Protein AF-A0A519LC25-F1 (afdb_monomer)

Foldseek 3Di:
DVVVVVVVVVVVVVVLVVLLVCLQPDAFDPVPFDEDQFDWDDPDPAWIDGDPWIWGQDPLRAIETEAEEALLHSLNSLQVRCLVFQQLLVVLVVVVVCVVPVDPVSLVVVLVVLSSQASCAVVQFDSSNLSSLNNNQVSYDPPCCVSPRSSVVLSSVLCVVQLCLQPVPNWDWKKKKKWFAAQQAPVRFIKMKIFGQTFSDPSNLSHWYWYFYHYPAFFTKIAIDGRSHPFHQWIATPLLKTKHKAFAHWHQFSHAHHRVSSLRSCCRRHDQDPVVSLVSNVVGQGAGWMWIWIDHLVVRAIWIWTDHNVWTFIGDDPPHRMDIDIHADDGPGCPPPPRRVCCCVPHLRVQLVVLVVVLSVVSSHDDVQSSLVQQCFQAGPPRHCPDALDSNTSCNQRGSKMKMDRRNQQKMWIARPPRSQHKTWIFRSVCVVDPVCVVPVDRTPRVPIHHGHPVCVDPSVVLVVLVVVLVVVVVVCVVVVNDDDPVSVVSD

Solvent-accessible surface area (backbone atoms only — not comparable to full-atom values): 25501 Å² total; per-residue (Å²): 115,70,65,62,52,50,52,53,50,51,51,51,52,49,57,56,47,52,46,32,51,52,47,74,70,62,74,73,88,53,85,88,52,76,77,78,84,73,68,74,44,72,78,53,99,52,31,36,33,40,92,92,24,37,32,36,53,49,96,68,58,41,32,41,35,39,34,55,36,49,46,37,30,31,13,31,46,47,18,65,68,38,28,74,56,24,38,48,45,51,48,58,55,49,52,51,51,39,72,78,41,70,48,70,68,57,44,53,50,50,35,53,47,51,46,58,32,43,29,46,24,80,79,46,49,55,67,56,59,42,25,15,45,42,29,25,24,73,47,48,61,74,87,54,42,85,66,37,53,44,48,60,37,50,56,49,55,58,39,40,63,58,48,30,68,45,38,86,82,71,43,66,72,69,26,39,34,40,36,32,12,44,82,35,17,76,86,36,50,40,40,34,38,36,36,43,28,54,47,79,53,74,79,58,53,60,53,37,28,39,38,37,40,39,45,70,74,61,45,35,29,38,30,51,51,43,52,86,56,86,47,30,54,32,36,38,16,72,61,12,21,32,42,35,64,18,62,30,76,47,66,74,59,91,42,48,35,26,37,67,32,50,50,44,32,49,28,32,29,70,27,54,40,63,68,47,33,52,55,52,53,71,73,56,60,41,38,46,26,36,34,35,43,37,37,18,37,72,71,58,48,62,37,33,41,38,40,35,68,87,52,74,31,64,34,68,66,79,97,52,52,57,50,78,43,34,38,54,74,81,18,79,72,41,72,82,36,65,56,41,52,48,39,45,76,75,42,46,34,43,53,33,49,54,38,52,52,56,47,45,70,70,50,59,52,38,49,75,63,56,43,49,51,56,54,48,33,50,47,32,71,91,73,34,89,66,55,89,58,31,72,49,19,68,29,30,80,46,28,49,34,22,41,35,40,29,32,75,77,33,35,35,31,40,29,19,69,63,29,51,42,16,38,24,47,17,33,42,45,69,45,60,79,37,79,60,31,78,74,71,79,55,74,63,41,68,93,66,41,42,75,52,44,72,58,76,80,32,68,68,44,53,51,48,54,52,44,56,53,48,52,52,51,51,54,50,25,65,75,68,74,48,89,76,63,69,66,59,65,73,74,95

Structure (mmCIF, N/CA/C/O backbone):
data_AF-A0A519LC25-F1
#
_entry.id   AF-A0A519LC25-F1
#
loop_
_atom_site.group_PDB
_atom_site.id
_atom_site.type_symbol
_atom_site.label_atom_id
_atom_site.label_alt_id
_atom_site.label_comp_id
_atom_site.label_asym_id
_atom_site.label_entity_id
_atom_site.label_seq_id
_atom_site.pdbx_PDB_ins_code
_atom_site.Cartn_x
_atom_site.Cartn_y
_atom_site.Cartn_z
_atom_site.occupancy
_atom_site.B_iso_or_equiv
_atom_site.auth_seq_id
_atom_site.auth_comp_id
_atom_site.auth_asym_id
_atom_site.auth_atom_id
_atom_site.pdbx_PDB_model_num
ATOM 1 N N . MET A 1 1 ? 39.413 -39.404 -1.371 1.00 50.91 1 MET A N 1
ATOM 2 C CA . MET A 1 1 ? 38.304 -38.639 -0.746 1.00 50.91 1 MET A CA 1
ATOM 3 C C . MET A 1 1 ? 38.362 -37.129 -1.034 1.00 50.91 1 MET A C 1
ATOM 5 O O . MET A 1 1 ? 37.352 -36.580 -1.451 1.00 50.91 1 MET A O 1
ATOM 9 N N . LYS A 1 2 ? 39.528 -36.463 -0.920 1.00 48.81 2 LYS A N 1
ATOM 10 C CA . LYS A 1 2 ? 39.685 -35.001 -1.124 1.00 48.81 2 LYS A CA 1
ATOM 11 C C . LYS A 1 2 ? 39.406 -34.485 -2.555 1.00 48.81 2 LYS A C 1
ATOM 13 O O . LYS A 1 2 ? 38.782 -33.444 -2.703 1.00 48.81 2 LYS A O 1
ATOM 18 N N . ILE A 1 3 ? 39.778 -35.231 -3.603 1.00 51.12 3 ILE A N 1
ATOM 19 C CA . ILE A 1 3 ? 39.557 -34.825 -5.013 1.00 51.12 3 ILE A CA 1
ATOM 20 C C . ILE A 1 3 ? 38.072 -34.864 -5.399 1.00 51.12 3 ILE A C 1
ATOM 22 O O . ILE A 1 3 ? 37.575 -33.936 -6.025 1.00 51.12 3 ILE A O 1
ATOM 26 N N . ARG A 1 4 ? 37.331 -35.894 -4.965 1.00 43.66 4 ARG A N 1
ATOM 27 C CA . ARG A 1 4 ? 35.876 -35.963 -5.183 1.00 43.66 4 ARG A CA 1
ATOM 28 C C . ARG A 1 4 ? 35.160 -34.803 -4.486 1.00 43.66 4 ARG A C 1
ATOM 30 O O . ARG A 1 4 ? 34.310 -34.177 -5.099 1.00 43.66 4 ARG A O 1
ATOM 37 N N . PHE A 1 5 ? 35.559 -34.457 -3.260 1.00 50.75 5 PHE A N 1
ATOM 38 C CA . PHE A 1 5 ? 35.014 -33.303 -2.535 1.00 50.75 5 PHE A CA 1
ATOM 39 C C . PHE A 1 5 ? 35.298 -31.970 -3.249 1.00 50.75 5 PHE A C 1
ATOM 41 O O . PHE A 1 5 ? 34.406 -31.139 -3.369 1.00 50.75 5 PHE A O 1
ATOM 48 N N . PHE A 1 6 ? 36.504 -31.793 -3.795 1.00 45.41 6 PHE A N 1
ATOM 49 C CA . PHE A 1 6 ? 36.873 -30.608 -4.576 1.00 45.41 6 PHE A CA 1
ATOM 50 C C . PHE A 1 6 ? 36.100 -30.500 -5.901 1.00 45.41 6 PHE A C 1
ATOM 52 O O . PHE A 1 6 ? 35.650 -29.418 -6.264 1.00 45.41 6 PHE A O 1
ATOM 59 N N . ILE A 1 7 ? 35.869 -31.623 -6.588 1.00 57.22 7 ILE A N 1
ATOM 60 C CA . ILE A 1 7 ? 35.052 -31.680 -7.809 1.00 57.22 7 ILE A CA 1
ATOM 61 C C . ILE A 1 7 ? 33.584 -31.362 -7.497 1.00 57.22 7 ILE A C 1
ATOM 63 O O . ILE A 1 7 ? 32.982 -30.552 -8.196 1.00 57.22 7 ILE A O 1
ATOM 67 N N . TYR A 1 8 ? 33.018 -31.917 -6.419 1.00 54.06 8 TYR A N 1
ATOM 68 C CA . TYR A 1 8 ? 31.662 -31.573 -5.976 1.00 54.06 8 TYR A CA 1
ATOM 69 C C . TYR A 1 8 ? 31.546 -30.103 -5.552 1.00 54.06 8 TYR A C 1
ATOM 71 O O . TYR A 1 8 ? 30.550 -29.454 -5.863 1.00 54.06 8 TYR A O 1
ATOM 79 N N . PHE A 1 9 ? 32.578 -29.547 -4.914 1.00 56.94 9 PHE A N 1
ATOM 80 C CA . PHE A 1 9 ? 32.643 -28.132 -4.552 1.00 56.94 9 PHE A CA 1
ATOM 81 C C . PHE A 1 9 ? 32.712 -27.218 -5.789 1.00 56.94 9 PHE A C 1
ATOM 83 O O . PHE A 1 9 ? 31.955 -26.254 -5.883 1.00 56.94 9 PHE A O 1
ATOM 90 N N . LEU A 1 10 ? 33.539 -27.555 -6.783 1.00 49.69 10 LEU A N 1
ATOM 91 C CA . LEU A 1 10 ? 33.613 -26.842 -8.064 1.00 49.69 10 LEU A CA 1
ATOM 92 C C . LEU A 1 10 ? 32.313 -26.953 -8.868 1.00 49.69 10 LEU A C 1
ATOM 94 O O . LEU A 1 10 ? 31.868 -25.960 -9.439 1.00 49.69 10 LEU A O 1
ATOM 98 N N . LEU A 1 11 ? 31.672 -28.122 -8.896 1.00 50.44 11 LEU A N 1
ATOM 99 C CA . LEU A 1 11 ? 30.359 -28.311 -9.519 1.00 50.44 11 LEU A CA 1
ATOM 100 C C . LEU A 1 11 ? 29.287 -27.460 -8.826 1.00 50.44 11 LEU A C 1
ATOM 102 O O . LEU A 1 11 ? 28.520 -26.782 -9.505 1.00 50.44 11 LEU A O 1
ATOM 106 N N . MET A 1 12 ? 29.279 -27.409 -7.491 1.00 55.22 12 MET A N 1
ATOM 107 C CA . MET A 1 12 ? 28.370 -26.549 -6.724 1.00 55.22 12 MET A CA 1
ATOM 108 C C . MET A 1 12 ? 28.609 -25.058 -6.997 1.00 55.22 12 MET A C 1
ATOM 110 O O . MET A 1 12 ? 27.648 -24.316 -7.200 1.00 55.22 12 MET A O 1
ATOM 114 N N . LEU A 1 13 ? 29.867 -24.613 -7.079 1.00 55.50 13 LEU A N 1
ATOM 115 C CA . LEU A 1 13 ? 30.208 -23.233 -7.447 1.00 55.50 13 LEU A CA 1
ATOM 116 C C . LEU A 1 13 ? 29.779 -22.890 -8.883 1.00 55.50 13 LEU A C 1
ATOM 118 O O . LEU A 1 13 ? 29.248 -21.803 -9.119 1.00 55.50 13 LEU A O 1
ATOM 122 N N . ASN A 1 14 ? 29.937 -23.818 -9.831 1.00 53.16 14 ASN A N 1
ATOM 123 C CA . ASN A 1 14 ? 29.487 -23.638 -11.213 1.00 53.16 14 ASN A CA 1
ATOM 124 C C . ASN A 1 14 ? 27.954 -23.560 -11.314 1.00 53.16 14 ASN A C 1
ATOM 126 O O . ASN A 1 14 ? 27.430 -22.653 -11.959 1.00 53.16 14 ASN A O 1
ATOM 130 N N . LEU A 1 15 ? 27.216 -24.428 -10.614 1.00 55.22 15 LEU A N 1
ATOM 131 C CA . LEU A 1 15 ? 25.747 -24.403 -10.592 1.00 55.22 15 LEU A CA 1
ATOM 132 C C . LEU A 1 15 ? 25.192 -23.120 -9.949 1.00 55.22 15 LEU A C 1
ATOM 134 O O . LEU A 1 15 ? 24.225 -22.537 -10.450 1.00 55.22 15 LEU A O 1
ATOM 138 N N . LEU A 1 16 ? 25.829 -22.636 -8.876 1.00 58.12 16 LEU A N 1
ATOM 139 C CA . LEU A 1 16 ? 25.499 -21.352 -8.249 1.00 58.12 16 LEU A CA 1
ATOM 140 C C . LEU A 1 16 ? 25.798 -20.166 -9.184 1.00 58.12 16 LEU A C 1
ATOM 142 O O . LEU A 1 16 ? 24.991 -19.238 -9.269 1.00 58.12 16 LEU A O 1
ATOM 146 N N . SER A 1 17 ? 26.904 -20.221 -9.931 1.00 62.56 17 SER A N 1
ATOM 147 C CA . SER A 1 17 ? 27.289 -19.207 -10.923 1.00 62.56 17 SER A CA 1
ATOM 148 C C . SER A 1 17 ? 26.319 -19.148 -12.112 1.00 62.56 17 SER A C 1
ATOM 150 O O . SER A 1 17 ? 25.896 -18.062 -12.520 1.00 62.56 17 SER A O 1
ATOM 152 N N . CYS A 1 18 ? 25.869 -20.300 -12.626 1.00 62.78 18 CYS A N 1
ATOM 153 C CA . CYS A 1 18 ? 24.937 -20.371 -13.755 1.00 62.78 18 CYS A CA 1
ATOM 154 C C . CYS A 1 18 ? 23.580 -19.712 -13.457 1.00 62.78 18 CYS A C 1
ATOM 156 O O . CYS A 1 18 ? 23.059 -18.977 -14.297 1.00 62.78 18 CYS A O 1
ATOM 158 N N . GLY A 1 19 ? 23.013 -19.932 -12.264 1.00 70.69 19 GLY A N 1
ATOM 159 C CA . GLY A 1 19 ? 21.735 -19.325 -11.871 1.00 70.69 19 GLY A CA 1
ATOM 160 C C . GLY A 1 19 ? 21.809 -17.800 -11.750 1.00 70.69 19 GLY A C 1
ATOM 161 O O . GLY A 1 19 ? 20.920 -17.091 -12.221 1.00 70.69 19 GLY A O 1
ATOM 162 N N . VAL A 1 20 ? 22.902 -17.287 -11.178 1.00 80.31 20 VAL A N 1
ATOM 163 C CA . VAL A 1 20 ? 23.143 -15.841 -11.061 1.00 80.31 20 VAL A CA 1
ATOM 164 C C . VAL A 1 20 ? 23.397 -15.215 -12.434 1.00 80.31 20 VAL A C 1
ATOM 166 O O . VAL A 1 20 ? 22.838 -14.165 -12.732 1.00 80.31 20 VAL A O 1
ATOM 169 N N . SER A 1 21 ? 24.179 -15.866 -13.300 1.00 82.88 21 SER A N 1
ATOM 170 C CA . SER A 1 21 ? 24.473 -15.380 -14.655 1.00 82.88 21 SER A CA 1
ATOM 171 C C . SER A 1 21 ? 23.208 -15.211 -15.505 1.00 82.88 21 SER A C 1
ATOM 173 O O . SER A 1 21 ? 23.026 -14.157 -16.115 1.00 82.88 21 SER A O 1
ATOM 175 N N . LYS A 1 22 ? 22.289 -16.193 -15.480 1.00 85.31 22 LYS A N 1
ATOM 176 C CA . LYS A 1 22 ? 20.991 -16.098 -16.174 1.00 85.31 22 LYS A CA 1
ATOM 177 C C . LYS A 1 22 ? 20.169 -14.910 -15.677 1.00 85.31 22 LYS A C 1
ATOM 179 O O . LYS A 1 22 ? 19.768 -14.074 -16.473 1.00 85.31 22 LYS A O 1
ATOM 184 N N . SER A 1 23 ? 20.002 -14.785 -14.359 1.00 85.81 23 SER A N 1
ATOM 185 C CA . SER A 1 23 ? 19.277 -13.658 -13.756 1.00 85.81 23 SER A CA 1
ATOM 186 C C . SER A 1 23 ? 19.888 -12.303 -14.104 1.00 85.81 23 SER A C 1
ATOM 188 O O . SER A 1 23 ? 19.170 -11.337 -14.340 1.00 85.81 23 SER A O 1
ATOM 190 N N . VAL A 1 24 ? 21.218 -12.220 -14.157 1.00 85.06 24 VAL A N 1
ATOM 191 C CA . VAL A 1 24 ? 21.925 -10.972 -14.452 1.00 85.06 24 VAL A CA 1
ATOM 192 C C . VAL A 1 24 ? 21.737 -10.519 -15.901 1.00 85.06 24 VAL A C 1
ATOM 194 O O . VAL A 1 24 ? 21.795 -9.318 -16.158 1.00 85.06 24 VAL A O 1
ATOM 197 N N . LYS A 1 25 ? 21.521 -11.457 -16.825 1.00 86.69 25 LYS A N 1
ATOM 198 C CA . LYS A 1 25 ? 21.319 -11.192 -18.255 1.00 86.69 25 LYS A CA 1
ATOM 199 C C . LYS A 1 25 ? 19.844 -11.153 -18.665 1.00 86.69 25 LYS A C 1
ATOM 201 O O . LYS A 1 25 ? 19.562 -10.861 -19.819 1.00 86.69 25 LYS A O 1
ATOM 206 N N . HIS A 1 26 ? 18.929 -11.459 -17.746 1.00 92.00 26 HIS A N 1
ATOM 207 C CA . HIS A 1 26 ? 17.497 -11.499 -18.025 1.00 92.00 26 HIS A CA 1
ATOM 208 C C . HIS A 1 26 ? 16.945 -10.114 -18.376 1.00 92.00 26 HIS A C 1
ATOM 210 O O . HIS A 1 26 ? 17.235 -9.128 -17.694 1.00 92.00 26 HIS A O 1
ATOM 216 N N . SER A 1 27 ? 16.106 -10.085 -19.405 1.00 91.81 27 SER A N 1
ATOM 217 C CA . SER A 1 27 ? 15.249 -8.971 -19.799 1.00 91.81 27 SER A CA 1
ATOM 218 C C . SER A 1 27 ? 13.915 -9.572 -20.246 1.00 91.81 27 SER A C 1
ATOM 220 O O . SER A 1 27 ? 13.943 -10.627 -20.884 1.00 91.81 27 SER A O 1
ATOM 222 N N . PRO A 1 28 ? 12.767 -8.959 -19.919 1.00 95.25 28 PRO A N 1
ATOM 223 C CA . PRO A 1 28 ? 11.484 -9.446 -20.397 1.00 95.25 28 PRO A CA 1
ATOM 224 C C . PRO A 1 28 ? 11.393 -9.265 -21.910 1.00 95.25 28 PRO A C 1
ATOM 226 O O . PRO A 1 28 ? 11.936 -8.299 -22.456 1.00 95.25 28 PRO A O 1
ATOM 229 N N . ASP A 1 29 ? 10.706 -10.195 -22.569 1.00 94.38 29 ASP A N 1
ATOM 230 C CA . ASP A 1 29 ? 10.275 -10.001 -23.947 1.00 94.38 29 ASP A CA 1
ATOM 231 C C . ASP A 1 29 ? 9.059 -9.073 -23.948 1.00 94.38 29 ASP A C 1
ATOM 233 O O . ASP A 1 29 ? 8.017 -9.373 -23.366 1.00 94.38 29 ASP A O 1
ATOM 237 N N . VAL A 1 30 ? 9.233 -7.909 -24.563 1.00 97.12 30 VAL A N 1
ATOM 238 C CA . VAL A 1 30 ? 8.214 -6.860 -24.637 1.00 97.12 30 VAL A CA 1
ATOM 239 C C . VAL A 1 30 ? 7.751 -6.610 -26.071 1.00 97.12 30 VAL A C 1
ATOM 241 O O . VAL A 1 30 ? 6.998 -5.674 -26.309 1.00 97.12 30 VAL A O 1
ATOM 244 N N . THR A 1 31 ? 8.189 -7.436 -27.029 1.00 95.62 31 THR A N 1
ATOM 245 C CA . THR A 1 31 ? 7.915 -7.249 -28.465 1.00 95.62 31 THR A CA 1
ATOM 246 C C . THR A 1 31 ? 6.434 -7.367 -28.823 1.00 95.62 31 THR A C 1
ATOM 248 O O . THR A 1 31 ? 6.003 -6.798 -29.822 1.00 95.62 31 THR A O 1
ATOM 251 N N . GLN A 1 32 ? 5.655 -8.060 -27.991 1.00 95.69 32 GLN A N 1
ATOM 252 C CA . GLN A 1 32 ? 4.207 -8.203 -28.143 1.00 95.69 32 GLN A CA 1
ATOM 253 C C . GLN A 1 32 ? 3.410 -6.938 -27.786 1.00 95.69 32 GLN A C 1
ATOM 255 O O . GLN A 1 32 ? 2.254 -6.821 -28.182 1.00 95.69 32 GLN A O 1
ATOM 260 N N . TYR A 1 33 ? 3.996 -5.994 -27.044 1.00 97.56 33 TYR A N 1
ATOM 261 C CA . TYR A 1 33 ? 3.289 -4.803 -26.582 1.00 97.56 33 TYR A CA 1
ATOM 262 C C . TYR A 1 33 ? 3.542 -3.620 -27.515 1.00 97.56 33 TYR A C 1
ATOM 264 O O . TYR A 1 33 ? 4.687 -3.245 -27.775 1.00 97.56 33 TYR A O 1
ATOM 272 N N . SER A 1 34 ? 2.466 -2.988 -27.985 1.00 97.06 34 SER A N 1
ATOM 273 C CA . SER A 1 34 ? 2.563 -1.701 -28.670 1.00 97.06 34 SER A CA 1
ATOM 274 C C . SER A 1 34 ? 3.053 -0.623 -27.699 1.00 97.06 34 SER A C 1
ATOM 276 O O . SER A 1 34 ? 2.741 -0.647 -26.508 1.00 97.06 34 SER A O 1
ATOM 278 N N . LEU A 1 35 ? 3.845 0.326 -28.195 1.00 97.88 35 LEU A N 1
ATOM 279 C CA . LEU A 1 35 ? 4.391 1.396 -27.368 1.00 97.88 35 LEU A CA 1
ATOM 280 C C . LEU A 1 35 ? 4.379 2.722 -28.118 1.00 97.88 35 LEU A C 1
ATOM 282 O O . LEU A 1 35 ? 5.027 2.876 -29.153 1.00 97.88 35 LEU A O 1
ATOM 286 N N . GLU A 1 36 ? 3.720 3.705 -27.522 1.00 97.75 36 GLU A N 1
ATOM 287 C CA . GLU A 1 36 ? 3.888 5.114 -27.829 1.00 97.75 36 GLU A CA 1
ATOM 288 C C . GLU A 1 36 ? 4.759 5.745 -26.738 1.00 97.75 36 GLU A C 1
ATOM 290 O O . GLU A 1 36 ? 4.382 5.780 -25.565 1.00 97.75 36 GLU A O 1
ATOM 295 N N . ILE A 1 37 ? 5.948 6.234 -27.108 1.00 97.88 37 ILE A N 1
ATOM 296 C CA . ILE A 1 37 ? 6.860 6.868 -26.146 1.00 97.88 37 ILE A CA 1
ATOM 297 C C . ILE A 1 37 ? 6.207 8.159 -25.623 1.00 97.88 37 ILE A C 1
ATOM 299 O O . ILE A 1 37 ? 5.988 9.077 -26.422 1.00 97.88 37 ILE A O 1
ATOM 303 N N . PRO A 1 38 ? 5.951 8.279 -24.305 1.00 97.62 38 PRO A N 1
ATOM 304 C CA . PRO A 1 38 ? 5.293 9.448 -23.743 1.00 97.62 38 PRO A CA 1
ATOM 305 C C . PRO A 1 38 ? 6.065 10.738 -24.005 1.00 97.62 38 PRO A C 1
ATOM 307 O O . PRO A 1 38 ? 7.241 10.869 -23.653 1.00 97.62 38 PRO A O 1
ATOM 310 N N . LYS A 1 39 ? 5.371 11.722 -24.577 1.00 97.25 39 LYS A N 1
ATOM 311 C CA . LYS A 1 39 ? 5.823 13.115 -24.663 1.00 97.25 39 LYS A CA 1
ATOM 312 C C . LYS A 1 39 ? 5.066 13.918 -23.615 1.00 97.25 39 LYS A C 1
ATOM 314 O O . LYS A 1 39 ? 3.937 14.338 -23.853 1.00 97.25 39 LYS A O 1
ATOM 319 N N . VAL A 1 40 ? 5.671 14.070 -22.440 1.00 97.19 40 VAL A N 1
ATOM 320 C CA . VAL A 1 40 ? 5.020 14.718 -21.296 1.00 97.19 40 VAL A CA 1
ATOM 321 C C . VAL A 1 40 ? 4.836 16.210 -21.565 1.00 97.19 40 VAL A C 1
ATOM 323 O O . VAL A 1 40 ? 5.802 16.946 -21.754 1.00 97.19 40 VAL A O 1
ATOM 326 N N . ASN A 1 41 ? 3.585 16.655 -21.542 1.00 96.94 41 ASN A N 1
ATOM 327 C CA . ASN A 1 41 ? 3.208 18.056 -21.540 1.00 96.94 41 ASN A CA 1
ATOM 328 C C . ASN A 1 41 ? 3.147 18.569 -20.094 1.00 96.94 41 ASN A C 1
ATOM 330 O O . ASN A 1 41 ? 2.321 18.108 -19.299 1.00 96.94 41 ASN A O 1
ATOM 334 N N . LYS A 1 42 ? 4.017 19.523 -19.751 1.00 96.50 42 LYS A N 1
ATOM 335 C CA . LYS A 1 42 ? 4.002 20.210 -18.454 1.00 96.50 42 LYS A CA 1
ATOM 336 C C . LYS A 1 42 ? 2.982 21.347 -18.510 1.00 96.50 42 LYS A C 1
ATOM 338 O O . LYS A 1 42 ? 3.208 22.335 -19.200 1.00 96.50 42 LYS A O 1
ATOM 343 N N . ILE A 1 43 ? 1.886 21.211 -17.767 1.00 94.12 43 ILE A N 1
ATOM 344 C CA . ILE A 1 43 ? 0.836 22.235 -17.680 1.00 94.12 43 ILE A CA 1
ATOM 345 C C . ILE A 1 43 ? 1.238 23.304 -16.654 1.00 94.12 43 ILE A C 1
ATOM 347 O O . ILE A 1 43 ? 1.114 24.496 -16.918 1.00 94.12 43 ILE A O 1
ATOM 351 N N . ASN A 1 44 ? 1.755 22.885 -15.494 1.00 92.81 44 ASN A N 1
ATOM 352 C CA . ASN A 1 44 ? 2.316 23.754 -14.454 1.00 92.81 44 ASN A CA 1
ATOM 353 C C . ASN A 1 44 ? 3.329 22.965 -13.593 1.00 92.81 44 ASN A C 1
ATOM 355 O O . ASN A 1 44 ? 3.738 21.867 -13.967 1.00 92.81 44 ASN A O 1
ATOM 359 N N . ASP A 1 45 ? 3.776 23.516 -12.461 1.00 91.69 45 ASP A N 1
ATOM 360 C CA . ASP A 1 45 ? 4.789 22.880 -11.600 1.00 91.69 45 ASP A CA 1
ATOM 361 C C . ASP A 1 45 ? 4.320 21.608 -10.887 1.00 91.69 45 ASP A C 1
ATOM 363 O O . ASP A 1 45 ? 5.149 20.811 -10.447 1.00 91.69 45 ASP A O 1
ATOM 367 N N . SER A 1 46 ? 3.010 21.391 -10.804 1.00 93.31 46 SER A N 1
ATOM 368 C CA . SER A 1 46 ? 2.412 20.235 -10.149 1.00 93.31 46 SER A CA 1
ATOM 369 C C . SER A 1 46 ? 1.551 19.381 -11.071 1.00 93.31 46 SER A C 1
ATOM 371 O O . SER A 1 46 ? 1.013 18.395 -10.594 1.00 93.31 46 SER A O 1
ATOM 373 N N . THR A 1 47 ? 1.404 19.723 -12.356 1.00 95.44 47 THR A N 1
ATOM 374 C CA . THR A 1 47 ? 0.490 19.041 -13.284 1.00 95.44 47 THR A CA 1
ATOM 375 C C . THR A 1 47 ? 1.163 18.723 -14.614 1.00 95.44 47 THR A C 1
ATOM 377 O O . THR A 1 47 ? 1.643 19.608 -15.330 1.00 95.44 47 THR A O 1
ATOM 380 N N . PHE A 1 48 ? 1.139 17.442 -14.963 1.00 96.44 48 PHE A N 1
ATOM 381 C CA . PHE A 1 48 ? 1.789 16.852 -16.126 1.00 96.44 48 PHE A CA 1
ATOM 382 C C . PHE A 1 48 ? 0.809 15.921 -16.834 1.00 96.44 48 PHE A C 1
ATOM 384 O O . PHE A 1 48 ? 0.008 15.251 -16.187 1.00 96.44 48 PHE A O 1
ATOM 391 N N . SER A 1 49 ? 0.867 15.861 -18.160 1.00 96.06 49 SER A N 1
ATOM 392 C CA . SER A 1 49 ? -0.058 15.041 -18.948 1.00 96.06 49 SER A CA 1
ATOM 393 C C . SER A 1 49 ? 0.615 14.394 -20.149 1.00 96.06 49 SER A C 1
ATOM 395 O O . SER A 1 49 ? 1.602 14.897 -20.681 1.00 96.06 49 SER A O 1
ATOM 397 N N . PHE A 1 50 ? 0.063 13.269 -20.584 1.00 95.75 50 PHE A N 1
ATOM 398 C CA . PHE A 1 50 ? 0.364 12.632 -21.858 1.00 95.75 50 PHE A CA 1
ATOM 399 C C . PHE A 1 50 ? -0.895 11.909 -22.348 1.00 95.75 50 PHE A C 1
ATOM 401 O O . PHE A 1 50 ? -1.322 10.915 -21.753 1.00 95.75 50 PHE A O 1
ATOM 408 N N . ASN A 1 51 ? -1.501 12.403 -23.431 1.00 93.75 51 ASN A N 1
ATOM 409 C CA . ASN A 1 51 ? -2.816 11.960 -23.900 1.00 93.75 51 ASN A CA 1
ATOM 410 C C . ASN A 1 51 ? -3.851 12.018 -22.756 1.00 93.75 51 ASN A C 1
ATOM 412 O O . ASN A 1 51 ? -4.084 13.084 -22.195 1.00 93.75 51 ASN A O 1
ATOM 416 N N . GLN A 1 52 ? -4.459 10.886 -22.390 1.00 92.19 52 GLN A N 1
ATOM 417 C CA . GLN A 1 52 ? -5.421 10.793 -21.280 1.00 92.19 52 GLN A CA 1
ATOM 418 C C . GLN A 1 52 ? -4.780 10.444 -19.925 1.00 92.19 52 GLN A C 1
ATOM 420 O O . GLN A 1 52 ? -5.491 10.294 -18.933 1.00 92.19 52 GLN A O 1
ATOM 425 N N . ASN A 1 53 ? -3.458 10.280 -19.886 1.00 95.62 53 ASN A N 1
ATOM 426 C CA . ASN A 1 53 ? -2.704 10.011 -18.668 1.00 95.62 53 ASN A CA 1
ATOM 427 C C . ASN A 1 53 ? -2.281 11.333 -18.041 1.00 95.62 53 ASN A C 1
ATOM 429 O O . ASN A 1 53 ? -1.908 12.269 -18.758 1.00 95.62 53 ASN A O 1
ATOM 433 N N . TYR A 1 54 ? -2.292 11.406 -16.717 1.00 94.44 54 TYR A N 1
ATOM 434 C CA . TYR A 1 54 ? -1.938 12.635 -16.026 1.00 94.44 54 TYR A CA 1
ATOM 435 C C . TYR A 1 54 ? -1.422 12.389 -14.616 1.00 94.44 54 TYR A C 1
ATOM 437 O O . TYR A 1 54 ? -1.798 11.423 -13.962 1.00 94.44 54 TYR A O 1
ATOM 445 N N . LEU A 1 55 ? -0.561 13.294 -14.168 1.00 97.00 55 LEU A N 1
ATOM 446 C CA . LEU A 1 55 ? -0.085 13.403 -12.800 1.00 97.00 55 LEU A CA 1
ATOM 447 C C . LEU A 1 55 ? -0.403 14.815 -12.330 1.00 97.00 55 LEU A C 1
ATOM 449 O O . LEU A 1 55 ? 0.017 15.774 -12.977 1.00 97.00 55 LEU A O 1
ATOM 453 N N . THR A 1 56 ? -1.108 14.950 -11.215 1.00 96.19 56 THR A N 1
ATOM 454 C CA . THR A 1 56 ? -1.334 16.247 -10.574 1.00 96.19 56 THR A CA 1
ATOM 455 C C . THR A 1 56 ? -1.050 16.183 -9.076 1.00 96.19 56 THR A C 1
ATOM 457 O O . THR A 1 56 ? -1.005 15.097 -8.500 1.00 96.19 56 THR A O 1
ATOM 460 N N . LYS A 1 57 ? -0.822 17.332 -8.438 1.00 95.75 57 LYS A N 1
ATOM 461 C CA . LYS A 1 57 ? -0.747 17.447 -6.980 1.00 95.75 57 LYS A CA 1
ATOM 462 C C . LYS A 1 57 ? -1.953 18.227 -6.486 1.00 95.75 57 LYS A C 1
ATOM 464 O O . LYS A 1 57 ? -2.106 19.395 -6.849 1.00 95.75 57 LYS A O 1
ATOM 469 N N . ASN A 1 58 ? -2.774 17.604 -5.651 1.00 94.69 58 ASN A N 1
ATOM 470 C CA . ASN A 1 58 ? -3.975 18.243 -5.130 1.00 94.69 58 ASN A CA 1
ATOM 471 C C . ASN A 1 58 ? -3.660 19.271 -4.029 1.00 94.69 58 ASN A C 1
ATOM 473 O O . ASN A 1 58 ? -2.517 19.419 -3.575 1.00 94.69 58 ASN A O 1
ATOM 477 N N . ARG A 1 59 ? -4.694 19.987 -3.568 1.00 94.62 59 ARG A N 1
ATOM 478 C CA . ARG A 1 59 ? -4.556 21.035 -2.542 1.00 94.62 59 ARG A CA 1
ATOM 479 C C . ARG A 1 59 ? -3.983 20.498 -1.219 1.00 94.62 59 ARG A C 1
ATOM 481 O O . ARG A 1 59 ? -3.195 21.192 -0.581 1.00 94.62 59 ARG A O 1
ATOM 488 N N . GLN A 1 60 ? -4.284 19.246 -0.861 1.00 96.00 60 GLN A N 1
ATOM 489 C CA . GLN A 1 60 ? -3.752 18.550 0.320 1.00 96.00 60 GLN A CA 1
ATOM 490 C C . GLN A 1 60 ? -2.348 17.956 0.122 1.00 96.00 60 GLN A C 1
ATOM 492 O O . GLN A 1 60 ? -1.854 17.227 0.983 1.00 96.00 60 GLN A O 1
ATOM 497 N N . GLN A 1 61 ? -1.677 18.284 -0.985 1.00 95.56 61 GLN A N 1
ATOM 498 C CA . GLN A 1 61 ? -0.316 17.851 -1.302 1.00 95.56 61 GLN A CA 1
ATOM 499 C C . GLN A 1 61 ? -0.165 16.350 -1.602 1.00 95.56 61 GLN A C 1
ATOM 501 O O . GLN A 1 61 ? 0.965 15.855 -1.597 1.00 95.56 61 GLN A O 1
ATOM 506 N N . LEU A 1 62 ? -1.252 15.635 -1.904 1.00 96.88 62 LEU A N 1
ATOM 507 C CA . LEU A 1 62 ? -1.174 14.278 -2.447 1.00 96.88 62 LEU A CA 1
ATOM 508 C C . LEU A 1 62 ? -0.891 14.344 -3.947 1.00 96.88 62 LEU A C 1
ATOM 510 O O . LEU A 1 62 ? -1.481 15.159 -4.657 1.00 96.88 62 LEU A O 1
ATOM 514 N N . TRP A 1 63 ? 0.006 13.486 -4.425 1.00 97.75 63 TRP A N 1
ATOM 515 C CA . TRP A 1 63 ? 0.149 13.254 -5.856 1.00 97.75 63 TRP A CA 1
ATOM 516 C C . TRP A 1 63 ? -0.923 12.268 -6.318 1.00 97.75 63 TRP A C 1
ATOM 518 O O . TRP A 1 63 ? -1.126 11.237 -5.682 1.00 97.75 63 TRP A O 1
ATOM 528 N N . GLU A 1 64 ? -1.574 12.569 -7.432 1.00 97.94 64 GLU A N 1
ATOM 529 C CA . GLU A 1 64 ? -2.648 11.777 -8.023 1.00 97.94 64 GLU A CA 1
ATOM 530 C C . GLU A 1 64 ? -2.256 11.439 -9.466 1.00 97.94 64 GLU A C 1
ATOM 532 O O . GLU A 1 64 ? -2.066 12.333 -10.297 1.00 97.94 64 GLU A O 1
ATOM 537 N N . LEU A 1 65 ? -2.080 10.150 -9.755 1.00 97.94 65 LEU A N 1
ATOM 538 C CA . LEU A 1 65 ? -1.636 9.637 -11.049 1.00 97.94 65 LEU A CA 1
ATOM 539 C C . LEU A 1 65 ? -2.752 8.818 -11.687 1.00 97.94 65 LEU A C 1
ATOM 541 O O . LEU A 1 65 ? -3.213 7.855 -11.089 1.00 97.94 65 LEU A O 1
ATOM 545 N N . TYR A 1 66 ? -3.133 9.139 -12.921 1.00 97.62 66 TYR A N 1
ATOM 546 C CA . TYR A 1 66 ? -3.955 8.266 -13.758 1.00 97.62 66 TYR A CA 1
ATOM 547 C C . TYR A 1 66 ? -3.140 7.770 -14.937 1.00 97.62 66 TYR A C 1
ATOM 549 O O . TYR A 1 66 ? -2.601 8.571 -15.710 1.00 97.62 66 TYR A O 1
ATOM 557 N N . ILE A 1 67 ? -3.107 6.455 -15.111 1.00 97.75 67 ILE A N 1
ATOM 558 C CA . ILE A 1 67 ? -2.402 5.804 -16.210 1.00 97.75 67 ILE A CA 1
ATOM 559 C C . ILE A 1 67 ? -3.245 4.686 -16.800 1.00 97.75 67 ILE A C 1
ATOM 561 O O . ILE A 1 67 ? -3.904 3.938 -16.081 1.00 97.75 67 ILE A O 1
ATOM 565 N N . LYS A 1 68 ? -3.191 4.558 -18.125 1.00 97.50 68 LYS A N 1
ATOM 566 C CA . LYS A 1 68 ? -3.885 3.502 -18.853 1.00 97.50 68 LYS A CA 1
ATOM 567 C C . LYS A 1 68 ? -3.052 2.888 -19.970 1.00 97.50 68 LYS A C 1
ATOM 569 O O . LYS A 1 68 ? -2.175 3.556 -20.528 1.00 97.50 68 LYS A O 1
ATOM 574 N N . GLY A 1 69 ? -3.376 1.651 -20.335 1.00 98.00 69 GLY A N 1
ATOM 575 C CA . GLY A 1 69 ? -2.825 0.963 -21.506 1.00 98.00 69 GLY A CA 1
ATOM 576 C C . GLY A 1 69 ? -2.380 -0.473 -21.238 1.00 98.00 69 GLY A C 1
ATOM 577 O O . GLY A 1 69 ? -2.646 -1.042 -20.179 1.00 98.00 69 GLY A O 1
ATOM 578 N N . ASN A 1 70 ? -1.678 -1.055 -22.211 1.00 98.44 70 ASN A N 1
ATOM 579 C CA . ASN A 1 70 ? -1.030 -2.356 -22.052 1.00 98.44 70 ASN A CA 1
ATOM 580 C C . ASN A 1 70 ? 0.102 -2.295 -21.000 1.00 98.44 70 ASN A C 1
ATOM 582 O O . ASN A 1 70 ? 0.565 -1.198 -20.669 1.00 98.44 70 ASN A O 1
ATOM 586 N N . PRO A 1 71 ? 0.596 -3.441 -20.494 1.00 98.50 71 PRO A N 1
ATOM 587 C CA . PRO A 1 71 ? 1.601 -3.471 -19.429 1.00 98.50 71 PRO A CA 1
ATOM 588 C C . PRO A 1 71 ? 2.847 -2.615 -19.698 1.00 98.50 71 PRO A C 1
ATOM 590 O O . PRO A 1 71 ? 3.286 -1.860 -18.830 1.00 98.50 71 PRO A O 1
ATOM 593 N N . LEU A 1 72 ? 3.401 -2.666 -20.913 1.00 98.69 72 LEU A N 1
ATOM 594 C CA . LEU A 1 72 ? 4.563 -1.852 -21.272 1.00 98.69 72 LEU A CA 1
ATOM 595 C C . LEU A 1 72 ? 4.216 -0.355 -21.281 1.00 98.69 72 LEU A C 1
ATOM 597 O O . LEU A 1 72 ? 4.965 0.452 -20.726 1.00 98.69 72 LEU A O 1
ATOM 601 N N . GLN A 1 73 ? 3.080 0.012 -21.879 1.00 98.69 73 GLN A N 1
ATOM 602 C CA . GLN A 1 73 ? 2.618 1.395 -21.983 1.00 98.69 73 GLN A CA 1
ATOM 603 C C . GLN A 1 73 ? 2.315 2.007 -20.611 1.00 98.69 73 GLN A C 1
ATOM 605 O O . GLN A 1 73 ? 2.723 3.139 -20.361 1.00 98.69 73 GLN A O 1
ATOM 610 N N . VAL A 1 74 ? 1.659 1.271 -19.706 1.00 98.38 74 VAL A N 1
ATOM 611 C CA . VAL A 1 74 ? 1.410 1.704 -18.317 1.00 98.38 74 VAL A CA 1
ATOM 612 C C . VAL A 1 74 ? 2.732 2.003 -17.615 1.00 98.38 74 VAL A C 1
ATOM 614 O O . VAL A 1 74 ? 2.871 3.061 -17.000 1.00 98.38 74 VAL A O 1
ATOM 617 N N . GLY A 1 75 ? 3.737 1.139 -17.787 1.00 98.44 75 GLY A N 1
ATOM 618 C CA . GLY A 1 75 ? 5.074 1.345 -17.231 1.00 98.44 75 GLY A CA 1
ATOM 619 C C . GLY A 1 75 ? 5.745 2.611 -17.764 1.00 98.44 75 GLY A C 1
ATOM 620 O O . GLY A 1 75 ? 6.278 3.406 -16.991 1.00 98.44 75 GLY A O 1
ATOM 621 N N . TYR A 1 76 ? 5.685 2.834 -19.079 1.00 98.62 76 TYR A N 1
ATOM 622 C CA . TYR A 1 76 ? 6.210 4.052 -19.702 1.00 98.62 76 TYR A CA 1
ATOM 623 C C . TYR A 1 76 ? 5.461 5.310 -19.247 1.00 98.62 76 TYR A C 1
ATOM 625 O O . TYR A 1 76 ? 6.102 6.310 -18.933 1.00 98.62 76 TYR A O 1
ATOM 633 N N . ASN A 1 77 ? 4.128 5.264 -19.178 1.00 98.62 77 ASN A N 1
ATOM 634 C CA . ASN A 1 77 ? 3.299 6.385 -18.737 1.00 98.62 77 ASN A CA 1
ATOM 635 C C . ASN A 1 77 ? 3.616 6.761 -17.288 1.00 98.62 77 ASN A C 1
ATOM 637 O O . ASN A 1 77 ? 3.849 7.937 -17.010 1.00 98.62 77 ASN A O 1
ATOM 641 N N . ASN A 1 78 ? 3.687 5.770 -16.392 1.00 98.38 78 ASN A N 1
ATOM 642 C CA . ASN A 1 78 ? 4.066 5.968 -14.994 1.00 98.38 78 ASN A CA 1
ATOM 643 C C . ASN A 1 78 ? 5.465 6.594 -14.915 1.00 98.38 78 ASN A C 1
ATOM 645 O O . ASN A 1 78 ? 5.618 7.720 -14.448 1.00 98.38 78 ASN A O 1
ATOM 649 N N . GLY A 1 79 ? 6.467 5.929 -15.501 1.00 98.12 79 GLY A N 1
ATOM 650 C CA . GLY A 1 79 ? 7.857 6.375 -15.444 1.00 98.12 79 GLY A CA 1
ATOM 651 C C . GLY A 1 79 ? 8.077 7.776 -16.000 1.00 98.12 79 GLY A C 1
ATOM 652 O O . GL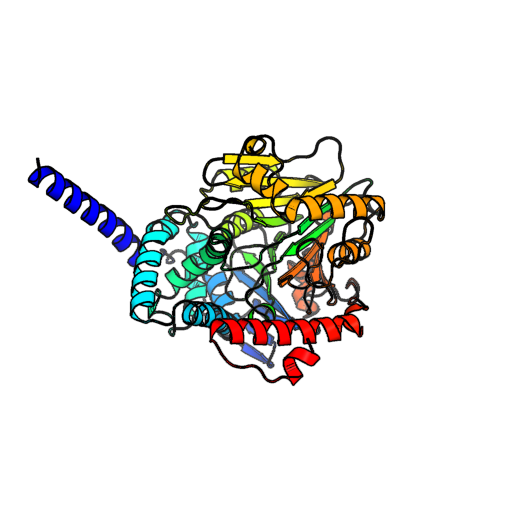Y A 1 79 ? 8.795 8.556 -15.378 1.00 98.12 79 GLY A O 1
ATOM 653 N N . ALA A 1 80 ? 7.446 8.117 -17.125 1.00 98.38 80 ALA A N 1
ATOM 654 C CA . ALA A 1 80 ? 7.570 9.432 -17.739 1.00 98.38 80 ALA A CA 1
ATOM 655 C C . ALA A 1 80 ? 6.919 10.533 -16.895 1.00 98.38 80 ALA A C 1
ATOM 657 O O . ALA A 1 80 ? 7.529 11.580 -16.676 1.00 98.38 80 ALA A O 1
ATOM 658 N N . LEU A 1 81 ? 5.694 10.304 -16.410 1.00 98.25 81 LEU A N 1
ATOM 659 C CA . LEU A 1 81 ? 4.951 11.298 -15.637 1.00 98.25 81 LEU A CA 1
ATOM 660 C C . LEU A 1 81 ? 5.558 11.503 -14.246 1.00 98.25 81 LEU A C 1
ATOM 662 O O . LEU A 1 81 ? 5.641 12.636 -13.780 1.00 98.25 81 LEU A O 1
ATOM 666 N N . THR A 1 82 ? 6.034 10.440 -13.596 1.00 97.88 82 THR A N 1
ATOM 667 C CA . THR A 1 82 ? 6.558 10.503 -12.224 1.00 97.88 82 THR A CA 1
ATOM 668 C C . THR A 1 82 ? 8.081 10.603 -12.149 1.00 97.88 82 THR A C 1
ATOM 670 O O . THR A 1 82 ? 8.628 10.470 -11.053 1.00 97.88 82 THR A O 1
ATOM 673 N N . GLN A 1 83 ? 8.796 10.797 -13.265 1.00 97.31 83 GLN A N 1
ATOM 674 C CA . GLN A 1 83 ? 10.260 10.666 -13.327 1.00 97.31 83 GLN A CA 1
ATOM 675 C C . GLN A 1 83 ? 11.003 11.402 -12.193 1.00 97.31 83 GLN A C 1
ATOM 677 O O . GLN A 1 83 ? 11.790 10.749 -11.500 1.00 97.31 83 GLN A O 1
ATOM 682 N N . PRO A 1 84 ? 10.774 12.709 -11.934 1.00 96.00 84 PRO A N 1
ATOM 683 C CA . PRO A 1 84 ? 11.497 13.413 -10.873 1.00 96.00 84 PRO A CA 1
ATOM 684 C C . PRO A 1 84 ? 11.205 12.835 -9.485 1.00 96.00 84 PRO A C 1
ATOM 686 O O . PRO A 1 84 ? 12.104 12.710 -8.655 1.00 96.00 84 PRO A O 1
ATOM 689 N N . LEU A 1 85 ? 9.953 12.436 -9.245 1.00 96.25 85 LEU A N 1
ATOM 690 C CA . LEU A 1 85 ? 9.507 11.901 -7.964 1.00 96.25 85 LEU A CA 1
ATOM 691 C C . LEU A 1 85 ? 10.088 10.507 -7.705 1.00 96.25 85 LEU A C 1
ATOM 693 O O . LEU A 1 85 ? 10.607 10.245 -6.623 1.00 96.25 85 LEU A O 1
ATOM 697 N N . MET A 1 86 ? 10.063 9.630 -8.711 1.00 95.31 86 MET A N 1
ATOM 698 C CA . MET A 1 86 ? 10.649 8.292 -8.625 1.00 95.31 86 MET A CA 1
ATOM 699 C C . MET A 1 86 ? 12.157 8.370 -8.374 1.00 95.31 86 MET A C 1
ATOM 701 O O . MET A 1 86 ? 12.672 7.692 -7.488 1.00 95.31 86 MET A O 1
ATOM 705 N N . GLN A 1 87 ? 12.877 9.220 -9.113 1.00 96.25 87 GLN A N 1
ATOM 706 C CA . GLN A 1 87 ? 14.318 9.385 -8.908 1.00 96.25 87 GLN A CA 1
ATOM 707 C C . GLN A 1 87 ? 14.634 9.948 -7.517 1.00 96.25 87 GLN A C 1
ATOM 709 O O . GLN A 1 87 ? 15.629 9.546 -6.910 1.00 96.25 87 GLN A O 1
ATOM 714 N N . LYS A 1 88 ? 13.767 10.817 -6.976 1.00 94.94 88 LYS A N 1
ATOM 715 C CA . LYS A 1 88 ? 13.888 11.294 -5.597 1.00 94.94 88 LYS A CA 1
ATOM 716 C C . LYS A 1 88 ? 13.696 10.169 -4.579 1.00 94.94 88 LYS A C 1
ATOM 718 O O . LYS A 1 88 ? 14.470 10.092 -3.627 1.00 94.94 88 LYS A O 1
ATOM 723 N N . GLN A 1 89 ? 12.730 9.273 -4.792 1.00 92.00 89 GLN A N 1
ATOM 724 C CA . GLN A 1 89 ? 12.540 8.115 -3.913 1.00 92.00 89 GLN A CA 1
ATOM 725 C C . GLN A 1 89 ? 13.724 7.141 -3.967 1.00 92.00 89 GLN A C 1
ATOM 727 O O . GLN A 1 89 ? 14.177 6.675 -2.920 1.00 92.00 89 GLN A O 1
ATOM 732 N N . GLU A 1 90 ? 14.294 6.891 -5.153 1.00 90.88 90 GLU A N 1
ATOM 733 C CA . GLU A 1 90 ? 15.539 6.119 -5.269 1.00 90.88 90 GLU A CA 1
ATOM 734 C C . GLU A 1 90 ? 16.679 6.780 -4.481 1.00 90.88 90 GLU A C 1
ATOM 736 O O . GLU A 1 90 ? 17.421 6.099 -3.773 1.00 90.88 90 GLU A O 1
ATOM 741 N N . GLU A 1 91 ? 16.803 8.106 -4.558 1.00 92.44 91 GLU A N 1
ATOM 742 C CA . GLU A 1 91 ? 17.826 8.844 -3.822 1.00 92.44 91 GLU A CA 1
ATOM 743 C C . GLU A 1 91 ? 17.691 8.715 -2.305 1.00 92.44 91 GLU A C 1
ATOM 745 O O . GLU A 1 91 ? 18.675 8.423 -1.618 1.00 92.44 91 GLU A O 1
ATOM 750 N N . ILE A 1 92 ? 16.481 8.890 -1.779 1.00 88.50 92 ILE A N 1
ATOM 751 C CA . ILE A 1 92 ? 16.206 8.764 -0.345 1.00 88.50 92 ILE A CA 1
ATOM 752 C C . ILE A 1 92 ? 16.509 7.337 0.122 1.00 88.50 92 ILE A C 1
ATOM 754 O O . ILE A 1 92 ? 17.207 7.143 1.118 1.00 88.50 92 ILE A O 1
ATOM 758 N N . PHE A 1 93 ? 16.056 6.329 -0.624 1.00 84.56 93 PHE A N 1
ATOM 759 C CA . PHE A 1 93 ? 16.278 4.933 -0.265 1.00 84.56 93 PHE A CA 1
ATOM 760 C C . PHE A 1 93 ? 17.769 4.566 -0.270 1.00 84.56 93 PHE A C 1
ATOM 762 O O . PHE A 1 93 ? 18.291 4.021 0.705 1.00 84.56 93 PHE A O 1
ATOM 769 N N . PHE A 1 94 ? 18.490 4.883 -1.348 1.00 84.38 94 PHE A N 1
ATOM 770 C CA . PHE A 1 94 ? 19.892 4.489 -1.471 1.00 84.38 94 PHE A CA 1
ATOM 771 C C . PHE A 1 94 ? 20.841 5.336 -0.620 1.00 84.38 94 PHE A C 1
ATOM 773 O O . PHE A 1 94 ? 21.855 4.798 -0.182 1.00 84.38 94 PHE A O 1
ATOM 780 N N . SER A 1 95 ? 20.513 6.594 -0.304 1.00 83.12 95 SER A N 1
ATOM 781 C CA . SER A 1 95 ? 21.311 7.381 0.652 1.00 83.12 95 SER A CA 1
ATOM 782 C C . SER A 1 95 ? 21.296 6.753 2.049 1.00 83.12 95 SER A C 1
ATOM 784 O O . SER A 1 95 ? 22.340 6.643 2.689 1.00 83.12 95 SER A O 1
ATOM 786 N N . LYS A 1 96 ? 20.155 6.204 2.488 1.00 76.19 96 LYS A N 1
ATOM 787 C CA . LYS A 1 96 ? 20.087 5.417 3.726 1.00 76.19 96 LYS A CA 1
ATOM 788 C C . LYS A 1 96 ? 20.956 4.167 3.668 1.00 76.19 96 LYS A C 1
ATOM 790 O O . LYS A 1 96 ? 21.711 3.910 4.602 1.00 76.19 96 LYS A O 1
ATOM 795 N N . VAL A 1 97 ? 20.900 3.410 2.571 1.00 73.75 97 VAL A N 1
ATOM 796 C CA . VAL A 1 97 ? 21.754 2.220 2.388 1.00 73.75 97 VAL A CA 1
ATOM 797 C C . VAL A 1 97 ? 23.241 2.589 2.429 1.00 73.75 97 VAL A C 1
ATOM 799 O O . VAL A 1 97 ? 24.031 1.870 3.041 1.00 73.75 97 VAL A O 1
ATOM 802 N N . GLU A 1 98 ? 23.633 3.708 1.818 1.00 74.50 98 GLU A N 1
ATOM 803 C CA . GLU A 1 98 ? 25.006 4.220 1.861 1.00 74.50 98 GLU A CA 1
ATOM 804 C C . GLU A 1 98 ? 25.429 4.619 3.282 1.00 74.50 98 GLU A C 1
ATOM 806 O O . GLU A 1 98 ? 26.538 4.274 3.688 1.00 74.50 98 GLU A O 1
ATOM 811 N N . ASN A 1 99 ? 24.538 5.226 4.071 1.00 72.00 99 ASN A N 1
ATOM 812 C CA . ASN A 1 99 ? 24.794 5.558 5.477 1.00 72.00 99 ASN A CA 1
ATOM 813 C C . ASN A 1 99 ? 24.951 4.306 6.361 1.00 72.00 99 ASN A C 1
ATOM 815 O O . ASN A 1 99 ? 25.779 4.287 7.271 1.00 72.00 99 ASN A O 1
ATOM 819 N N . PHE A 1 100 ? 24.195 3.236 6.091 1.00 67.62 100 PHE A N 1
ATOM 820 C CA . PHE A 1 100 ? 24.351 1.952 6.791 1.00 67.62 100 PHE A CA 1
ATOM 821 C C . PHE A 1 100 ? 25.598 1.176 6.340 1.00 67.62 100 PHE A C 1
ATOM 823 O O . PHE A 1 100 ? 26.203 0.444 7.127 1.00 67.62 100 PHE A O 1
ATOM 830 N N . VAL A 1 101 ? 26.003 1.320 5.074 1.00 71.69 101 VAL A N 1
ATOM 831 C CA . VAL A 1 101 ? 27.122 0.584 4.469 1.00 71.69 101 VAL A CA 1
ATOM 832 C C . VAL A 1 101 ? 28.066 1.547 3.720 1.00 71.69 101 VAL A C 1
ATOM 834 O O . VAL A 1 101 ? 28.166 1.491 2.489 1.00 71.69 101 VAL A O 1
ATOM 837 N N . PRO A 1 102 ? 28.827 2.404 4.434 1.00 71.00 102 PRO A N 1
ATOM 838 C CA . PRO A 1 102 ? 29.623 3.467 3.802 1.00 71.00 102 PRO A CA 1
ATOM 839 C C . PRO A 1 102 ? 30.867 2.939 3.070 1.00 71.00 102 PRO A C 1
ATOM 841 O O . PRO A 1 102 ? 31.350 3.526 2.102 1.00 71.00 102 PRO A O 1
ATOM 844 N N . SER A 1 103 ? 31.397 1.788 3.492 1.00 81.25 103 SER A N 1
ATOM 845 C CA . SER A 1 103 ? 32.595 1.196 2.888 1.00 81.25 103 SER A CA 1
ATOM 846 C C . SER A 1 103 ? 32.319 0.659 1.480 1.00 81.25 103 SER A C 1
ATOM 848 O O . SER A 1 103 ? 31.530 -0.272 1.306 1.00 81.25 103 SER A O 1
ATOM 850 N N . LYS A 1 104 ? 33.065 1.146 0.477 1.00 81.50 104 LYS A N 1
ATOM 851 C CA . LYS A 1 104 ? 33.004 0.654 -0.916 1.00 81.50 104 LYS A CA 1
ATOM 852 C C . LYS A 1 104 ? 33.231 -0.858 -1.034 1.00 81.50 104 LYS A C 1
ATOM 854 O O . LYS A 1 104 ? 32.615 -1.517 -1.872 1.00 81.50 104 LYS A O 1
ATOM 859 N N . PHE A 1 105 ? 34.069 -1.431 -0.170 1.00 80.31 105 PHE A N 1
ATOM 860 C CA . PHE A 1 105 ? 34.270 -2.879 -0.108 1.00 80.31 105 PHE A CA 1
ATOM 861 C C . PHE A 1 105 ? 33.004 -3.606 0.370 1.00 80.31 105 PHE A C 1
ATOM 863 O O . PHE A 1 105 ? 32.553 -4.549 -0.284 1.00 80.31 105 PHE A O 1
ATOM 870 N N . LYS A 1 106 ? 32.372 -3.122 1.450 1.00 74.19 106 LYS A N 1
ATOM 871 C CA . LYS A 1 106 ? 31.100 -3.675 1.945 1.00 74.19 106 LYS A CA 1
ATOM 872 C C . LYS A 1 106 ? 29.967 -3.503 0.923 1.00 74.19 106 LYS A C 1
ATOM 874 O O . LYS A 1 106 ? 29.195 -4.436 0.730 1.00 74.19 106 LYS A O 1
ATOM 879 N N . GLN A 1 107 ? 29.918 -2.389 0.188 1.00 76.88 107 GLN A N 1
ATOM 880 C CA . GLN A 1 107 ? 28.965 -2.188 -0.917 1.00 76.88 107 GLN A CA 1
ATOM 881 C C . GLN A 1 107 ? 29.155 -3.222 -2.041 1.00 76.88 107 GLN A C 1
ATOM 883 O O . GLN A 1 107 ? 28.179 -3.742 -2.584 1.00 76.88 107 GLN A O 1
ATOM 888 N N . LYS A 1 108 ? 30.402 -3.592 -2.369 1.00 80.69 108 LYS A N 1
ATOM 889 C CA . LYS A 1 108 ? 30.691 -4.654 -3.350 1.00 80.69 108 LYS A CA 1
ATOM 890 C C . LYS A 1 108 ? 30.211 -6.028 -2.867 1.00 80.69 108 LYS A C 1
ATOM 892 O O . LYS A 1 108 ? 29.673 -6.792 -3.672 1.00 80.69 108 LYS A O 1
ATOM 897 N N . ILE A 1 109 ? 30.369 -6.328 -1.576 1.00 78.69 109 ILE A N 1
ATOM 898 C CA . ILE A 1 109 ? 29.835 -7.553 -0.957 1.00 78.69 109 ILE A CA 1
ATOM 899 C C . ILE A 1 109 ? 28.305 -7.549 -1.007 1.00 78.69 109 ILE A C 1
ATOM 901 O O . ILE A 1 109 ? 27.718 -8.510 -1.506 1.00 78.69 109 ILE A O 1
ATOM 905 N N . LEU A 1 110 ? 27.667 -6.453 -0.581 1.00 78.81 110 LEU A N 1
ATOM 906 C CA . LEU A 1 110 ? 26.214 -6.278 -0.621 1.00 78.81 110 LEU A CA 1
ATOM 907 C C . LEU A 1 110 ? 25.675 -6.482 -2.039 1.00 78.81 110 LEU A C 1
ATOM 909 O O . LEU A 1 110 ? 24.717 -7.219 -2.240 1.00 78.81 110 LEU A O 1
ATOM 913 N N . ARG A 1 111 ? 26.343 -5.927 -3.054 1.00 81.50 111 ARG A N 1
ATOM 914 C CA . ARG A 1 111 ? 25.996 -6.151 -4.463 1.00 81.50 111 ARG A CA 1
ATOM 915 C C . ARG A 1 111 ? 26.043 -7.630 -4.856 1.00 81.50 111 ARG A C 1
ATOM 917 O O . ARG A 1 111 ? 25.158 -8.106 -5.569 1.00 81.50 111 ARG A O 1
ATOM 924 N N . GLY A 1 112 ? 27.090 -8.348 -4.450 1.00 82.94 112 GLY A N 1
ATOM 925 C CA . GLY A 1 112 ? 27.221 -9.786 -4.696 1.00 82.94 112 GLY A CA 1
ATOM 926 C C . GLY A 1 112 ? 26.086 -10.574 -4.042 1.00 82.94 112 GLY A C 1
ATOM 927 O O . GLY A 1 112 ? 25.443 -11.392 -4.704 1.00 82.94 112 GLY A O 1
ATOM 928 N N . PHE A 1 113 ? 25.789 -10.250 -2.783 1.00 83.19 113 PHE A N 1
ATOM 929 C CA . PHE A 1 113 ? 24.672 -10.813 -2.036 1.00 83.19 113 PHE A CA 1
ATOM 930 C C . PHE A 1 113 ? 23.329 -10.538 -2.721 1.00 83.19 113 PHE A C 1
ATOM 932 O O . PHE A 1 113 ? 22.600 -11.485 -2.988 1.00 83.19 113 PHE A O 1
ATOM 939 N N . LEU A 1 114 ? 23.031 -9.291 -3.101 1.00 83.50 114 LEU A N 1
ATOM 940 C CA . LEU A 1 114 ? 21.777 -8.920 -3.767 1.00 83.50 114 LEU A CA 1
ATOM 941 C C . LEU A 1 114 ? 21.572 -9.684 -5.081 1.00 83.50 114 LEU A C 1
ATOM 943 O O . LEU A 1 114 ? 20.469 -10.160 -5.343 1.00 83.50 114 LEU A O 1
ATOM 947 N N . LYS A 1 115 ? 22.627 -9.856 -5.892 1.00 85.81 115 LYS A N 1
ATOM 948 C CA . LYS A 1 115 ? 22.571 -10.676 -7.118 1.00 85.81 115 LYS A CA 1
ATOM 949 C C . LYS A 1 115 ? 22.263 -12.138 -6.813 1.00 85.81 115 LYS A C 1
ATOM 951 O O . LYS A 1 115 ? 21.459 -12.754 -7.505 1.00 85.81 115 LYS A O 1
ATOM 956 N N . TRP A 1 116 ? 22.919 -12.704 -5.804 1.00 85.88 116 TRP A N 1
ATOM 957 C CA . TRP A 1 116 ? 22.704 -14.091 -5.412 1.00 85.88 116 TRP A CA 1
ATOM 958 C C . TRP A 1 116 ? 21.309 -14.300 -4.813 1.00 85.88 116 TRP A C 1
ATOM 960 O O . TRP A 1 116 ? 20.601 -15.220 -5.218 1.00 85.88 116 TRP A O 1
ATOM 970 N N . TYR A 1 117 ? 20.877 -13.429 -3.908 1.00 84.81 117 TYR A N 1
ATOM 971 C CA . TYR A 1 117 ? 19.592 -13.506 -3.222 1.00 84.81 117 TYR A CA 1
ATOM 972 C C . TYR A 1 117 ? 18.412 -13.390 -4.198 1.00 84.81 117 TYR A C 1
ATOM 974 O O . TYR A 1 117 ? 17.487 -14.206 -4.157 1.00 84.81 117 TYR A O 1
ATOM 982 N N . ASN A 1 118 ? 18.486 -12.448 -5.144 1.00 87.50 118 ASN A N 1
ATOM 983 C CA . ASN A 1 118 ? 17.434 -12.187 -6.132 1.00 87.50 118 ASN A CA 1
ATOM 984 C C . ASN A 1 118 ? 17.543 -13.026 -7.416 1.00 87.50 118 ASN A C 1
ATOM 986 O O . ASN A 1 118 ? 16.756 -12.838 -8.343 1.00 87.50 118 ASN A O 1
ATOM 990 N N . ARG A 1 119 ? 18.462 -14.000 -7.486 1.00 90.75 119 ARG A N 1
ATOM 991 C CA . ARG A 1 119 ? 18.751 -14.790 -8.705 1.00 90.75 119 ARG A CA 1
ATOM 992 C C . ARG A 1 119 ? 17.556 -15.543 -9.310 1.00 90.75 119 ARG A C 1
ATOM 994 O O . ARG A 1 119 ? 17.663 -16.067 -10.413 1.00 90.75 119 ARG A O 1
ATOM 1001 N N . LYS A 1 120 ? 16.450 -15.681 -8.577 1.00 90.88 120 LYS A N 1
ATOM 1002 C CA . LYS A 1 120 ? 15.216 -16.338 -9.039 1.00 90.88 120 LYS A CA 1
ATOM 1003 C C . LYS A 1 120 ? 14.019 -15.394 -9.114 1.00 90.88 120 LYS A C 1
ATOM 1005 O O . LYS A 1 120 ? 12.952 -15.842 -9.508 1.00 90.88 120 LYS A O 1
ATOM 1010 N N . MET A 1 121 ? 14.169 -14.118 -8.766 1.00 90.50 121 MET A N 1
ATOM 1011 C CA . MET A 1 121 ? 13.047 -13.181 -8.682 1.00 90.50 121 MET A CA 1
ATOM 1012 C C . MET A 1 121 ? 12.292 -13.070 -10.015 1.00 90.50 121 MET A C 1
ATOM 1014 O O . MET A 1 121 ? 11.083 -13.260 -10.040 1.00 90.50 121 MET A O 1
ATOM 1018 N N . TYR A 1 122 ? 13.010 -12.928 -11.133 1.00 92.50 122 TYR A N 1
ATOM 1019 C CA . TYR A 1 122 ? 12.420 -12.862 -12.480 1.00 92.50 122 TYR A CA 1
ATOM 1020 C C . TYR A 1 122 ? 11.630 -14.116 -12.907 1.00 92.50 122 TYR A C 1
ATOM 1022 O O . TYR A 1 122 ? 10.821 -14.044 -13.820 1.00 92.50 122 TYR A O 1
ATOM 1030 N N . LEU A 1 123 ? 11.846 -15.270 -12.262 1.00 94.06 123 LEU A N 1
ATOM 1031 C CA . LEU A 1 123 ? 11.078 -16.498 -12.520 1.00 94.06 123 LEU A CA 1
ATOM 1032 C C . LEU A 1 123 ? 9.766 -16.551 -11.725 1.00 94.06 123 LEU A C 1
ATOM 1034 O O . LEU A 1 123 ? 8.972 -17.464 -11.917 1.00 94.06 123 LEU A O 1
ATOM 1038 N N . ASN A 1 124 ? 9.588 -15.644 -10.762 1.00 93.88 124 ASN A N 1
ATOM 1039 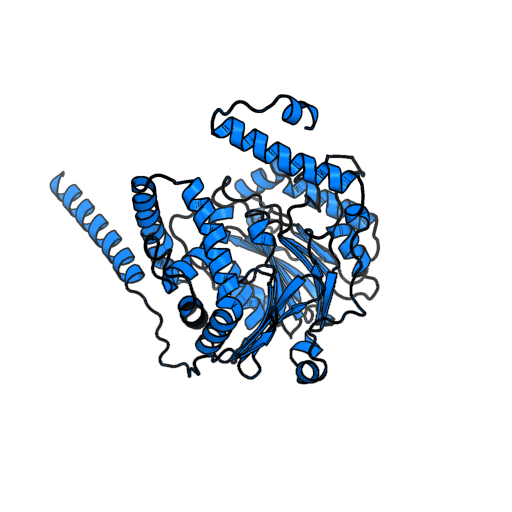C CA . ASN A 1 124 ? 8.437 -15.617 -9.861 1.00 93.88 124 ASN A CA 1
ATOM 1040 C C . ASN A 1 124 ? 7.536 -14.393 -10.094 1.00 93.88 124 ASN A C 1
ATOM 1042 O O . ASN A 1 124 ? 6.426 -14.363 -9.576 1.00 93.88 124 ASN A O 1
ATOM 1046 N N . ILE A 1 125 ? 7.991 -13.401 -10.863 1.00 95.12 125 ILE A N 1
ATOM 1047 C CA . ILE A 1 125 ? 7.187 -12.238 -11.253 1.00 95.12 125 ILE A CA 1
ATOM 1048 C C . ILE A 1 125 ? 6.511 -12.545 -12.592 1.00 95.12 125 ILE A C 1
ATOM 1050 O O . ILE A 1 125 ? 7.163 -13.054 -13.504 1.00 95.12 125 ILE A O 1
ATOM 1054 N N . ARG A 1 126 ? 5.214 -12.243 -12.710 1.00 96.38 126 ARG A N 1
ATOM 1055 C CA . ARG A 1 126 ? 4.453 -12.412 -13.956 1.00 96.38 126 ARG A CA 1
ATOM 1056 C C . ARG A 1 126 ? 5.054 -11.590 -15.103 1.00 96.38 126 ARG A C 1
ATOM 1058 O O . ARG A 1 126 ? 5.682 -10.560 -14.871 1.00 96.38 126 ARG A O 1
ATOM 1065 N N . GLU A 1 127 ? 4.879 -12.055 -16.335 1.00 96.75 127 GLU A N 1
ATOM 1066 C CA . GLU A 1 127 ? 5.485 -11.432 -17.519 1.00 96.75 127 GLU A CA 1
ATOM 1067 C C . GLU A 1 127 ? 4.929 -10.031 -17.803 1.00 96.75 127 GLU A C 1
ATOM 1069 O O . GLU A 1 127 ? 5.706 -9.126 -18.103 1.00 96.75 127 GLU A O 1
ATOM 1074 N N . ASP A 1 128 ? 3.623 -9.824 -17.616 1.00 97.56 128 ASP A N 1
ATOM 1075 C CA . ASP A 1 128 ? 2.968 -8.511 -17.695 1.00 97.56 128 ASP A CA 1
ATOM 1076 C C . ASP A 1 128 ? 3.584 -7.516 -16.697 1.00 97.56 128 ASP A C 1
ATOM 1078 O O . ASP A 1 128 ? 4.023 -6.432 -17.077 1.00 97.56 128 ASP A O 1
ATOM 1082 N N . PHE A 1 129 ? 3.749 -7.912 -15.434 1.00 97.94 129 PHE A N 1
ATOM 1083 C CA . PHE A 1 129 ? 4.381 -7.058 -14.423 1.00 97.94 129 PHE A CA 1
ATOM 1084 C C . PHE A 1 129 ? 5.860 -6.797 -14.726 1.00 97.94 129 PHE A C 1
ATOM 1086 O O . PHE A 1 129 ? 6.361 -5.707 -14.459 1.00 97.94 129 PHE A O 1
ATOM 1093 N N . GLN A 1 130 ? 6.582 -7.761 -15.307 1.00 98.00 130 GLN A N 1
ATOM 1094 C CA . GLN A 1 130 ? 7.956 -7.521 -15.753 1.00 98.00 130 GLN A CA 1
ATOM 1095 C C . GLN A 1 130 ? 8.020 -6.520 -16.910 1.00 98.00 130 GLN A C 1
ATOM 1097 O O . GLN A 1 130 ? 8.926 -5.689 -16.918 1.00 98.00 130 GLN A O 1
ATOM 1102 N N . ALA A 1 131 ? 7.085 -6.567 -17.861 1.00 98.44 131 ALA A N 1
ATOM 1103 C CA . ALA A 1 131 ? 7.009 -5.597 -18.951 1.00 98.44 131 ALA A CA 1
ATOM 1104 C C . ALA A 1 131 ? 6.719 -4.180 -18.430 1.00 98.44 131 ALA A C 1
ATOM 1106 O O . ALA A 1 131 ? 7.365 -3.221 -18.858 1.00 98.44 131 ALA A O 1
ATOM 1107 N N . GLU A 1 132 ? 5.837 -4.052 -17.440 1.00 98.50 132 GLU A N 1
ATOM 1108 C CA . GLU A 1 132 ? 5.564 -2.769 -16.789 1.00 98.50 132 GLU A CA 1
ATOM 1109 C C . GLU A 1 132 ? 6.776 -2.234 -16.019 1.00 98.50 132 GLU A C 1
ATOM 1111 O O . GLU A 1 132 ? 7.192 -1.096 -16.239 1.00 98.50 132 GLU A O 1
ATOM 1116 N N . LEU A 1 133 ? 7.417 -3.065 -15.184 1.00 98.00 133 LEU A N 1
ATOM 1117 C CA . LEU A 1 133 ? 8.666 -2.696 -14.502 1.00 98.00 133 LEU A CA 1
ATOM 1118 C C . LEU A 1 133 ? 9.755 -2.311 -15.499 1.00 98.00 133 LEU A C 1
ATOM 1120 O O . LEU A 1 133 ? 10.549 -1.409 -15.237 1.00 98.00 133 LEU A O 1
ATOM 1124 N N . TYR A 1 134 ? 9.817 -2.994 -16.642 1.00 98.25 134 TYR A N 1
ATOM 1125 C CA . TYR A 1 134 ? 10.755 -2.662 -17.701 1.00 98.25 134 TYR A CA 1
ATOM 1126 C C . TYR A 1 134 ? 10.491 -1.257 -18.238 1.00 98.25 134 TYR A C 1
ATOM 1128 O O . TYR A 1 134 ? 11.427 -0.454 -18.250 1.00 98.25 134 TYR A O 1
ATOM 1136 N N . GLY A 1 135 ? 9.240 -0.943 -18.592 1.00 98.25 135 GLY A N 1
ATOM 1137 C CA . GLY A 1 135 ? 8.824 0.385 -19.045 1.00 98.25 135 GLY A CA 1
ATOM 1138 C C . GLY A 1 135 ? 9.107 1.484 -18.021 1.00 98.25 135 GLY A C 1
ATOM 1139 O O . GLY A 1 135 ? 9.802 2.452 -18.333 1.00 98.25 135 GLY A O 1
ATOM 1140 N N . LEU A 1 136 ? 8.683 1.278 -16.772 1.00 98.19 136 LEU A N 1
ATOM 1141 C CA . LEU A 1 136 ? 8.936 2.187 -15.649 1.00 98.19 136 LEU A CA 1
ATOM 1142 C C . LEU A 1 136 ? 10.437 2.451 -15.476 1.00 98.19 136 LEU A C 1
ATOM 1144 O O . LEU A 1 136 ? 10.886 3.595 -15.380 1.00 98.19 136 LEU A O 1
ATOM 1148 N N . SER A 1 137 ? 11.238 1.382 -15.503 1.00 97.62 137 SER A N 1
ATOM 1149 C CA . SER A 1 137 ? 12.674 1.458 -15.242 1.00 97.62 137 SER A CA 1
ATOM 1150 C C . SER A 1 137 ? 13.457 2.263 -16.277 1.00 97.62 137 SER A C 1
ATOM 1152 O O . SER A 1 137 ? 14.584 2.674 -16.005 1.00 97.62 137 SER A O 1
ATOM 1154 N N . ARG A 1 138 ? 12.889 2.534 -17.460 1.00 97.62 138 ARG A N 1
ATOM 1155 C CA . ARG A 1 138 ? 13.538 3.380 -18.474 1.00 97.62 138 ARG A CA 1
ATOM 1156 C C . ARG A 1 138 ? 13.773 4.806 -17.978 1.00 97.62 138 ARG A C 1
ATOM 1158 O O . ARG A 1 138 ? 14.728 5.440 -18.425 1.00 97.62 138 ARG A O 1
ATOM 1165 N N . TYR A 1 139 ? 12.967 5.254 -17.018 1.00 97.75 139 TYR A N 1
ATOM 1166 C CA . TYR A 1 139 ? 13.000 6.596 -16.440 1.00 97.75 139 TYR A CA 1
ATOM 1167 C C . TYR A 1 139 ? 13.734 6.661 -15.087 1.00 97.75 139 TYR A C 1
ATOM 1169 O O . TYR A 1 139 ? 13.904 7.742 -14.519 1.00 97.75 139 TYR A O 1
ATOM 1177 N N . SER A 1 140 ? 14.209 5.527 -14.560 1.00 96.19 140 SER A N 1
ATOM 1178 C CA . SER A 1 140 ? 14.994 5.479 -13.317 1.00 96.19 140 SER A CA 1
ATOM 1179 C C . SER A 1 140 ? 16.384 6.106 -13.484 1.00 96.19 140 SER A C 1
ATOM 1181 O O . SER A 1 140 ? 16.909 6.214 -14.597 1.00 96.19 140 SER A O 1
ATOM 1183 N N . SER A 1 141 ? 17.013 6.506 -12.376 1.00 94.69 141 SER A N 1
ATOM 1184 C CA . SER A 1 141 ? 18.308 7.203 -12.403 1.00 94.69 141 SER A CA 1
ATOM 1185 C C . SER A 1 141 ? 19.468 6.276 -12.792 1.00 94.69 141 SER A C 1
ATOM 1187 O O . SER A 1 141 ? 19.558 5.150 -12.310 1.00 94.69 141 SER A O 1
ATOM 1189 N N . ASP A 1 142 ? 20.423 6.734 -13.599 1.00 94.31 142 ASP A N 1
ATOM 1190 C CA . ASP A 1 142 ? 21.653 5.966 -13.875 1.00 94.31 142 ASP A CA 1
ATOM 1191 C C . ASP A 1 142 ? 22.612 5.923 -12.663 1.00 94.31 142 ASP A C 1
ATOM 1193 O O . ASP A 1 142 ? 23.485 5.057 -12.582 1.00 94.31 142 ASP A O 1
ATOM 1197 N N . LYS A 1 143 ? 22.419 6.805 -11.666 1.00 93.06 143 LYS A N 1
ATOM 1198 C CA . LYS A 1 143 ? 23.289 6.962 -10.482 1.00 93.06 143 LYS A CA 1
ATOM 1199 C C . LYS A 1 143 ? 23.519 5.657 -9.713 1.00 93.06 143 LYS A C 1
ATOM 1201 O O . LYS A 1 143 ? 24.605 5.452 -9.176 1.00 93.06 143 LYS A O 1
ATOM 1206 N N . TYR A 1 144 ? 22.529 4.763 -9.673 1.00 89.56 144 TYR A N 1
ATOM 1207 C CA . TYR A 1 144 ? 22.556 3.542 -8.853 1.00 89.56 144 TYR A CA 1
ATOM 1208 C C . TYR A 1 144 ? 22.825 2.256 -9.649 1.00 89.56 144 TYR A C 1
ATOM 1210 O O . TYR A 1 144 ? 22.665 1.148 -9.128 1.00 89.56 144 TYR A O 1
ATOM 1218 N N . ASP A 1 145 ? 23.276 2.360 -10.902 1.00 89.62 145 ASP A N 1
ATOM 1219 C CA . ASP A 1 145 ? 23.590 1.197 -11.749 1.00 89.62 145 ASP A CA 1
ATOM 1220 C C . ASP A 1 145 ? 24.764 0.358 -11.219 1.00 89.62 145 ASP A C 1
ATOM 1222 O O . ASP A 1 145 ? 24.890 -0.844 -11.503 1.00 89.62 145 ASP A O 1
ATOM 1226 N N . PHE A 1 146 ? 25.595 0.954 -10.357 1.00 83.31 146 PHE A N 1
ATOM 1227 C CA . PHE A 1 146 ? 26.625 0.229 -9.622 1.00 83.31 146 PHE A CA 1
ATOM 1228 C C . PHE A 1 146 ? 26.038 -0.855 -8.704 1.00 83.31 146 PHE A C 1
ATOM 1230 O O . PHE A 1 146 ? 26.719 -1.851 -8.461 1.00 83.31 146 PHE A O 1
ATOM 1237 N N . ILE A 1 147 ? 24.789 -0.716 -8.241 1.00 83.00 147 ILE A N 1
ATOM 1238 C CA . ILE A 1 147 ? 24.064 -1.737 -7.473 1.00 83.00 147 ILE A CA 1
ATOM 1239 C C . ILE A 1 147 ? 23.543 -2.798 -8.450 1.00 83.00 147 ILE A C 1
ATOM 1241 O O . ILE A 1 147 ? 24.036 -3.934 -8.493 1.00 83.00 147 ILE A O 1
ATOM 1245 N N . ALA A 1 148 ? 22.602 -2.405 -9.303 1.00 87.50 148 ALA A N 1
ATOM 1246 C CA . ALA A 1 148 ? 22.058 -3.210 -10.387 1.00 87.50 148 ALA A CA 1
ATOM 1247 C C . ALA A 1 148 ? 21.532 -2.288 -11.501 1.00 87.50 148 ALA A C 1
ATOM 1249 O O . ALA A 1 148 ? 21.084 -1.188 -11.189 1.00 87.50 148 ALA A O 1
ATOM 1250 N N . PRO A 1 149 ? 21.532 -2.731 -12.773 1.00 91.88 149 PRO A N 1
ATOM 1251 C CA . PRO A 1 149 ? 20.888 -1.986 -13.855 1.00 91.88 149 PRO A CA 1
ATOM 1252 C C . PRO A 1 149 ? 19.402 -1.744 -13.588 1.00 91.88 149 PRO A C 1
ATOM 1254 O O . PRO A 1 149 ? 18.753 -2.597 -12.973 1.00 91.88 149 PRO A O 1
ATOM 1257 N N . LYS A 1 150 ? 18.873 -0.634 -14.113 1.00 95.12 150 LYS A N 1
ATOM 1258 C CA . LYS A 1 150 ? 17.527 -0.092 -13.844 1.00 95.12 150 LYS A CA 1
ATOM 1259 C C . LYS A 1 150 ? 16.416 -1.135 -13.695 1.00 95.12 150 LYS A C 1
ATOM 1261 O O . LYS A 1 150 ? 15.820 -1.224 -12.628 1.00 95.12 150 LYS A O 1
ATOM 1266 N N . PHE A 1 151 ? 16.182 -1.981 -14.701 1.00 95.06 151 PHE A N 1
ATOM 1267 C CA . PHE A 1 151 ? 15.113 -2.992 -14.650 1.00 95.06 151 PHE A CA 1
ATOM 1268 C C . PHE A 1 151 ? 15.250 -3.952 -13.455 1.00 95.06 151 PHE A C 1
ATOM 1270 O O . PHE A 1 151 ? 14.308 -4.188 -12.701 1.00 95.06 151 PHE A O 1
ATOM 1277 N N . ARG A 1 152 ? 16.458 -4.477 -13.224 1.00 92.19 152 ARG A N 1
ATOM 1278 C CA . ARG A 1 152 ? 16.709 -5.385 -12.096 1.00 92.19 152 ARG A CA 1
ATOM 1279 C C . ARG A 1 152 ? 16.657 -4.662 -10.763 1.00 92.19 152 ARG A C 1
ATOM 1281 O O . ARG A 1 152 ? 16.164 -5.230 -9.797 1.00 92.19 152 ARG A O 1
ATOM 1288 N N . ARG A 1 153 ? 17.150 -3.425 -10.711 1.00 92.25 153 ARG A N 1
ATOM 1289 C CA . ARG A 1 153 ? 17.046 -2.580 -9.522 1.00 92.25 153 ARG A CA 1
ATOM 1290 C C . ARG A 1 153 ? 15.584 -2.340 -9.155 1.00 92.25 153 ARG A C 1
ATOM 1292 O O . ARG A 1 153 ? 15.239 -2.523 -7.996 1.00 92.25 153 ARG A O 1
ATOM 1299 N N . SER A 1 154 ? 14.736 -2.050 -10.139 1.00 93.31 154 SER A N 1
ATOM 1300 C CA . SER A 1 154 ? 13.292 -1.893 -9.953 1.00 93.31 154 SER A CA 1
ATOM 1301 C C . SER A 1 154 ? 12.655 -3.160 -9.366 1.00 93.31 154 SER A C 1
ATOM 1303 O O . SER A 1 154 ? 11.980 -3.082 -8.341 1.00 93.31 154 SER A O 1
ATOM 1305 N N . MET A 1 155 ? 12.971 -4.353 -9.891 1.00 92.00 155 MET A N 1
ATOM 1306 C CA . MET A 1 155 ? 12.536 -5.617 -9.270 1.00 92.00 155 MET A CA 1
ATOM 1307 C C . MET A 1 155 ? 13.043 -5.779 -7.825 1.00 92.00 155 MET A C 1
ATOM 1309 O O . MET A 1 155 ? 12.284 -6.172 -6.943 1.00 92.00 155 MET A O 1
ATOM 1313 N N . TYR A 1 156 ? 14.315 -5.465 -7.557 1.00 89.50 156 TYR A N 1
ATOM 1314 C CA . TYR A 1 156 ? 14.887 -5.607 -6.213 1.00 89.50 156 TYR A CA 1
ATOM 1315 C C . TYR A 1 156 ? 14.212 -4.675 -5.204 1.00 89.50 156 TYR A C 1
ATOM 1317 O O . TYR A 1 156 ? 13.999 -5.090 -4.070 1.00 89.50 156 TYR A O 1
ATOM 1325 N N . LEU A 1 157 ? 13.853 -3.453 -5.611 1.00 89.38 157 LEU A N 1
ATOM 1326 C CA . LEU A 1 157 ? 13.124 -2.498 -4.772 1.00 89.38 157 LEU A CA 1
ATOM 1327 C C . LEU A 1 157 ? 11.735 -3.025 -4.381 1.00 89.38 157 LEU A C 1
ATOM 1329 O O . LEU A 1 157 ? 11.335 -2.861 -3.234 1.00 89.38 157 LEU A O 1
ATOM 1333 N N . HIS A 1 158 ? 11.054 -3.756 -5.268 1.00 90.94 158 HIS A N 1
ATOM 1334 C CA . HIS A 1 158 ? 9.776 -4.400 -4.935 1.00 90.94 158 HIS A CA 1
ATOM 1335 C C . HIS A 1 158 ? 9.933 -5.518 -3.900 1.00 90.94 158 HIS A C 1
ATOM 1337 O O . HIS A 1 158 ? 9.042 -5.729 -3.085 1.00 90.94 158 HIS A O 1
ATOM 1343 N N . GLY A 1 159 ? 11.077 -6.210 -3.890 1.00 82.88 159 GLY A N 1
ATOM 1344 C CA . GLY A 1 159 ? 11.418 -7.146 -2.818 1.00 82.88 159 GLY A CA 1
ATOM 1345 C C . GLY A 1 159 ? 11.970 -6.477 -1.558 1.00 82.88 159 GLY A C 1
ATOM 1346 O O . GLY A 1 159 ? 12.013 -7.121 -0.516 1.00 82.88 159 GLY A O 1
ATOM 1347 N N . ALA A 1 160 ? 12.410 -5.218 -1.628 1.00 78.44 160 ALA A N 1
ATOM 1348 C CA . ALA A 1 160 ? 13.063 -4.537 -0.514 1.00 78.44 160 ALA A CA 1
ATOM 1349 C C . ALA A 1 160 ? 12.099 -4.233 0.636 1.00 78.44 160 ALA A C 1
ATOM 1351 O O . ALA A 1 160 ? 12.515 -4.334 1.783 1.00 78.44 160 ALA A O 1
ATOM 1352 N N . HIS A 1 161 ? 10.832 -3.931 0.335 1.00 71.44 161 HIS A N 1
ATOM 1353 C CA . HIS A 1 161 ? 9.763 -3.822 1.334 1.00 71.44 161 HIS A CA 1
ATOM 1354 C C . HIS A 1 161 ? 9.687 -5.099 2.191 1.00 71.44 161 HIS A C 1
ATOM 1356 O O . HIS A 1 161 ? 9.845 -5.056 3.406 1.00 71.44 161 HIS A O 1
ATOM 1362 N N . ASP A 1 162 ? 9.579 -6.251 1.532 1.00 69.44 162 ASP A N 1
ATOM 1363 C CA . ASP A 1 162 ? 9.478 -7.560 2.182 1.00 69.44 162 ASP A CA 1
ATOM 1364 C C . ASP A 1 162 ? 10.773 -7.929 2.935 1.00 69.44 162 ASP A C 1
ATOM 1366 O O . ASP A 1 162 ? 10.744 -8.500 4.024 1.00 69.44 162 ASP A O 1
ATOM 1370 N N . ILE A 1 163 ? 11.940 -7.587 2.376 1.00 62.66 163 ILE A N 1
ATOM 1371 C CA . ILE A 1 163 ? 13.242 -7.820 3.023 1.00 62.66 163 ILE A CA 1
ATOM 1372 C C . ILE A 1 163 ? 13.411 -6.937 4.263 1.00 62.66 163 ILE A C 1
ATOM 1374 O O . ILE A 1 163 ? 13.950 -7.418 5.259 1.00 62.66 163 ILE A O 1
ATOM 1378 N N . GLY A 1 164 ? 12.955 -5.683 4.210 1.00 61.38 164 GLY A N 1
ATOM 1379 C CA . GLY A 1 164 ? 12.950 -4.764 5.346 1.00 61.38 164 GLY A CA 1
ATOM 1380 C C . GLY A 1 164 ? 12.215 -5.365 6.541 1.00 61.38 164 GLY A C 1
ATOM 1381 O O . GLY A 1 164 ? 12.769 -5.379 7.631 1.00 61.38 164 GLY A O 1
ATOM 1382 N N . HIS A 1 165 ? 11.052 -5.988 6.313 1.00 58.00 165 HIS A N 1
ATOM 1383 C CA . HIS A 1 165 ? 10.289 -6.702 7.352 1.00 58.00 165 HIS A CA 1
ATOM 1384 C C . HIS A 1 165 ? 11.028 -7.909 7.933 1.00 58.00 165 HIS A C 1
ATOM 1386 O O . HIS A 1 165 ? 10.951 -8.191 9.126 1.00 58.00 165 HIS A O 1
ATOM 1392 N N . ALA A 1 166 ? 11.742 -8.657 7.088 1.00 51.12 166 ALA A N 1
ATOM 1393 C CA . ALA A 1 166 ? 12.489 -9.838 7.519 1.00 51.12 166 ALA A CA 1
ATOM 1394 C C . ALA A 1 166 ? 13.797 -9.493 8.258 1.00 51.12 166 ALA A C 1
ATOM 1396 O O . ALA A 1 166 ? 14.350 -10.342 8.961 1.00 51.12 166 ALA A O 1
ATOM 1397 N N . MET A 1 167 ? 14.311 -8.276 8.084 1.00 49.22 167 MET A N 1
ATOM 1398 C CA . MET A 1 167 ? 15.509 -7.764 8.737 1.00 49.22 167 MET A CA 1
ATOM 1399 C C . MET A 1 167 ? 15.081 -6.783 9.830 1.00 49.22 167 MET A C 1
ATOM 1401 O O . MET A 1 167 ? 14.922 -5.601 9.553 1.00 49.22 167 MET A O 1
ATOM 1405 N N . GLN A 1 168 ? 14.923 -7.291 11.058 1.00 46.50 168 GLN A N 1
ATOM 1406 C CA . GLN A 1 168 ? 14.351 -6.618 12.244 1.00 46.50 168 GLN A CA 1
ATOM 1407 C C . GLN A 1 168 ? 14.875 -5.201 12.582 1.00 46.50 168 GLN A C 1
ATOM 1409 O O . GLN A 1 168 ? 14.276 -4.547 13.424 1.00 46.50 168 GLN A O 1
ATOM 1414 N N . ASP A 1 169 ? 15.908 -4.694 11.904 1.00 38.66 169 ASP A N 1
ATOM 1415 C CA . ASP A 1 169 ? 16.553 -3.407 12.193 1.00 38.66 169 ASP A CA 1
ATOM 1416 C C . ASP A 1 169 ? 16.462 -2.364 11.057 1.00 38.66 169 ASP A C 1
ATOM 1418 O O . ASP A 1 169 ? 16.996 -1.265 11.195 1.00 38.66 169 ASP A O 1
ATOM 1422 N N . LEU A 1 170 ? 15.855 -2.673 9.899 1.00 41.78 170 LEU A N 1
ATOM 1423 C CA . LEU A 1 170 ? 15.853 -1.732 8.761 1.00 41.78 170 LEU A CA 1
ATOM 1424 C C . LEU A 1 170 ? 14.659 -0.766 8.749 1.00 41.78 170 LEU A C 1
ATOM 1426 O O . LEU A 1 170 ? 14.806 0.346 8.234 1.00 41.78 170 LEU A O 1
ATOM 1430 N N . MET A 1 171 ? 13.489 -1.171 9.259 1.00 53.47 171 MET A N 1
ATOM 1431 C CA . MET A 1 171 ? 12.233 -0.406 9.181 1.00 53.47 171 MET A CA 1
ATOM 1432 C C . MET A 1 171 ? 11.337 -0.720 10.391 1.00 53.47 171 MET A C 1
ATOM 1434 O O . MET A 1 171 ? 11.071 -1.889 10.660 1.00 53.47 171 MET A O 1
ATOM 1438 N N . VAL A 1 172 ? 10.850 0.310 11.097 1.00 54.06 172 VAL A N 1
ATOM 1439 C CA . VAL A 1 172 ? 9.803 0.154 12.128 1.00 54.06 172 VAL A CA 1
ATOM 1440 C C . VAL A 1 172 ? 8.475 -0.069 11.417 1.00 54.06 172 VAL A C 1
ATOM 1442 O O . VAL A 1 172 ? 8.075 0.752 10.585 1.00 54.06 172 VAL A O 1
ATOM 1445 N N . VAL A 1 173 ? 7.831 -1.202 11.702 1.00 65.12 173 VAL A N 1
ATOM 1446 C CA . VAL A 1 173 ? 6.615 -1.643 11.012 1.00 65.12 173 VAL A CA 1
ATOM 1447 C C . VAL A 1 173 ? 5.602 -2.143 12.030 1.00 65.12 173 VAL A C 1
ATOM 1449 O O . VAL A 1 173 ? 5.868 -3.082 12.776 1.00 65.12 173 VAL A O 1
ATOM 1452 N N . GLY A 1 174 ? 4.424 -1.519 12.025 1.00 77.38 174 GLY A N 1
ATOM 1453 C CA . GLY A 1 174 ? 3.350 -1.762 12.993 1.00 77.38 174 GLY A CA 1
ATOM 1454 C C . GLY A 1 174 ? 1.954 -1.608 12.391 1.00 77.38 174 GLY A C 1
ATOM 1455 O O . GLY A 1 174 ? 1.071 -1.030 13.008 1.00 77.38 174 GLY A O 1
ATOM 1456 N N . CYS A 1 175 ? 1.745 -2.097 11.166 1.00 91.19 175 CYS A N 1
ATOM 1457 C CA . CYS A 1 175 ? 0.493 -1.908 10.425 1.00 91.19 175 CYS A CA 1
ATOM 1458 C C . CYS A 1 175 ? -0.745 -2.372 11.210 1.00 91.19 175 CYS A C 1
ATOM 1460 O O . CYS A 1 175 ? -0.743 -3.448 11.813 1.00 91.19 175 CYS A O 1
ATOM 1462 N N . THR A 1 176 ? -1.834 -1.609 11.125 1.00 96.25 176 THR A N 1
ATOM 1463 C CA . THR A 1 176 ? -3.118 -1.921 11.773 1.00 96.25 176 THR A CA 1
ATOM 1464 C C . THR A 1 176 ? -4.244 -1.806 10.759 1.00 96.25 176 THR A C 1
ATOM 1466 O O . THR A 1 176 ? -4.338 -0.794 10.071 1.00 96.25 176 THR A O 1
ATOM 1469 N N . SER A 1 177 ? -5.108 -2.815 10.670 1.00 97.50 177 SER A N 1
ATOM 1470 C CA . SER A 1 177 ? -6.295 -2.788 9.812 1.00 97.50 177 SER A CA 1
ATOM 1471 C C . SER A 1 177 ? -7.513 -3.334 10.558 1.00 97.50 177 SER A C 1
ATOM 1473 O O . SER A 1 177 ? -7.385 -4.240 11.381 1.00 97.50 177 SER A O 1
ATOM 1475 N N . LEU A 1 178 ? -8.698 -2.822 10.239 1.00 98.00 178 LEU A N 1
ATOM 1476 C CA . LEU A 1 178 ? -9.978 -3.330 10.729 1.00 98.00 178 LEU A CA 1
ATOM 1477 C C . LEU A 1 178 ? -11.030 -3.283 9.626 1.00 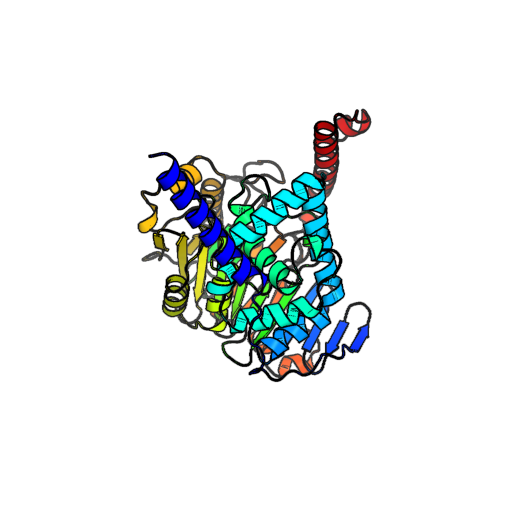98.00 178 LEU A C 1
ATOM 1479 O O . LEU A 1 178 ? -11.025 -2.361 8.818 1.00 98.00 178 LEU A O 1
ATOM 1483 N N . ALA A 1 179 ? -11.938 -4.249 9.619 1.00 98.31 179 ALA A N 1
ATOM 1484 C CA . ALA A 1 179 ? -13.114 -4.279 8.764 1.00 98.31 179 ALA A CA 1
ATOM 1485 C C . ALA A 1 179 ? -14.358 -4.516 9.619 1.00 98.31 179 ALA A C 1
ATOM 1487 O O . ALA A 1 179 ? -14.333 -5.359 10.513 1.00 98.31 179 ALA A O 1
ATOM 1488 N N . VAL A 1 180 ? -15.436 -3.795 9.333 1.00 98.12 180 VAL A N 1
ATOM 1489 C CA . VAL A 1 180 ? -16.741 -3.929 9.990 1.00 98.12 180 VAL A CA 1
ATOM 1490 C C . VAL A 1 180 ? -17.857 -3.866 8.951 1.00 98.12 180 VAL A C 1
ATOM 1492 O O . VAL A 1 180 ? -17.695 -3.226 7.914 1.00 98.12 180 VAL A O 1
ATOM 1495 N N . TRP A 1 181 ? -18.973 -4.542 9.197 1.00 97.75 181 TRP A N 1
ATOM 1496 C CA . TRP A 1 181 ? -20.151 -4.519 8.322 1.00 97.75 181 TRP A CA 1
ATOM 1497 C C . TRP A 1 181 ? -21.436 -4.790 9.120 1.00 97.75 181 TRP A C 1
ATOM 1499 O O . TRP A 1 181 ? -21.378 -4.978 10.339 1.00 97.75 181 TRP A O 1
ATOM 1509 N N . ASN A 1 182 ? -22.594 -4.815 8.448 1.00 96.31 182 ASN A N 1
ATOM 1510 C CA . ASN A 1 182 ? -23.906 -5.109 9.038 1.00 96.31 182 ASN A CA 1
ATOM 1511 C C . ASN A 1 182 ? -24.200 -4.276 10.306 1.00 96.31 182 ASN A C 1
ATOM 1513 O O . ASN A 1 182 ? -24.343 -3.059 10.253 1.00 96.31 182 ASN A O 1
ATOM 1517 N N . GLU A 1 183 ? -24.324 -4.921 11.469 1.00 95.25 183 GLU A N 1
ATOM 1518 C CA . GLU A 1 183 ? -24.682 -4.280 12.730 1.00 95.25 183 GLU A CA 1
ATOM 1519 C C . GLU A 1 183 ? -23.626 -3.297 13.251 1.00 95.25 183 GLU A C 1
ATOM 1521 O O . GLU A 1 183 ? -23.975 -2.438 14.061 1.00 95.25 183 GLU A O 1
ATOM 1526 N N . ASN A 1 184 ? -22.383 -3.398 12.764 1.00 96.56 184 ASN A N 1
ATOM 1527 C CA . ASN A 1 184 ? -21.246 -2.580 13.188 1.00 96.56 184 ASN A CA 1
ATOM 1528 C C . ASN A 1 184 ? -21.025 -1.336 12.310 1.00 96.56 184 ASN A C 1
ATOM 1530 O O . ASN A 1 184 ? -20.125 -0.544 12.593 1.00 96.56 184 ASN A O 1
ATOM 1534 N N . THR A 1 185 ? -21.828 -1.131 11.263 1.00 97.56 185 THR A N 1
ATOM 1535 C CA . THR A 1 185 ? -21.808 0.082 10.431 1.00 97.56 185 THR A CA 1
ATOM 1536 C C . THR A 1 185 ? -23.164 0.780 10.435 1.00 97.56 185 THR A C 1
ATOM 1538 O O . THR A 1 185 ? -24.194 0.198 10.789 1.00 97.56 185 THR A O 1
ATOM 1541 N N . GLU A 1 186 ? -23.181 2.077 10.123 1.00 97.00 186 GLU A N 1
ATOM 1542 C CA . GLU A 1 186 ? -24.427 2.855 10.149 1.00 97.00 186 GLU A CA 1
ATOM 1543 C C . GLU A 1 186 ? -25.433 2.414 9.080 1.00 97.00 186 GLU A C 1
ATOM 1545 O O . GLU A 1 186 ? -26.630 2.329 9.359 1.00 97.00 186 GLU A O 1
ATOM 1550 N N . ASP A 1 187 ? -24.945 2.085 7.887 1.00 96.88 187 ASP A N 1
ATOM 1551 C CA . ASP A 1 187 ? -25.731 1.696 6.712 1.00 96.88 187 ASP A CA 1
ATOM 1552 C C . ASP A 1 187 ? -25.706 0.187 6.420 1.00 96.88 187 ASP A C 1
ATOM 1554 O O . ASP A 1 187 ? -26.361 -0.274 5.484 1.00 96.88 187 ASP A O 1
ATOM 1558 N N . GLY A 1 188 ? -24.979 -0.591 7.223 1.00 97.25 188 GLY A N 1
ATOM 1559 C CA . GLY A 1 188 ? -24.791 -2.026 7.034 1.00 97.25 188 GLY A CA 1
ATOM 1560 C C . GLY A 1 188 ? -23.750 -2.397 5.979 1.00 97.25 188 GLY A C 1
ATOM 1561 O O . GLY A 1 188 ? -23.433 -3.582 5.841 1.00 97.25 188 GLY A O 1
ATOM 1562 N N . ASP A 1 189 ? -23.183 -1.421 5.265 1.00 98.19 189 ASP A N 1
ATOM 1563 C CA . ASP A 1 189 ? -22.154 -1.686 4.272 1.00 98.19 189 ASP A CA 1
ATOM 1564 C C . ASP A 1 189 ? -20.818 -2.045 4.925 1.00 98.19 189 ASP A C 1
ATOM 1566 O O . ASP A 1 189 ? -20.577 -1.800 6.107 1.00 98.19 189 ASP A O 1
ATOM 1570 N N . LEU A 1 190 ? -19.935 -2.655 4.135 1.00 98.50 190 LEU A N 1
ATOM 1571 C CA . LEU A 1 190 ? -18.594 -3.005 4.564 1.00 98.50 190 LEU A CA 1
ATOM 1572 C C . LEU A 1 190 ? -17.757 -1.726 4.601 1.00 98.50 190 LEU A C 1
ATOM 1574 O O . LEU A 1 190 ? -17.700 -0.975 3.624 1.00 98.50 190 LEU A O 1
ATOM 1578 N N . LEU A 1 191 ? -17.093 -1.498 5.727 1.00 98.75 191 LEU A N 1
ATOM 1579 C CA . LEU A 1 191 ? -16.183 -0.386 5.939 1.00 98.75 191 LEU A CA 1
ATOM 1580 C C . LEU A 1 191 ? -14.862 -0.932 6.470 1.00 98.75 191 LEU A C 1
ATOM 1582 O O . LEU A 1 191 ? -14.836 -1.676 7.451 1.00 98.75 191 LEU A O 1
ATOM 1586 N N . ILE A 1 192 ? -13.760 -0.569 5.819 1.00 98.81 192 ILE A N 1
ATOM 1587 C CA . ILE A 1 192 ? -12.417 -1.012 6.201 1.00 98.81 192 ILE A CA 1
ATOM 1588 C C . ILE A 1 192 ? -11.546 0.202 6.473 1.00 98.81 192 ILE A C 1
ATOM 1590 O O . ILE A 1 192 ? -11.510 1.114 5.657 1.00 98.81 192 ILE A O 1
ATOM 1594 N N . GLY A 1 193 ? -10.818 0.192 7.585 1.00 98.50 193 GLY A N 1
ATOM 1595 C CA . GLY A 1 193 ? -9.797 1.176 7.928 1.00 98.50 193 GLY A CA 1
ATOM 1596 C C . GLY A 1 193 ? -8.410 0.544 8.006 1.00 98.50 193 GLY A C 1
ATOM 1597 O O . GLY A 1 193 ? -8.265 -0.640 8.323 1.00 98.50 193 GLY A O 1
ATOM 1598 N N . ARG A 1 194 ? -7.375 1.333 7.716 1.00 97.50 194 ARG A N 1
ATOM 1599 C CA . ARG A 1 194 ? -5.987 0.870 7.638 1.00 97.50 194 ARG A CA 1
ATOM 1600 C C . ARG A 1 194 ? -5.010 1.987 7.985 1.00 97.50 194 ARG A C 1
ATOM 1602 O O . ARG A 1 194 ? -5.022 3.008 7.312 1.00 97.50 194 ARG A O 1
ATOM 1609 N N . ASN A 1 195 ? -4.082 1.735 8.906 1.00 97.75 195 ASN A N 1
ATOM 1610 C CA . ASN A 1 195 ? -2.825 2.475 9.049 1.00 97.75 195 ASN A CA 1
ATOM 1611 C C . ASN A 1 195 ? -1.668 1.638 8.498 1.00 97.75 195 ASN A C 1
ATOM 1613 O O . ASN A 1 195 ? -1.446 0.501 8.929 1.00 97.75 195 ASN A O 1
ATOM 1617 N N . PHE A 1 196 ? -0.935 2.201 7.537 1.00 94.75 196 PHE A N 1
ATOM 1618 C CA . PHE A 1 196 ? 0.270 1.597 6.980 1.00 94.75 196 PHE A CA 1
ATOM 1619 C C . PHE A 1 196 ? 1.516 2.238 7.593 1.00 94.75 196 PHE A C 1
ATOM 1621 O O . PHE A 1 196 ? 2.053 3.234 7.097 1.00 94.75 196 PHE A O 1
ATOM 1628 N N . ASP A 1 197 ? 1.960 1.642 8.693 1.00 90.44 197 ASP A N 1
ATOM 1629 C CA . ASP A 1 197 ? 3.133 2.071 9.443 1.00 90.44 197 ASP A CA 1
ATOM 1630 C C . ASP A 1 197 ? 4.395 1.548 8.768 1.00 90.44 197 ASP A C 1
ATOM 1632 O O . ASP A 1 197 ? 4.837 0.425 9.007 1.00 90.44 197 ASP A O 1
ATOM 1636 N N . PHE A 1 198 ? 4.923 2.374 7.868 1.00 85.62 198 PHE A N 1
ATOM 1637 C CA . PHE A 1 198 ? 6.128 2.119 7.095 1.00 85.62 198 PHE A CA 1
ATOM 1638 C C . PHE A 1 198 ? 6.965 3.393 7.048 1.00 85.62 198 PHE A C 1
ATOM 1640 O O . PHE A 1 198 ? 6.716 4.295 6.243 1.00 85.62 198 PHE A O 1
ATOM 1647 N N . TYR A 1 199 ? 7.960 3.477 7.928 1.00 81.25 199 TYR A N 1
ATOM 1648 C CA . TYR A 1 199 ? 8.749 4.690 8.077 1.00 81.25 199 TYR A CA 1
ATOM 1649 C C . TYR A 1 199 ? 10.167 4.526 7.532 1.00 81.25 199 TYR A C 1
ATOM 1651 O O . TYR A 1 199 ? 11.039 3.899 8.132 1.00 81.25 199 TYR A O 1
ATOM 1659 N N . VAL A 1 200 ? 10.416 5.170 6.390 1.00 76.50 200 VAL A N 1
ATOM 1660 C CA . VAL A 1 200 ? 11.744 5.280 5.764 1.00 76.50 200 VAL A CA 1
ATOM 1661 C C . VAL A 1 200 ? 12.235 6.728 5.833 1.00 76.50 200 VAL A C 1
ATOM 1663 O O . VAL A 1 200 ? 13.088 7.146 5.058 1.00 76.50 200 VAL A O 1
ATOM 1666 N N . GLY A 1 201 ? 11.826 7.473 6.863 1.00 80.81 201 GLY A N 1
ATOM 1667 C CA . GLY A 1 201 ? 12.208 8.872 7.075 1.00 80.81 201 GLY A CA 1
ATOM 1668 C C . GLY A 1 201 ? 11.188 9.858 6.510 1.00 80.81 201 GLY A C 1
ATOM 1669 O O . GLY A 1 201 ? 10.474 9.547 5.557 1.00 80.81 201 GLY A O 1
ATOM 1670 N N . ASP A 1 202 ? 11.159 11.063 7.076 1.00 84.31 202 ASP A N 1
ATOM 1671 C CA . ASP A 1 202 ? 10.176 12.094 6.721 1.00 84.31 202 ASP A CA 1
ATOM 1672 C C . ASP A 1 202 ? 10.227 12.481 5.237 1.00 84.31 202 ASP A C 1
ATOM 1674 O O . ASP A 1 202 ? 9.185 12.643 4.606 1.00 84.31 202 ASP A O 1
ATOM 1678 N N . GLU A 1 203 ? 11.420 12.535 4.635 1.00 87.81 203 GLU A N 1
ATOM 1679 C CA . GLU A 1 203 ? 11.572 12.819 3.201 1.00 87.81 203 GLU A CA 1
ATOM 1680 C C . GLU A 1 203 ? 10.865 11.793 2.306 1.00 87.81 203 GLU A C 1
ATOM 1682 O O . GLU A 1 203 ? 10.317 12.164 1.268 1.00 87.81 203 GLU A O 1
ATOM 1687 N N . PHE A 1 204 ? 10.847 10.517 2.705 1.00 86.25 204 PHE A N 1
ATOM 1688 C CA . PHE A 1 204 ? 10.193 9.455 1.939 1.00 86.25 204 PHE A CA 1
ATOM 1689 C C . PHE A 1 204 ? 8.668 9.636 1.935 1.00 86.25 204 PHE A C 1
ATOM 1691 O O . PHE A 1 204 ? 8.029 9.522 0.888 1.00 86.25 204 PHE A O 1
ATOM 1698 N N . ALA A 1 205 ? 8.098 9.992 3.091 1.00 86.69 205 ALA A N 1
ATOM 1699 C CA . ALA A 1 205 ? 6.658 10.165 3.293 1.00 86.69 205 ALA A CA 1
ATOM 1700 C C . ALA A 1 205 ? 6.079 11.448 2.657 1.00 86.69 205 ALA A C 1
ATOM 1702 O O . ALA A 1 205 ? 4.859 11.602 2.559 1.00 86.69 205 ALA A O 1
ATOM 1703 N N . LYS A 1 206 ? 6.924 12.385 2.196 1.00 89.19 206 LYS A N 1
ATOM 1704 C CA . LYS A 1 206 ? 6.466 13.626 1.541 1.00 89.19 206 LYS A CA 1
ATOM 1705 C C . LYS A 1 206 ? 5.740 13.375 0.223 1.00 89.19 206 LYS A C 1
ATOM 1707 O O . LYS A 1 206 ? 4.776 14.072 -0.079 1.00 89.19 206 LYS A O 1
ATOM 1712 N N . ASN A 1 207 ? 6.206 12.409 -0.566 1.00 90.56 207 ASN A N 1
ATOM 1713 C CA . ASN A 1 207 ? 5.685 12.141 -1.907 1.00 90.56 207 ASN A CA 1
ATOM 1714 C C . ASN A 1 207 ? 4.737 10.939 -1.900 1.00 90.56 207 ASN A C 1
ATOM 1716 O O . ASN A 1 207 ? 4.988 9.955 -2.595 1.00 90.56 207 ASN A O 1
ATOM 1720 N N . LYS A 1 208 ? 3.656 11.015 -1.113 1.00 94.62 208 LYS A N 1
ATOM 1721 C CA . LYS A 1 208 ? 2.576 10.022 -1.192 1.00 94.62 208 LYS A CA 1
ATOM 1722 C C . LYS A 1 208 ? 1.912 10.103 -2.562 1.00 94.62 208 LYS A C 1
ATOM 1724 O O . LYS A 1 208 ? 1.624 11.206 -3.036 1.00 94.62 208 LYS A O 1
ATOM 1729 N N . LEU A 1 209 ? 1.652 8.946 -3.155 1.00 97.19 209 LEU A N 1
ATOM 1730 C CA . LEU A 1 209 ? 1.048 8.827 -4.473 1.00 97.19 209 LEU A CA 1
ATOM 1731 C C . LEU A 1 209 ? -0.232 7.996 -4.386 1.00 97.19 209 LEU A C 1
ATOM 1733 O O . LEU A 1 209 ? -0.221 6.892 -3.841 1.00 97.19 209 LEU A O 1
ATOM 1737 N N . VAL A 1 210 ? -1.321 8.538 -4.923 1.00 98.50 210 VAL A N 1
ATOM 1738 C CA . VAL A 1 210 ? -2.554 7.810 -5.214 1.00 98.50 210 VAL A CA 1
ATOM 1739 C C . VAL A 1 210 ? -2.549 7.502 -6.706 1.00 98.50 210 VAL A C 1
ATOM 1741 O O . VAL A 1 210 ? -2.583 8.409 -7.536 1.00 98.50 210 VAL A O 1
ATOM 1744 N N . GLU A 1 211 ? -2.444 6.225 -7.048 1.00 98.19 211 GLU A N 1
ATOM 1745 C CA . GLU A 1 211 ? -2.368 5.745 -8.426 1.00 98.19 211 GLU A CA 1
ATOM 1746 C C . GLU A 1 211 ? -3.701 5.134 -8.830 1.00 98.19 211 GLU A C 1
ATOM 1748 O O . GLU A 1 211 ? -4.197 4.239 -8.154 1.00 98.19 211 GLU A O 1
ATOM 1753 N N . PHE A 1 212 ? -4.245 5.578 -9.954 1.00 98.38 212 PHE A N 1
ATOM 1754 C CA . PHE A 1 212 ? -5.410 5.025 -10.626 1.00 98.38 212 PHE A CA 1
ATOM 1755 C C . PHE A 1 212 ? -4.936 4.381 -11.925 1.00 98.38 212 PHE A C 1
ATOM 1757 O O . PHE A 1 212 ? -4.494 5.060 -12.855 1.00 98.38 212 PHE A O 1
ATOM 1764 N N . VAL A 1 213 ? -4.996 3.056 -11.973 1.00 98.56 213 VAL A N 1
ATOM 1765 C CA . VAL A 1 213 ? -4.471 2.259 -13.077 1.00 98.56 213 VAL A CA 1
ATOM 1766 C C . VAL A 1 213 ? -5.638 1.637 -13.828 1.00 98.56 213 VAL A C 1
ATOM 1768 O O . VAL A 1 213 ? -6.421 0.880 -13.259 1.00 98.56 213 VAL A O 1
ATOM 1771 N N . GLU A 1 214 ? -5.751 1.957 -15.112 1.00 98.19 214 GLU A N 1
ATOM 1772 C CA . GLU A 1 214 ? -6.701 1.355 -16.046 1.00 98.19 214 GLU A CA 1
ATOM 1773 C C . GLU A 1 214 ? -5.924 0.471 -17.038 1.00 98.19 214 GLU A C 1
ATOM 1775 O O . GLU A 1 214 ? -5.522 0.931 -18.115 1.00 98.19 214 GLU A O 1
ATOM 1780 N N . PRO A 1 215 ? -5.619 -0.785 -16.665 1.00 97.75 215 PRO A N 1
ATOM 1781 C CA . PRO A 1 215 ? -4.902 -1.685 -17.553 1.00 97.75 215 PRO A CA 1
ATOM 1782 C C . PRO A 1 215 ? -5.793 -2.085 -18.737 1.00 97.75 215 PRO A C 1
ATOM 1784 O O . PRO A 1 215 ? -7.014 -2.132 -18.620 1.00 97.75 215 PRO A O 1
ATOM 1787 N N . GLU A 1 216 ? -5.179 -2.407 -19.875 1.00 96.88 216 GLU A N 1
ATOM 1788 C CA . GLU A 1 216 ? -5.898 -2.967 -21.031 1.00 96.88 216 GLU A CA 1
ATOM 1789 C C . GLU A 1 216 ? -6.514 -4.341 -20.714 1.00 96.88 216 GLU A C 1
ATOM 1791 O O . GLU A 1 216 ? -7.604 -4.655 -21.184 1.00 96.88 216 GLU A O 1
ATOM 1796 N N . GLU A 1 217 ? -5.843 -5.129 -19.868 1.00 96.81 217 GLU A N 1
ATOM 1797 C CA . GLU A 1 217 ? -6.332 -6.416 -19.372 1.00 96.81 217 GLU A CA 1
ATOM 1798 C C . GLU A 1 217 ? -6.507 -6.404 -17.848 1.00 96.81 217 GLU A C 1
ATOM 1800 O O . GLU A 1 217 ? -5.592 -6.056 -17.092 1.00 96.81 217 GLU A O 1
ATOM 1805 N N . GLY A 1 218 ? -7.674 -6.857 -17.389 1.00 98.00 218 GLY A N 1
ATOM 1806 C CA . GLY A 1 218 ? -8.043 -6.902 -15.975 1.00 98.00 218 GLY A CA 1
ATOM 1807 C C . GLY A 1 218 ? -8.921 -5.727 -15.539 1.00 98.00 218 GLY A C 1
ATOM 1808 O O . GLY A 1 218 ? -9.450 -4.970 -16.349 1.00 98.00 218 GLY A O 1
ATOM 1809 N N . ILE A 1 219 ? -9.116 -5.614 -14.231 1.00 98.81 219 ILE A N 1
ATOM 1810 C CA . ILE A 1 219 ? -10.015 -4.652 -13.597 1.00 98.81 219 ILE A CA 1
ATOM 1811 C C . ILE A 1 219 ? -9.222 -3.382 -13.254 1.00 98.81 219 ILE A C 1
ATOM 1813 O O . ILE A 1 219 ? -8.167 -3.490 -12.621 1.00 98.81 219 ILE A O 1
ATOM 1817 N N . PRO A 1 220 ? -9.718 -2.179 -13.602 1.00 98.69 220 PRO A N 1
ATOM 1818 C CA . PRO A 1 220 ? -9.120 -0.926 -13.153 1.00 98.69 220 PRO A CA 1
ATOM 1819 C C . PRO A 1 220 ? -9.083 -0.826 -11.629 1.00 98.69 220 PRO A C 1
ATOM 1821 O O . PRO A 1 220 ? -10.026 -1.235 -10.948 1.00 98.69 220 PRO A O 1
ATOM 1824 N N . TYR A 1 221 ? -8.011 -0.272 -11.076 1.00 98.88 221 TYR A N 1
ATOM 1825 C CA . TYR A 1 221 ? -7.823 -0.227 -9.630 1.00 98.88 221 TYR A CA 1
ATOM 1826 C C . TYR A 1 221 ? -7.099 1.021 -9.160 1.00 98.88 221 TYR A C 1
ATOM 1828 O O . TYR A 1 221 ? -6.352 1.651 -9.908 1.00 98.88 221 TYR A O 1
ATOM 1836 N N . MET A 1 222 ? -7.312 1.356 -7.890 1.00 98.62 222 MET A N 1
ATOM 1837 C CA . MET A 1 222 ? -6.518 2.349 -7.189 1.00 98.62 222 MET A CA 1
ATOM 1838 C C . MET A 1 222 ? -5.517 1.706 -6.228 1.00 98.62 222 MET A C 1
ATOM 1840 O O . MET A 1 222 ? -5.798 0.667 -5.624 1.00 98.62 222 MET A O 1
ATOM 1844 N N . SER A 1 223 ? -4.379 2.363 -6.039 1.00 98.38 223 SER A N 1
ATOM 1845 C CA . SER A 1 223 ? -3.346 2.009 -5.066 1.00 98.38 223 SER A CA 1
ATOM 1846 C C . SER A 1 223 ? -2.847 3.264 -4.357 1.00 98.38 223 SER A C 1
ATOM 1848 O O . SER A 1 223 ? -2.728 4.321 -4.973 1.00 98.38 223 SER A O 1
ATOM 1850 N N . VAL A 1 224 ? -2.536 3.153 -3.068 1.00 98.06 224 VAL A N 1
ATOM 1851 C CA . VAL A 1 224 ? -1.868 4.215 -2.305 1.00 98.06 224 VAL A CA 1
ATOM 1852 C C . VAL A 1 224 ? -0.464 3.747 -1.956 1.00 98.06 224 VAL A C 1
ATOM 1854 O O . VAL A 1 224 ? -0.283 2.757 -1.243 1.00 98.06 224 VAL A O 1
ATOM 1857 N N . SER A 1 225 ? 0.539 4.451 -2.470 1.00 92.81 225 SER A N 1
ATOM 1858 C CA . SER A 1 225 ? 1.938 4.036 -2.384 1.00 92.81 225 SER A CA 1
ATOM 1859 C C . SER A 1 225 ? 2.887 5.255 -2.452 1.00 92.81 225 SER A C 1
ATOM 1861 O O . SER A 1 225 ? 2.582 6.336 -1.932 1.00 92.81 225 SER A O 1
ATOM 1863 N N . TRP A 1 226 ? 4.054 5.066 -3.066 1.00 94.31 226 TRP A N 1
ATOM 1864 C CA . TRP A 1 226 ? 5.045 6.069 -3.416 1.00 94.31 226 TRP A CA 1
ATOM 1865 C C . TRP A 1 226 ? 5.497 5.884 -4.882 1.00 94.31 226 TRP A C 1
ATOM 1867 O O . TRP A 1 226 ? 5.467 4.773 -5.415 1.00 94.31 226 TRP A O 1
ATOM 1877 N N . PRO A 1 227 ? 6.000 6.947 -5.531 1.00 94.88 227 PRO A N 1
ATOM 1878 C CA . PRO A 1 227 ? 6.486 6.907 -6.908 1.00 94.88 227 PRO A CA 1
ATOM 1879 C C . PRO A 1 227 ? 7.503 5.788 -7.169 1.00 94.88 227 PRO A C 1
ATOM 1881 O O . PRO A 1 227 ? 8.517 5.680 -6.476 1.00 94.88 227 PRO A O 1
ATOM 1884 N N . GLY A 1 228 ? 7.251 4.991 -8.210 1.00 93.31 228 GLY A N 1
ATOM 1885 C CA . GLY A 1 228 ? 8.099 3.867 -8.621 1.00 93.31 228 GLY A CA 1
ATOM 1886 C C . GLY A 1 228 ? 7.698 2.496 -8.058 1.00 93.31 228 GLY A C 1
ATOM 1887 O O . GLY A 1 228 ? 8.374 1.508 -8.358 1.00 93.31 228 GLY A O 1
ATOM 1888 N N . MET A 1 229 ? 6.628 2.417 -7.262 1.00 94.38 229 MET A N 1
ATOM 1889 C CA . MET A 1 229 ? 6.089 1.171 -6.718 1.00 94.38 229 MET A CA 1
ATOM 1890 C C . MET A 1 229 ? 4.848 0.728 -7.498 1.00 94.38 229 MET A C 1
ATOM 1892 O O . MET A 1 229 ? 3.774 1.272 -7.299 1.00 94.38 229 MET A O 1
ATOM 1896 N N . ILE A 1 230 ? 4.965 -0.304 -8.339 1.00 97.19 230 ILE A N 1
ATOM 1897 C CA . ILE A 1 230 ? 3.799 -0.857 -9.056 1.00 97.19 230 ILE A CA 1
ATOM 1898 C C . ILE A 1 230 ? 3.020 -1.870 -8.210 1.00 97.19 230 ILE A C 1
ATOM 1900 O O . ILE A 1 230 ? 1.902 -2.249 -8.553 1.00 97.19 230 ILE A O 1
ATOM 1904 N N . GLY A 1 231 ? 3.649 -2.400 -7.156 1.00 96.94 231 GLY A N 1
ATOM 1905 C CA . GLY A 1 231 ? 2.997 -3.300 -6.213 1.00 96.94 231 GLY A CA 1
ATOM 1906 C C . GLY A 1 231 ? 2.015 -2.553 -5.312 1.00 96.94 231 GLY A C 1
ATOM 1907 O O . GLY A 1 231 ? 2.175 -1.368 -5.040 1.00 96.94 231 GLY A O 1
ATOM 1908 N N . VAL A 1 232 ? 1.009 -3.261 -4.812 1.00 97.69 232 VAL A N 1
ATOM 1909 C CA . VAL A 1 232 ? -0.067 -2.682 -4.004 1.00 97.69 232 VAL A CA 1
ATOM 1910 C C . VAL A 1 232 ? 0.134 -3.033 -2.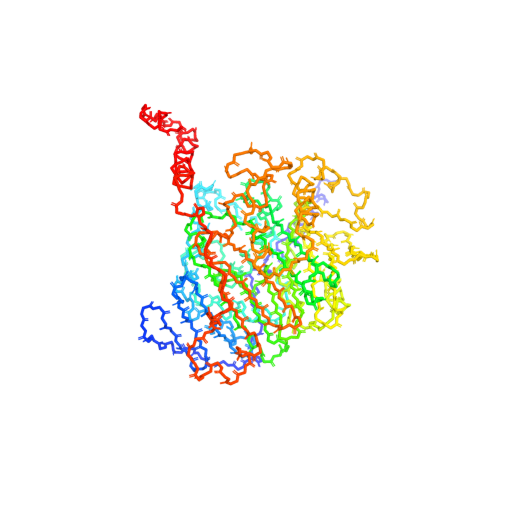535 1.00 97.69 232 VAL A C 1
ATOM 1912 O O . VAL A 1 232 ? 0.210 -4.205 -2.175 1.00 97.69 232 VAL A O 1
ATOM 1915 N N . VAL A 1 233 ? 0.177 -2.026 -1.667 1.00 96.31 233 VAL A N 1
ATOM 1916 C CA . VAL A 1 233 ? 0.206 -2.220 -0.201 1.00 96.31 233 VAL A CA 1
ATOM 1917 C C . VAL A 1 233 ? -1.135 -1.880 0.460 1.00 96.31 233 VAL A C 1
ATOM 1919 O O . VAL A 1 233 ? -1.481 -2.466 1.486 1.00 96.31 233 VAL A O 1
ATOM 1922 N N . SER A 1 234 ? -1.896 -0.982 -0.171 1.00 98.19 234 SER A N 1
ATOM 1923 C CA . SER A 1 234 ? -3.265 -0.592 0.170 1.00 98.19 234 SER A CA 1
ATOM 1924 C C . SER A 1 234 ? -3.977 -0.202 -1.128 1.00 98.19 234 SER A C 1
ATOM 1926 O O . SER A 1 234 ? -3.484 0.673 -1.843 1.00 98.19 234 SER A O 1
ATOM 1928 N N . GLY A 1 235 ? -5.113 -0.814 -1.457 1.00 98.50 235 GLY A N 1
ATOM 1929 C CA . GLY A 1 235 ? -5.833 -0.462 -2.683 1.00 98.50 235 GLY A CA 1
ATOM 1930 C C . GLY A 1 235 ? -7.196 -1.127 -2.834 1.00 98.50 235 GLY A C 1
ATOM 1931 O O . GLY A 1 235 ? -7.548 -2.024 -2.069 1.00 98.50 235 GLY A O 1
ATOM 1932 N N . MET A 1 236 ? -7.948 -0.679 -3.840 1.00 98.88 236 MET A N 1
ATOM 1933 C CA . MET A 1 236 ? -9.275 -1.195 -4.182 1.00 98.88 236 MET A CA 1
ATOM 1934 C C . MET A 1 236 ? -9.501 -1.149 -5.693 1.00 98.88 236 MET A C 1
ATOM 1936 O O . MET A 1 236 ? -9.106 -0.188 -6.350 1.00 98.88 236 MET A O 1
ATOM 1940 N N . ASN A 1 237 ? -10.134 -2.178 -6.251 1.00 98.88 237 ASN A N 1
ATOM 1941 C CA . ASN A 1 237 ? -10.485 -2.223 -7.664 1.00 98.88 237 ASN A CA 1
ATOM 1942 C C . ASN A 1 237 ? -11.904 -1.698 -7.937 1.00 98.88 237 ASN A C 1
ATOM 1944 O O . ASN A 1 237 ? -12.709 -1.493 -7.025 1.00 98.88 237 ASN A O 1
ATOM 1948 N N . LYS A 1 238 ? -12.219 -1.481 -9.216 1.00 98.50 238 LYS A N 1
ATOM 1949 C CA . LYS A 1 238 ? -13.523 -0.987 -9.682 1.00 98.50 238 LYS A CA 1
ATOM 1950 C C . LYS A 1 238 ? -14.683 -1.939 -9.357 1.00 98.50 238 LYS A C 1
ATOM 1952 O O . LYS A 1 238 ? -15.822 -1.490 -9.291 1.00 98.50 238 LYS A O 1
ATOM 1957 N N . GLU A 1 239 ? -14.406 -3.211 -9.071 1.00 98.56 239 GLU A N 1
ATOM 1958 C CA . GLU A 1 239 ? -15.386 -4.215 -8.624 1.00 98.56 239 GLU A CA 1
ATOM 1959 C C . GLU A 1 239 ? -15.525 -4.295 -7.092 1.00 98.56 239 GLU A C 1
ATOM 1961 O O . GLU A 1 239 ? -16.333 -5.063 -6.571 1.00 98.56 239 GLU A O 1
ATOM 1966 N N . GLY A 1 240 ? -14.812 -3.449 -6.343 1.00 98.62 240 GLY A N 1
ATOM 1967 C CA . GLY A 1 240 ? -14.928 -3.377 -4.889 1.00 98.62 240 GLY A CA 1
ATOM 1968 C C . GLY A 1 240 ? -14.235 -4.529 -4.165 1.00 98.62 240 GLY A C 1
ATOM 1969 O O . GLY A 1 240 ? -14.601 -4.839 -3.035 1.00 98.62 240 GLY A O 1
ATOM 1970 N N . ILE A 1 241 ? -13.238 -5.159 -4.787 1.00 98.88 241 ILE A N 1
ATOM 1971 C CA . ILE A 1 241 ? -12.225 -5.918 -4.055 1.00 98.88 241 ILE A CA 1
ATOM 1972 C C . ILE A 1 241 ? -11.195 -4.933 -3.536 1.00 98.88 241 ILE A C 1
ATOM 1974 O O . ILE A 1 241 ? -10.626 -4.156 -4.300 1.00 98.88 241 ILE A O 1
ATOM 1978 N N . MET A 1 242 ? -10.946 -4.975 -2.235 1.00 98.25 242 MET A N 1
ATOM 1979 C CA . MET A 1 242 ? -9.885 -4.217 -1.581 1.00 98.25 242 MET A CA 1
ATOM 1980 C C . MET A 1 242 ? -8.841 -5.167 -1.011 1.00 98.25 242 MET A C 1
ATOM 1982 O O . MET A 1 242 ? -9.169 -6.280 -0.596 1.00 98.25 242 MET A O 1
ATOM 1986 N N . VAL A 1 243 ? -7.590 -4.711 -0.948 1.00 98.38 243 VAL A N 1
ATOM 1987 C CA . VAL A 1 243 ? -6.491 -5.426 -0.284 1.00 98.38 243 VAL A CA 1
ATOM 1988 C C . VAL A 1 243 ? -5.652 -4.486 0.576 1.00 98.38 243 VAL A C 1
ATOM 1990 O O . VAL A 1 243 ? -5.352 -3.358 0.177 1.00 98.38 243 VAL A O 1
ATOM 1993 N N . THR A 1 244 ? -5.228 -4.970 1.741 1.00 97.62 244 THR A N 1
ATOM 1994 C CA . THR A 1 244 ? -4.168 -4.358 2.554 1.00 97.62 244 THR A CA 1
ATOM 1995 C C . THR A 1 244 ? -3.255 -5.448 3.135 1.00 97.62 244 THR A C 1
ATOM 1997 O O . THR A 1 244 ? -3.687 -6.590 3.279 1.00 97.62 244 THR A O 1
ATOM 2000 N N . ILE A 1 245 ? -1.984 -5.136 3.425 1.00 95.31 245 ILE A N 1
ATOM 2001 C CA . ILE A 1 245 ? -0.972 -6.126 3.873 1.00 95.31 245 ILE A CA 1
ATOM 2002 C C . ILE A 1 245 ? -0.396 -5.858 5.272 1.00 95.31 245 ILE A C 1
ATOM 2004 O O . ILE A 1 245 ? 0.067 -4.758 5.544 1.00 95.31 245 ILE A O 1
ATOM 2008 N N . ASN A 1 246 ? -0.440 -6.795 6.207 1.00 93.81 246 ASN A N 1
ATOM 2009 C CA . ASN A 1 246 ? 0.202 -6.633 7.510 1.00 93.81 246 ASN A CA 1
ATOM 2010 C C . ASN A 1 246 ? 1.317 -7.666 7.688 1.00 93.81 246 ASN A C 1
ATOM 2012 O O . ASN A 1 246 ? 1.081 -8.875 7.613 1.00 93.81 246 ASN A O 1
ATOM 2016 N N . ALA A 1 247 ? 2.525 -7.176 7.971 1.00 88.44 247 ALA A N 1
ATOM 2017 C CA . ALA A 1 247 ? 3.701 -8.025 8.067 1.00 88.44 247 ALA A CA 1
ATOM 2018 C C . ALA A 1 247 ? 3.561 -9.014 9.230 1.00 88.44 247 ALA A C 1
ATOM 2020 O O . ALA A 1 247 ? 3.250 -8.614 10.355 1.00 88.44 247 ALA A O 1
ATOM 2021 N N . GLY A 1 248 ? 3.824 -10.292 8.959 1.00 84.25 248 GLY A N 1
ATOM 2022 C CA . GLY A 1 248 ? 3.941 -11.339 9.970 1.00 84.25 248 GLY A CA 1
ATOM 2023 C C . GLY A 1 248 ? 5.406 -11.676 10.254 1.00 84.25 248 GLY A C 1
ATOM 2024 O O . GLY A 1 248 ? 6.282 -11.535 9.394 1.00 84.25 248 GLY A O 1
ATOM 2025 N N . LYS A 1 249 ? 5.701 -12.186 11.455 1.00 82.38 249 LYS A N 1
ATOM 2026 C CA . LYS A 1 249 ? 7.070 -12.592 11.816 1.00 82.38 249 LYS A CA 1
ATOM 2027 C C . LYS A 1 249 ? 7.526 -13.758 10.930 1.00 82.38 249 LYS A C 1
ATOM 2029 O O . LYS A 1 249 ? 6.963 -14.853 10.962 1.00 82.38 249 LYS A O 1
ATOM 2034 N N . SER A 1 250 ? 8.574 -13.540 10.137 1.00 75.62 250 SER A N 1
ATOM 2035 C CA . SER A 1 250 ? 9.072 -14.511 9.154 1.00 75.62 250 SER A CA 1
ATOM 2036 C C . SER A 1 250 ? 10.526 -14.919 9.416 1.00 75.62 250 SER A C 1
ATOM 2038 O O . SER A 1 250 ? 11.264 -14.261 10.145 1.00 75.62 250 SER A O 1
ATOM 2040 N N . LYS A 1 251 ? 10.960 -16.055 8.848 1.00 76.31 251 LYS A N 1
ATOM 2041 C CA . LYS A 1 251 ? 12.398 -16.366 8.752 1.00 76.31 251 LYS A CA 1
ATOM 2042 C C . LYS A 1 251 ? 12.988 -15.599 7.578 1.00 76.31 251 LYS A C 1
ATOM 2044 O O . LYS A 1 251 ? 12.376 -15.593 6.513 1.00 76.31 251 LYS A O 1
ATOM 2049 N N . ILE A 1 252 ? 14.232 -15.138 7.713 1.00 70.94 252 ILE A N 1
ATOM 2050 C CA . ILE A 1 252 ? 15.014 -14.657 6.569 1.00 70.94 252 ILE A CA 1
ATOM 2051 C C . ILE A 1 252 ? 15.087 -15.784 5.519 1.00 70.94 252 ILE A C 1
ATOM 2053 O O . ILE A 1 252 ? 15.601 -16.872 5.812 1.00 70.94 252 ILE A O 1
ATOM 2057 N N . PRO A 1 253 ? 14.559 -15.580 4.304 1.00 75.12 253 PRO A N 1
ATOM 2058 C CA . PRO A 1 253 ? 14.529 -16.622 3.290 1.00 75.12 253 PRO A CA 1
ATOM 2059 C C . PRO A 1 253 ? 15.881 -16.728 2.576 1.00 75.12 253 PRO A C 1
ATOM 2061 O O . PRO A 1 253 ? 16.650 -15.778 2.487 1.00 75.12 253 PRO A O 1
ATOM 2064 N N . MET A 1 254 ? 16.166 -17.895 1.995 1.00 77.62 254 MET A N 1
ATOM 2065 C CA . MET A 1 254 ? 17.428 -18.149 1.276 1.00 77.62 254 MET A CA 1
ATOM 2066 C C . MET A 1 254 ? 17.465 -17.564 -0.149 1.00 77.62 254 MET A C 1
ATOM 2068 O O . MET A 1 254 ? 18.501 -17.590 -0.820 1.00 77.62 254 MET A O 1
ATOM 2072 N N . THR A 1 255 ? 16.317 -17.139 -0.677 1.00 83.12 255 THR A N 1
ATOM 2073 C CA . THR A 1 255 ? 16.185 -16.543 -2.011 1.00 83.12 255 THR A CA 1
ATOM 2074 C C . THR A 1 255 ? 14.877 -15.765 -2.090 1.00 83.12 255 THR A C 1
ATOM 2076 O O . THR A 1 255 ? 13.857 -16.241 -1.586 1.00 83.12 255 THR A O 1
ATOM 2079 N N . ALA A 1 256 ? 14.897 -14.618 -2.766 1.00 82.94 256 ALA A N 1
ATOM 2080 C CA . ALA A 1 256 ? 13.678 -13.902 -3.123 1.00 82.94 256 ALA A CA 1
ATOM 2081 C C . ALA A 1 256 ? 12.814 -14.735 -4.085 1.00 82.94 256 ALA A C 1
ATOM 2083 O O . ALA A 1 256 ? 13.325 -15.477 -4.935 1.00 82.94 256 ALA A O 1
ATOM 2084 N N . LYS A 1 257 ? 11.498 -14.587 -3.936 1.00 89.75 257 LYS A N 1
ATOM 2085 C CA . LYS A 1 257 ? 10.462 -15.127 -4.824 1.00 89.75 257 LYS A CA 1
ATOM 2086 C C . LYS A 1 257 ? 9.506 -13.992 -5.218 1.00 89.75 257 LYS A C 1
ATOM 2088 O O . LYS A 1 257 ? 9.987 -12.897 -5.481 1.00 89.75 257 LYS A O 1
ATOM 2093 N N . THR A 1 258 ? 8.199 -14.241 -5.276 1.00 91.88 258 THR A N 1
ATOM 2094 C CA . THR A 1 258 ? 7.185 -13.221 -5.592 1.00 91.88 258 THR A CA 1
ATOM 2095 C C . THR A 1 258 ? 7.066 -12.239 -4.425 1.00 91.88 258 THR A C 1
ATOM 2097 O O . THR A 1 258 ? 6.777 -12.711 -3.321 1.00 91.88 258 THR A O 1
ATOM 2100 N N . PRO A 1 259 ? 7.303 -10.928 -4.624 1.00 94.06 259 PRO A N 1
ATOM 2101 C CA . PRO A 1 259 ? 7.009 -9.918 -3.612 1.00 94.06 259 PRO A CA 1
ATOM 2102 C C . PRO A 1 259 ? 5.521 -9.880 -3.290 1.00 94.06 259 PRO A C 1
ATOM 2104 O O . PRO A 1 259 ? 4.699 -9.991 -4.205 1.00 94.06 259 PRO A O 1
ATOM 2107 N N . ILE A 1 260 ? 5.166 -9.712 -2.019 1.00 94.62 260 ILE A N 1
ATOM 2108 C CA . ILE A 1 260 ? 3.766 -9.797 -1.592 1.00 94.62 260 ILE A CA 1
ATOM 2109 C C . ILE A 1 260 ? 2.907 -8.689 -2.203 1.00 94.62 260 ILE A C 1
ATOM 2111 O O . ILE A 1 260 ? 1.780 -8.940 -2.619 1.00 94.62 260 ILE A O 1
ATOM 2115 N N . SER A 1 261 ? 3.491 -7.504 -2.382 1.00 95.94 261 SER A N 1
ATOM 2116 C CA . SER A 1 261 ? 2.859 -6.358 -3.036 1.00 95.94 261 SER A CA 1
ATOM 2117 C C . SER A 1 261 ? 2.473 -6.623 -4.500 1.00 95.94 261 SER A C 1
ATOM 2119 O O . SER A 1 261 ? 1.543 -6.015 -5.024 1.00 95.94 261 SER A O 1
ATOM 2121 N N . LEU A 1 262 ? 3.156 -7.545 -5.188 1.00 97.88 262 LEU A N 1
ATOM 2122 C CA . LEU A 1 262 ? 2.766 -7.966 -6.538 1.00 97.88 262 LEU A CA 1
ATOM 2123 C C . LEU A 1 262 ? 1.661 -9.029 -6.508 1.00 97.88 262 LEU A C 1
ATOM 2125 O O . LEU A 1 262 ? 0.870 -9.101 -7.443 1.00 97.88 262 LEU A O 1
ATOM 2129 N N . VAL A 1 263 ? 1.570 -9.828 -5.439 1.00 98.25 263 VAL A N 1
ATOM 2130 C CA . VAL A 1 263 ? 0.453 -10.768 -5.244 1.00 98.25 263 VAL A CA 1
ATOM 2131 C C . VAL A 1 263 ? -0.844 -10.001 -4.997 1.00 98.25 263 VAL A C 1
ATOM 2133 O O . VAL A 1 263 ? -1.852 -10.279 -5.634 1.00 98.25 263 VAL A O 1
ATOM 2136 N N . THR A 1 264 ? -0.821 -8.999 -4.122 1.00 98.31 264 THR A N 1
ATOM 2137 C CA . THR A 1 264 ? -1.982 -8.138 -3.844 1.00 98.31 264 THR A CA 1
ATOM 2138 C C . THR A 1 264 ? -2.391 -7.292 -5.039 1.00 98.31 264 THR A C 1
ATOM 2140 O O . THR A 1 264 ? -3.584 -7.142 -5.294 1.00 98.31 264 THR A O 1
ATOM 2143 N N . ARG A 1 265 ? -1.427 -6.803 -5.826 1.00 98.38 265 ARG A N 1
ATOM 2144 C CA . ARG A 1 265 ? -1.721 -6.177 -7.118 1.00 98.38 265 ARG A CA 1
ATOM 2145 C C . ARG A 1 265 ? -2.476 -7.135 -8.040 1.00 98.38 265 ARG A C 1
ATOM 2147 O O . ARG A 1 265 ? -3.475 -6.747 -8.631 1.00 98.38 265 ARG A O 1
ATOM 2154 N N . GLU A 1 266 ? -2.016 -8.380 -8.159 1.00 98.69 266 GLU A N 1
ATOM 2155 C CA . GLU A 1 266 ? -2.700 -9.382 -8.979 1.00 98.69 266 GLU A CA 1
ATOM 2156 C C . GLU A 1 266 ? -4.127 -9.648 -8.488 1.00 98.69 266 GLU A C 1
ATOM 2158 O O . GLU A 1 266 ? -5.032 -9.764 -9.310 1.00 98.69 266 GLU A O 1
ATOM 2163 N N . ILE A 1 267 ? -4.344 -9.689 -7.169 1.00 98.81 267 ILE A N 1
ATOM 2164 C CA . ILE A 1 267 ? -5.690 -9.788 -6.592 1.00 98.81 267 ILE A CA 1
ATOM 2165 C C . ILE A 1 267 ? -6.555 -8.614 -7.064 1.00 98.81 267 ILE A C 1
ATOM 2167 O O . ILE A 1 267 ? -7.629 -8.849 -7.605 1.00 98.81 267 ILE A O 1
ATOM 2171 N N . LEU A 1 268 ? -6.092 -7.365 -6.932 1.00 98.50 268 LEU A N 1
ATOM 2172 C CA . LEU A 1 268 ? -6.877 -6.211 -7.387 1.00 98.50 268 LEU A CA 1
ATOM 2173 C C . LEU A 1 268 ? -7.147 -6.228 -8.890 1.00 98.50 268 LEU A C 1
ATOM 2175 O O . LEU A 1 268 ? -8.245 -5.884 -9.315 1.00 98.50 268 LEU A O 1
ATOM 2179 N N . GLN A 1 269 ? -6.170 -6.624 -9.699 1.00 98.62 269 GLN A N 1
ATOM 2180 C CA . GLN A 1 269 ? -6.315 -6.581 -11.148 1.00 98.62 269 GLN A CA 1
ATOM 2181 C C . GLN A 1 269 ? -7.222 -7.702 -11.687 1.00 98.62 269 GLN A C 1
ATOM 2183 O O . GLN A 1 269 ? -7.758 -7.552 -12.781 1.00 98.62 269 GLN A O 1
ATOM 2188 N N . TYR A 1 270 ? -7.423 -8.809 -10.960 1.00 98.75 270 TYR A N 1
ATOM 2189 C CA . TYR A 1 270 ? -8.102 -9.989 -11.519 1.00 98.75 270 TYR A CA 1
ATOM 2190 C C . TYR A 1 270 ? -9.176 -10.646 -10.638 1.00 98.75 270 TYR A C 1
ATOM 2192 O O . TYR A 1 270 ? -9.832 -11.564 -11.121 1.00 98.75 270 TYR A O 1
ATOM 2200 N N . ALA A 1 271 ? -9.376 -10.229 -9.385 1.00 98.81 271 ALA A N 1
ATOM 2201 C CA . ALA A 1 271 ? -10.431 -10.772 -8.528 1.00 98.81 271 ALA A CA 1
ATOM 2202 C C . ALA A 1 271 ? -11.654 -9.850 -8.453 1.00 98.81 271 ALA A C 1
ATOM 2204 O O . ALA A 1 271 ? -11.544 -8.626 -8.389 1.00 98.81 271 ALA A O 1
ATOM 2205 N N . THR A 1 272 ? -12.823 -10.469 -8.366 1.00 98.75 272 THR A N 1
ATOM 2206 C CA . THR A 1 272 ? -14.123 -9.853 -8.069 1.00 98.75 272 THR A CA 1
ATOM 2207 C C . THR A 1 272 ? -14.745 -10.415 -6.789 1.00 98.75 272 THR A C 1
ATOM 2209 O O . THR A 1 272 ? -15.700 -9.845 -6.268 1.00 98.75 272 THR A O 1
ATOM 2212 N N . THR A 1 273 ? -14.201 -11.516 -6.263 1.00 98.88 273 THR A N 1
ATOM 2213 C CA . THR A 1 273 ? -14.665 -12.193 -5.042 1.00 98.88 273 THR A CA 1
ATOM 2214 C C . THR A 1 273 ? -13.499 -12.596 -4.137 1.00 98.88 273 THR A C 1
ATOM 2216 O O . THR A 1 273 ? -12.338 -12.656 -4.557 1.00 98.88 273 THR A O 1
ATOM 2219 N N . ILE A 1 274 ? -13.808 -12.915 -2.880 1.00 98.75 274 ILE A N 1
ATOM 2220 C CA . ILE A 1 274 ? -12.843 -13.431 -1.901 1.00 98.75 274 ILE A CA 1
ATOM 2221 C C . ILE A 1 274 ? -12.230 -14.761 -2.363 1.00 98.75 274 ILE A C 1
ATOM 2223 O O . ILE A 1 274 ? -11.020 -14.956 -2.230 1.00 98.75 274 ILE A O 1
ATOM 2227 N N . ASP A 1 275 ? -13.020 -15.665 -2.943 1.00 98.75 275 ASP A N 1
ATOM 2228 C CA . ASP A 1 275 ? -12.523 -16.969 -3.400 1.00 98.75 275 ASP A CA 1
ATOM 2229 C C . ASP A 1 275 ? -11.514 -16.835 -4.549 1.00 98.75 275 ASP A C 1
ATOM 2231 O O . ASP A 1 275 ? -10.489 -17.527 -4.570 1.00 98.75 275 ASP A O 1
ATOM 2235 N N . GLU A 1 276 ? -11.743 -15.899 -5.472 1.00 98.81 276 GLU A N 1
ATOM 2236 C CA . GLU A 1 276 ? -10.784 -15.566 -6.529 1.00 98.81 276 GLU A CA 1
ATOM 2237 C C . GLU A 1 276 ? -9.496 -14.969 -5.953 1.00 98.81 276 GLU A C 1
ATOM 2239 O O . GLU A 1 276 ? -8.398 -15.369 -6.354 1.00 98.81 276 GLU A O 1
ATOM 2244 N N . ALA A 1 277 ? -9.607 -14.079 -4.959 1.00 98.81 277 ALA A N 1
ATOM 2245 C CA . ALA A 1 277 ? -8.452 -13.527 -4.255 1.00 98.81 277 ALA A CA 1
ATOM 2246 C C . ALA A 1 277 ? -7.621 -14.629 -3.566 1.00 98.81 277 ALA A C 1
ATOM 2248 O O . ALA A 1 277 ? -6.395 -14.677 -3.715 1.00 98.81 277 ALA A O 1
ATOM 2249 N N . ILE A 1 278 ? -8.281 -15.572 -2.883 1.00 98.81 278 ILE A N 1
ATOM 2250 C CA . ILE A 1 278 ? -7.649 -16.752 -2.271 1.00 98.81 278 ILE A CA 1
ATOM 2251 C C . ILE A 1 278 ? -6.964 -17.612 -3.338 1.00 98.81 278 ILE A C 1
ATOM 2253 O O . ILE A 1 278 ? -5.826 -18.053 -3.147 1.00 98.81 278 ILE A O 1
ATOM 2257 N N . ALA A 1 279 ? -7.627 -17.858 -4.470 1.00 98.69 279 ALA A N 1
ATOM 2258 C CA . ALA A 1 279 ? -7.077 -18.657 -5.558 1.00 98.69 279 ALA A CA 1
ATOM 2259 C C . ALA A 1 279 ? -5.828 -18.011 -6.178 1.00 98.69 279 ALA A C 1
ATOM 2261 O O . ALA A 1 279 ? -4.867 -18.719 -6.491 1.00 98.69 279 ALA A O 1
ATOM 2262 N N . ILE A 1 280 ? -5.809 -16.684 -6.332 1.00 98.56 280 ILE A N 1
ATOM 2263 C CA . ILE A 1 280 ? -4.635 -15.933 -6.794 1.00 98.56 280 ILE A CA 1
ATOM 2264 C C . ILE A 1 280 ? -3.492 -16.054 -5.783 1.00 98.56 280 ILE A C 1
ATOM 2266 O O . ILE A 1 280 ? -2.389 -16.460 -6.161 1.00 98.56 280 ILE A O 1
ATOM 2270 N N . ALA A 1 281 ? -3.753 -15.797 -4.498 1.00 98.19 281 ALA A N 1
ATOM 2271 C CA . ALA A 1 281 ? -2.736 -15.876 -3.452 1.00 98.19 281 ALA A CA 1
ATOM 2272 C C . ALA A 1 281 ? -2.091 -17.274 -3.371 1.00 98.19 281 ALA A C 1
ATOM 2274 O O . ALA A 1 281 ? -0.865 -17.392 -3.343 1.00 98.19 281 ALA A O 1
ATOM 2275 N N . LYS A 1 282 ? -2.894 -18.349 -3.438 1.00 97.00 282 LYS A N 1
ATOM 2276 C CA . LYS A 1 282 ? -2.416 -19.748 -3.405 1.00 97.00 282 LYS A CA 1
ATOM 2277 C C . LYS A 1 282 ? -1.489 -20.119 -4.565 1.00 97.00 282 LYS A C 1
ATOM 2279 O O . LYS A 1 282 ? -0.623 -20.979 -4.403 1.00 97.00 282 LYS A O 1
ATOM 2284 N N . LYS A 1 283 ? -1.649 -19.504 -5.743 1.00 96.31 283 LYS A N 1
ATOM 2285 C CA . LYS A 1 283 ? -0.811 -19.794 -6.924 1.00 96.31 283 LYS A CA 1
ATOM 2286 C C . LYS A 1 283 ? 0.626 -19.297 -6.757 1.00 96.31 283 LYS A C 1
ATOM 2288 O O . LYS A 1 283 ? 1.526 -19.773 -7.456 1.00 96.31 283 LYS A O 1
ATOM 2293 N N . ARG A 1 284 ? 0.864 -18.323 -5.873 1.00 94.88 284 ARG A N 1
ATOM 2294 C CA . ARG A 1 284 ? 2.136 -17.601 -5.787 1.00 94.88 284 ARG A CA 1
ATOM 2295 C C . ARG A 1 284 ? 3.026 -18.145 -4.682 1.00 94.88 284 ARG A C 1
ATOM 2297 O O . ARG A 1 284 ? 2.616 -18.395 -3.557 1.00 94.88 284 ARG A O 1
ATOM 2304 N N . LYS A 1 285 ? 4.310 -18.303 -5.009 1.00 92.69 285 LYS A N 1
ATOM 2305 C CA . LYS A 1 285 ? 5.338 -18.657 -4.028 1.00 92.69 285 LYS A CA 1
ATOM 2306 C C . LYS A 1 285 ? 5.917 -17.371 -3.458 1.00 92.69 285 LYS A C 1
ATOM 2308 O O . LYS A 1 285 ? 6.669 -16.685 -4.154 1.00 92.69 285 LYS A O 1
ATOM 2313 N N . VAL A 1 286 ? 5.610 -17.087 -2.199 1.00 91.75 286 VAL A N 1
ATOM 2314 C CA . VAL A 1 286 ? 6.159 -15.941 -1.460 1.00 91.75 286 VAL A CA 1
ATOM 2315 C C . VAL A 1 286 ? 7.446 -16.321 -0.718 1.00 91.75 286 VAL A C 1
ATOM 2317 O O . VAL A 1 286 ? 7.835 -17.502 -0.645 1.00 91.75 286 VAL A O 1
ATOM 2320 N N . PHE A 1 287 ? 8.151 -15.311 -0.211 1.00 87.44 287 PHE A N 1
ATOM 2321 C CA . PHE A 1 287 ? 9.395 -15.470 0.549 1.00 87.44 287 PHE A CA 1
ATOM 2322 C C . PHE A 1 287 ? 9.359 -14.837 1.948 1.00 87.44 287 PHE A C 1
ATOM 2324 O O . PHE A 1 287 ? 10.276 -15.088 2.7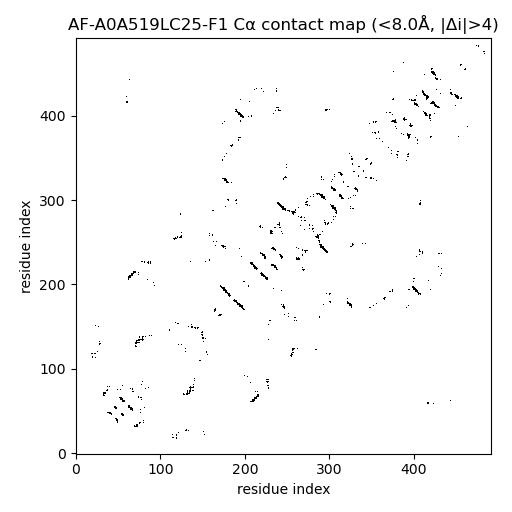23 1.00 87.44 287 PHE A O 1
ATOM 2331 N N . VAL A 1 288 ? 8.284 -14.131 2.293 1.00 87.50 288 VAL A N 1
ATOM 2332 C CA . VAL A 1 288 ? 8.013 -13.587 3.631 1.00 87.50 288 VAL A CA 1
ATOM 2333 C C . VAL A 1 288 ? 6.647 -14.047 4.131 1.00 87.50 288 VAL A C 1
ATOM 2335 O O . VAL A 1 288 ? 5.904 -14.686 3.383 1.00 87.50 288 VAL A O 1
ATOM 2338 N N . SER A 1 289 ? 6.370 -13.781 5.405 1.00 90.31 289 SER A N 1
ATOM 2339 C CA . SER A 1 289 ? 5.078 -14.033 6.037 1.00 90.31 289 SER A CA 1
ATOM 2340 C C . SER A 1 289 ? 4.255 -12.745 6.013 1.00 90.31 289 SER A C 1
ATOM 2342 O O . SER A 1 289 ? 4.730 -11.732 6.516 1.00 90.31 289 SER A O 1
ATOM 2344 N N . GLU A 1 290 ? 3.043 -12.785 5.470 1.00 93.44 290 GLU A N 1
ATOM 2345 C CA . GLU A 1 290 ? 2.156 -11.621 5.391 1.00 93.44 290 GLU A CA 1
ATOM 2346 C C . GLU A 1 290 ? 0.692 -12.021 5.597 1.00 93.44 290 GLU A C 1
ATOM 2348 O O . GLU A 1 290 ? 0.249 -13.065 5.108 1.00 93.44 290 GLU A O 1
ATOM 2353 N N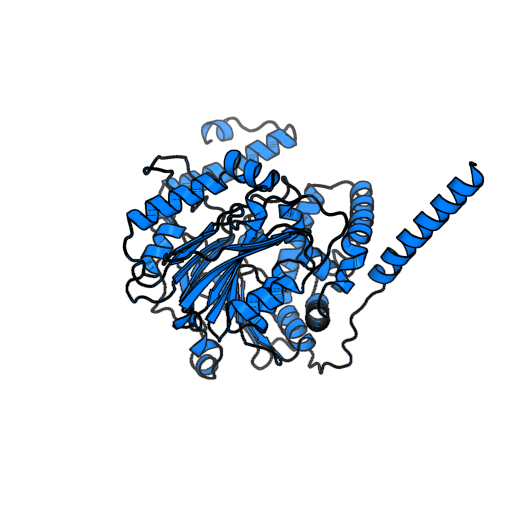 . SER A 1 291 ? -0.055 -11.158 6.280 1.00 96.25 291 SER A N 1
ATOM 2354 C CA . SER A 1 291 ? -1.514 -11.165 6.325 1.00 96.25 291 SER A CA 1
ATOM 2355 C C . SER A 1 291 ? -2.054 -10.231 5.249 1.00 96.25 291 SER A C 1
ATOM 2357 O O . SER A 1 291 ? -1.720 -9.052 5.236 1.00 96.25 291 SER A O 1
ATOM 2359 N N . ILE A 1 292 ? -2.912 -10.721 4.363 1.00 98.31 292 ILE A N 1
ATOM 2360 C CA . ILE A 1 292 ? -3.607 -9.919 3.356 1.00 98.31 292 ILE A CA 1
ATOM 2361 C C . ILE A 1 292 ? -5.066 -9.802 3.790 1.00 98.31 292 ILE A C 1
ATOM 2363 O O . ILE A 1 292 ? -5.822 -10.766 3.664 1.00 98.31 292 ILE A O 1
ATOM 2367 N N . LEU A 1 293 ? -5.474 -8.643 4.304 1.00 98.62 293 LEU A N 1
ATOM 2368 C CA . LEU A 1 293 ? -6.888 -8.369 4.553 1.00 98.62 293 LEU A CA 1
ATOM 2369 C C . LEU A 1 293 ? -7.564 -8.108 3.205 1.00 98.62 293 LEU A C 1
ATOM 2371 O O . LEU A 1 293 ? -7.158 -7.199 2.479 1.00 98.62 293 LEU A O 1
ATOM 2375 N N . VAL A 1 294 ? -8.580 -8.903 2.879 1.00 98.81 294 VAL A N 1
ATOM 2376 C CA . VAL A 1 294 ? -9.363 -8.802 1.645 1.00 98.81 294 VAL A CA 1
ATOM 2377 C C . VAL A 1 294 ? -10.810 -8.513 2.002 1.00 98.81 294 VAL A C 1
ATOM 2379 O O . VAL A 1 294 ? -11.462 -9.335 2.639 1.00 98.81 294 VAL A O 1
ATOM 2382 N N . GLY A 1 295 ? -11.311 -7.358 1.576 1.00 98.62 295 GLY A N 1
ATOM 2383 C CA . GLY A 1 295 ? -12.731 -7.009 1.617 1.00 98.62 295 GLY A CA 1
ATOM 2384 C C . GLY A 1 295 ? -13.349 -7.114 0.227 1.00 98.62 295 GLY A C 1
ATOM 2385 O O . GLY A 1 295 ? -12.673 -6.848 -0.767 1.00 98.62 295 GLY A O 1
ATOM 2386 N N . SER A 1 296 ? -14.622 -7.492 0.153 1.00 98.62 296 SER A N 1
ATOM 2387 C CA . SER A 1 296 ? -15.327 -7.673 -1.116 1.00 98.62 296 SER A CA 1
ATOM 2388 C C . SER A 1 296 ? -16.722 -7.079 -1.057 1.00 98.62 296 SER A C 1
ATOM 2390 O O . SER A 1 296 ? -17.523 -7.432 -0.191 1.00 98.62 296 SER A O 1
ATOM 2392 N N . ALA A 1 297 ? -17.028 -6.207 -2.014 1.00 98.50 297 ALA A N 1
ATOM 2393 C CA . ALA A 1 297 ? -18.375 -5.688 -2.205 1.00 98.50 297 ALA A CA 1
ATOM 2394 C C . ALA A 1 297 ? -19.375 -6.773 -2.636 1.00 98.50 297 ALA A C 1
ATOM 2396 O O . ALA A 1 297 ? -20.548 -6.698 -2.273 1.00 98.50 297 ALA A O 1
ATOM 2397 N N . ASN A 1 298 ? -18.915 -7.779 -3.388 1.00 98.50 298 ASN A N 1
ATOM 2398 C CA . ASN A 1 298 ? -19.754 -8.876 -3.870 1.00 98.50 298 ASN A CA 1
ATOM 2399 C C . ASN A 1 298 ? -20.085 -9.864 -2.744 1.00 98.50 298 ASN A C 1
ATOM 2401 O O . ASN A 1 298 ? -21.231 -10.290 -2.617 1.00 98.50 298 ASN A O 1
ATOM 2405 N N . ASP A 1 299 ? -19.108 -10.163 -1.883 1.00 98.12 299 ASP A N 1
ATOM 2406 C CA . ASP A 1 299 ? -19.291 -11.063 -0.735 1.00 98.12 299 ASP A CA 1
ATOM 2407 C C . ASP A 1 299 ? -19.832 -10.338 0.511 1.00 98.12 299 ASP A C 1
ATOM 2409 O O . ASP A 1 299 ? -20.252 -10.984 1.470 1.00 98.12 299 ASP A O 1
ATOM 2413 N N . LYS A 1 300 ? -19.812 -8.995 0.505 1.00 97.56 300 LYS A N 1
ATOM 2414 C CA . LYS A 1 300 ? -20.244 -8.097 1.593 1.00 97.56 300 LYS A CA 1
ATOM 2415 C C . LYS A 1 300 ? -19.587 -8.394 2.943 1.00 97.56 300 LYS A C 1
ATOM 2417 O O . LYS A 1 300 ? -20.193 -8.209 3.996 1.00 97.56 300 LYS A O 1
ATOM 2422 N N . LYS A 1 301 ? -18.342 -8.866 2.913 1.00 97.81 301 LYS A N 1
ATOM 2423 C CA . LYS A 1 301 ? -17.544 -9.191 4.100 1.00 97.81 301 LYS A CA 1
ATOM 2424 C C . LYS A 1 301 ? -16.051 -9.058 3.816 1.00 97.81 301 LYS A C 1
ATOM 2426 O O . LYS A 1 301 ? -15.647 -8.797 2.679 1.00 97.81 301 LYS A O 1
ATOM 2431 N N . ALA A 1 302 ? -15.238 -9.278 4.846 1.00 98.44 302 ALA A N 1
ATOM 2432 C CA . ALA A 1 302 ? -13.790 -9.366 4.725 1.00 98.44 302 ALA A CA 1
ATOM 2433 C C . ALA A 1 302 ? -13.229 -10.654 5.347 1.00 98.44 302 ALA A C 1
ATOM 2435 O O . ALA A 1 302 ? -13.819 -11.219 6.265 1.00 98.44 302 ALA A O 1
ATOM 2436 N N . VAL A 1 303 ? -12.072 -11.094 4.851 1.00 98.62 303 VAL A N 1
ATOM 2437 C CA . VAL A 1 303 ? -11.270 -12.203 5.395 1.00 98.62 303 VAL A CA 1
ATOM 2438 C C . VAL A 1 303 ? -9.796 -11.812 5.444 1.00 98.62 303 VAL A C 1
ATOM 2440 O O . VAL A 1 303 ? -9.376 -10.889 4.746 1.00 98.62 303 VAL A O 1
ATOM 2443 N N . ILE A 1 304 ? -8.987 -12.543 6.210 1.00 98.69 304 ILE A N 1
ATOM 2444 C CA . ILE A 1 304 ? -7.525 -12.410 6.172 1.00 98.69 304 ILE A CA 1
ATOM 2445 C C . ILE A 1 304 ? -6.936 -13.653 5.514 1.00 98.69 304 ILE A C 1
ATOM 2447 O O . ILE A 1 304 ? -7.153 -14.774 5.969 1.00 98.69 304 ILE A O 1
ATOM 2451 N N . ILE A 1 305 ? -6.175 -13.459 4.444 1.00 98.62 305 ILE A N 1
ATOM 2452 C CA . ILE A 1 305 ? -5.364 -14.505 3.826 1.00 98.62 305 ILE A CA 1
ATOM 2453 C C . ILE A 1 305 ? -3.970 -14.440 4.443 1.00 98.62 305 ILE A C 1
ATOM 2455 O O . ILE A 1 305 ? -3.261 -13.455 4.271 1.00 98.62 305 ILE A O 1
ATOM 2459 N N . GLU A 1 306 ? -3.552 -15.491 5.131 1.00 97.81 306 GLU A N 1
ATOM 2460 C CA . GLU A 1 306 ? -2.269 -15.543 5.829 1.00 97.81 306 GLU A CA 1
ATOM 2461 C C . GLU A 1 306 ? -1.319 -16.455 5.069 1.00 97.81 306 GLU A C 1
ATOM 2463 O O . GLU A 1 306 ? -1.510 -17.671 4.985 1.00 97.81 306 GLU A O 1
ATOM 2468 N N . VAL A 1 307 ? -0.280 -15.873 4.484 1.00 95.12 307 VAL A N 1
ATOM 2469 C CA . VAL A 1 307 ? 0.628 -16.591 3.596 1.00 95.12 307 VAL A CA 1
ATOM 2470 C C . VAL A 1 307 ? 2.053 -16.518 4.113 1.00 95.12 307 VAL A C 1
ATOM 2472 O O . VAL A 1 307 ? 2.540 -15.470 4.525 1.00 95.12 307 VAL A O 1
ATOM 2475 N N . SER A 1 308 ? 2.748 -17.649 4.066 1.00 92.38 308 SER A N 1
ATOM 2476 C CA . SER A 1 308 ? 4.170 -17.745 4.365 1.00 92.38 308 SER A CA 1
ATOM 2477 C C . SER A 1 308 ? 4.859 -18.647 3.338 1.00 92.38 308 SER A C 1
ATOM 2479 O O . SER A 1 308 ? 4.209 -19.300 2.519 1.00 92.38 308 SER A O 1
ATOM 2481 N N . PRO A 1 309 ? 6.200 -18.762 3.350 1.00 89.81 309 PRO A N 1
ATOM 2482 C CA . PRO A 1 309 ? 6.894 -19.643 2.415 1.00 89.81 309 PRO A CA 1
ATOM 2483 C C . PRO A 1 309 ? 6.568 -21.135 2.572 1.00 89.81 309 PRO A C 1
ATOM 2485 O O . PRO A 1 309 ? 6.977 -21.915 1.706 1.00 89.81 309 PRO A O 1
ATOM 2488 N N . LYS A 1 310 ? 5.949 -21.537 3.690 1.00 89.50 310 LYS A N 1
ATOM 2489 C CA . LYS A 1 310 ? 5.709 -22.939 4.057 1.00 89.50 310 LYS A CA 1
ATOM 2490 C C . LYS A 1 310 ? 4.245 -23.282 4.285 1.00 89.50 310 LYS A C 1
ATOM 2492 O O . LYS A 1 310 ? 3.929 -24.463 4.215 1.00 89.50 310 LYS A O 1
ATOM 2497 N N . ASP A 1 311 ? 3.414 -22.291 4.569 1.00 93.62 311 ASP A N 1
ATOM 2498 C CA . ASP A 1 311 ? 2.044 -22.512 5.001 1.00 93.62 311 ASP A CA 1
ATOM 2499 C C . ASP A 1 311 ? 1.101 -21.451 4.430 1.00 93.62 311 ASP A C 1
ATOM 2501 O O . ASP A 1 311 ? 1.537 -20.400 3.942 1.00 93.62 311 ASP A O 1
ATOM 2505 N N . PHE A 1 312 ? -0.188 -21.757 4.461 1.00 96.81 312 PHE A N 1
ATOM 2506 C CA . PHE A 1 312 ? -1.253 -20.929 3.927 1.00 96.81 312 PHE A CA 1
ATOM 2507 C C . PHE A 1 312 ? -2.522 -21.130 4.755 1.00 96.81 312 PHE A C 1
ATOM 2509 O O . PHE A 1 312 ? -3.046 -22.240 4.839 1.00 96.81 312 PHE A O 1
ATOM 2516 N N . GLY A 1 313 ? -3.058 -20.041 5.293 1.00 97.50 313 GLY A N 1
ATOM 2517 C CA . GLY A 1 313 ? -4.289 -20.027 6.067 1.00 97.50 313 GLY A CA 1
ATOM 2518 C C . GLY A 1 313 ? -5.259 -18.961 5.574 1.00 97.50 313 GLY A C 1
ATOM 2519 O O . GLY A 1 313 ? -4.869 -17.985 4.935 1.00 97.50 313 GLY A O 1
ATOM 2520 N N . VAL A 1 314 ? -6.543 -19.160 5.859 1.00 98.31 314 VAL A N 1
ATOM 2521 C CA . VAL A 1 314 ? -7.577 -18.135 5.686 1.00 98.31 314 VAL A CA 1
ATOM 2522 C C . VAL A 1 314 ? -8.291 -17.995 7.017 1.00 98.31 314 VAL A C 1
ATOM 2524 O O . VAL A 1 314 ? -8.799 -18.979 7.555 1.00 98.31 314 VAL A O 1
ATOM 2527 N N . TYR A 1 315 ? -8.305 -16.782 7.549 1.00 97.94 315 TYR A N 1
ATOM 2528 C CA . TYR A 1 315 ? -9.088 -16.412 8.713 1.00 97.94 315 TYR A CA 1
ATOM 2529 C C . TYR A 1 315 ? -10.392 -15.765 8.238 1.00 97.94 315 TYR A C 1
ATOM 2531 O O . TYR A 1 315 ? -10.406 -14.639 7.738 1.00 97.94 315 TYR A O 1
ATOM 2539 N N . ASP A 1 316 ? -11.477 -16.528 8.353 1.00 96.38 316 ASP A N 1
ATOM 2540 C CA . ASP A 1 316 ? -12.845 -16.126 8.026 1.00 96.38 316 ASP A CA 1
ATOM 2541 C C . ASP A 1 316 ? -13.693 -16.262 9.293 1.00 96.38 316 ASP A C 1
ATOM 2543 O O . ASP A 1 316 ? -13.875 -17.368 9.819 1.00 96.38 316 ASP A O 1
ATOM 2547 N N . VAL A 1 317 ? -14.155 -15.132 9.830 1.00 89.88 317 VAL A N 1
ATOM 2548 C CA . VAL A 1 317 ? -14.851 -15.103 11.118 1.00 89.88 317 VAL A CA 1
ATOM 2549 C C . VAL A 1 317 ? -16.303 -15.509 10.911 1.00 89.88 317 VAL A C 1
ATOM 2551 O O . VAL A 1 317 ? -17.083 -14.822 10.255 1.00 89.88 317 VAL A O 1
ATOM 2554 N N . LYS A 1 318 ? -16.690 -16.644 11.494 1.00 86.88 318 LYS A N 1
ATOM 2555 C CA . LYS A 1 318 ? -18.079 -17.111 11.452 1.00 86.88 318 LYS A CA 1
ATOM 2556 C C . LYS A 1 318 ? -18.919 -16.347 12.471 1.00 86.88 318 LYS A C 1
ATOM 2558 O O . LYS A 1 318 ? -18.518 -16.231 13.625 1.00 86.88 318 LYS A O 1
ATOM 2563 N N . ASN A 1 319 ? -20.113 -15.917 12.064 1.00 84.50 319 ASN A N 1
ATOM 2564 C CA . ASN A 1 319 ? -21.102 -15.258 12.931 1.00 84.50 319 ASN A CA 1
ATOM 2565 C C . ASN A 1 319 ? -20.590 -13.975 13.609 1.00 84.50 319 ASN A C 1
ATOM 2567 O O . ASN A 1 319 ? -20.978 -13.667 14.733 1.00 84.50 319 ASN A O 1
ATOM 2571 N N . SER A 1 320 ? -19.707 -13.242 12.941 1.00 90.25 320 SER A N 1
ATOM 2572 C CA . SER A 1 320 ? -19.258 -11.926 13.375 1.00 90.25 320 SER A CA 1
ATOM 2573 C C . SER A 1 320 ? -19.260 -10.992 12.181 1.00 90.25 320 SER A C 1
ATOM 2575 O O . SER A 1 320 ? -18.951 -11.431 11.073 1.00 90.25 320 SER A O 1
ATOM 2577 N N . SER A 1 321 ? -19.578 -9.722 12.416 1.00 94.50 321 SER A N 1
ATOM 2578 C CA . SER A 1 321 ? -19.529 -8.682 11.392 1.00 94.50 321 SER A CA 1
ATOM 2579 C C . SER A 1 321 ? -18.322 -7.750 11.559 1.00 94.50 321 SER A C 1
ATOM 2581 O O . SER A 1 321 ? -18.417 -6.543 11.325 1.00 94.50 321 SER A O 1
ATOM 2583 N N . GLN A 1 322 ? -17.198 -8.289 12.044 1.00 95.94 322 GLN A N 1
ATOM 2584 C CA . GLN A 1 322 ? -15.935 -7.564 12.188 1.00 95.94 322 GLN A CA 1
ATOM 2585 C C . GLN A 1 322 ? -14.708 -8.472 12.026 1.00 95.94 322 GLN A C 1
ATOM 2587 O O . GLN A 1 322 ? -14.742 -9.656 12.359 1.00 95.94 322 GLN A O 1
ATOM 2592 N N . VAL A 1 323 ? -13.601 -7.890 11.564 1.00 97.50 323 VAL A N 1
ATOM 2593 C CA . VAL A 1 323 ? -12.276 -8.519 11.466 1.00 97.50 323 VAL A CA 1
ATOM 2594 C C . VAL A 1 323 ? -11.214 -7.494 11.844 1.00 97.50 323 VAL A C 1
ATOM 2596 O O . VAL A 1 323 ? -11.235 -6.369 11.349 1.00 97.50 323 VAL A O 1
ATOM 2599 N N . PHE A 1 324 ? -10.245 -7.893 12.664 1.00 97.50 324 PHE A N 1
ATOM 2600 C CA . PHE A 1 324 ? -9.058 -7.093 12.958 1.00 97.50 324 PHE A CA 1
ATOM 2601 C C . PHE A 1 324 ? -7.822 -7.767 12.393 1.00 97.50 324 PHE A C 1
ATOM 2603 O O . PHE A 1 324 ? -7.695 -8.983 12.452 1.00 97.50 324 PHE A O 1
ATOM 2610 N N . CYS A 1 325 ? -6.899 -6.980 11.859 1.00 97.44 325 CYS A N 1
ATOM 2611 C CA . CYS A 1 325 ? -5.653 -7.467 11.291 1.00 97.44 325 CYS A CA 1
ATOM 2612 C C . CYS A 1 325 ? -4.511 -6.568 11.769 1.00 97.44 325 CYS A C 1
ATOM 2614 O O . CYS A 1 325 ? -4.303 -5.471 11.245 1.00 97.44 325 CYS A O 1
ATOM 2616 N N . THR A 1 326 ? -3.790 -7.026 12.793 1.00 95.62 326 THR A N 1
ATOM 2617 C CA . THR A 1 326 ? -2.521 -6.431 13.238 1.00 95.62 326 THR A CA 1
ATOM 2618 C C . THR A 1 326 ? -1.356 -7.219 12.623 1.00 95.62 326 THR A C 1
ATOM 2620 O O . THR A 1 326 ? -1.434 -7.591 11.458 1.00 95.62 326 THR A O 1
ATOM 2623 N N . ASN A 1 327 ? -0.255 -7.453 13.333 1.00 94.00 327 ASN A N 1
ATOM 2624 C CA . ASN A 1 327 ? 0.975 -8.070 12.817 1.00 94.00 327 ASN A CA 1
ATOM 2625 C C . ASN A 1 327 ? 1.219 -9.494 13.350 1.00 94.00 327 ASN A C 1
ATOM 2627 O O . ASN A 1 327 ? 2.368 -9.916 13.514 1.00 94.00 327 ASN A O 1
ATOM 2631 N N . HIS A 1 328 ? 0.149 -10.234 13.633 1.00 94.75 328 HIS A N 1
ATOM 2632 C CA . HIS A 1 328 ? 0.184 -11.658 13.955 1.00 94.75 328 HIS A CA 1
ATOM 2633 C C . HIS A 1 328 ? -0.856 -12.416 13.117 1.00 94.75 328 HIS A C 1
ATOM 2635 O O . HIS A 1 328 ? -1.796 -11.826 12.582 1.00 94.75 328 HIS A O 1
ATOM 2641 N N . PHE A 1 329 ? -0.675 -13.729 13.007 1.00 96.38 329 PHE A N 1
ATOM 2642 C CA . PHE A 1 329 ? -1.582 -14.639 12.314 1.00 96.38 329 PHE A CA 1
ATOM 2643 C C . PHE A 1 329 ? -2.636 -15.219 13.266 1.00 96.38 329 PHE A C 1
ATOM 2645 O O . PHE A 1 329 ? -2.354 -15.485 14.434 1.00 96.38 329 PHE A O 1
ATOM 2652 N N . GLN A 1 330 ? -3.841 -15.426 12.751 1.00 96.62 330 GLN A N 1
ATOM 2653 C CA . GLN A 1 330 ? -5.072 -15.763 13.465 1.00 96.62 330 GLN A CA 1
ATOM 2654 C C . GLN A 1 330 ? -5.742 -17.035 12.929 1.00 96.62 330 GLN A C 1
ATOM 2656 O O . GLN A 1 330 ? -6.569 -17.630 13.619 1.00 96.62 330 GLN A O 1
ATOM 2661 N N . SER A 1 331 ? -5.426 -17.473 11.706 1.00 96.81 331 SER A N 1
ATOM 2662 C CA . SER A 1 331 ? -6.024 -18.681 11.134 1.00 96.81 331 SER A CA 1
ATOM 2663 C C . SER A 1 331 ? -5.534 -19.954 11.829 1.00 96.81 331 SER A C 1
ATOM 2665 O O . SER A 1 331 ? -4.428 -20.019 12.374 1.00 96.81 331 SER A O 1
ATOM 2667 N N . GLU A 1 332 ? -6.341 -21.017 11.751 1.00 95.62 332 GLU A N 1
ATOM 2668 C CA . GLU A 1 332 ? -6.020 -22.301 12.393 1.00 95.62 332 GLU A CA 1
ATOM 2669 C C . GLU A 1 332 ? -4.694 -22.897 11.886 1.00 95.62 332 GLU A C 1
ATOM 2671 O O . GLU A 1 332 ? -4.001 -23.572 12.643 1.00 95.62 332 GLU A O 1
ATOM 2676 N N . ALA A 1 333 ? -4.288 -22.582 10.648 1.00 95.56 333 ALA A N 1
ATOM 2677 C CA . ALA A 1 333 ? -3.009 -23.010 10.077 1.00 95.56 333 ALA A CA 1
ATOM 2678 C C . ALA A 1 333 ? -1.792 -22.528 10.895 1.00 95.56 333 ALA A C 1
ATOM 2680 O O . ALA A 1 333 ? -0.783 -23.224 10.968 1.00 95.56 333 ALA A O 1
ATOM 2681 N N . TYR A 1 334 ? -1.886 -21.372 11.563 1.00 95.25 334 TYR A N 1
ATOM 2682 C CA . TYR A 1 334 ? -0.769 -20.761 12.298 1.00 95.25 334 TYR A CA 1
ATOM 2683 C C . TYR A 1 334 ? -0.904 -20.814 13.821 1.00 95.25 334 TYR A C 1
ATOM 2685 O O . TYR A 1 334 ? -0.052 -20.278 14.538 1.00 95.25 334 TYR A O 1
ATOM 2693 N N . LYS A 1 335 ? -1.930 -21.490 14.343 1.00 93.62 335 LYS A N 1
ATOM 2694 C CA . LYS A 1 335 ? -2.181 -21.611 15.787 1.00 93.62 335 LYS A CA 1
ATOM 2695 C C . LYS A 1 335 ? -1.035 -22.272 16.552 1.00 93.62 335 LYS A C 1
ATOM 2697 O O . LYS A 1 335 ? -0.762 -21.908 17.700 1.00 93.62 335 LYS A O 1
ATOM 2702 N N . ASP A 1 336 ? -0.356 -23.231 15.926 1.00 93.81 336 ASP A N 1
ATOM 2703 C CA . ASP A 1 336 ? 0.806 -23.935 16.482 1.00 93.81 336 ASP A CA 1
ATOM 2704 C C . ASP A 1 336 ? 2.155 -23.388 15.981 1.00 93.81 336 ASP A C 1
ATOM 2706 O O . ASP A 1 336 ? 3.211 -23.901 16.366 1.00 93.81 336 ASP A O 1
ATOM 2710 N N . ASP A 1 337 ? 2.167 -22.326 15.164 1.00 94.44 337 ASP A N 1
ATOM 2711 C CA . ASP A 1 337 ? 3.425 -21.733 14.710 1.00 94.44 337 ASP A CA 1
ATOM 2712 C C . ASP A 1 337 ? 4.139 -21.010 15.862 1.00 94.44 337 ASP A C 1
ATOM 2714 O O . ASP A 1 337 ? 3.639 -20.059 16.469 1.00 94.44 337 ASP A O 1
ATOM 2718 N N . LYS A 1 338 ? 5.366 -21.455 16.152 1.00 93.44 338 LYS A N 1
ATOM 2719 C CA . LYS A 1 338 ? 6.175 -20.923 17.254 1.00 93.44 338 LYS A CA 1
ATO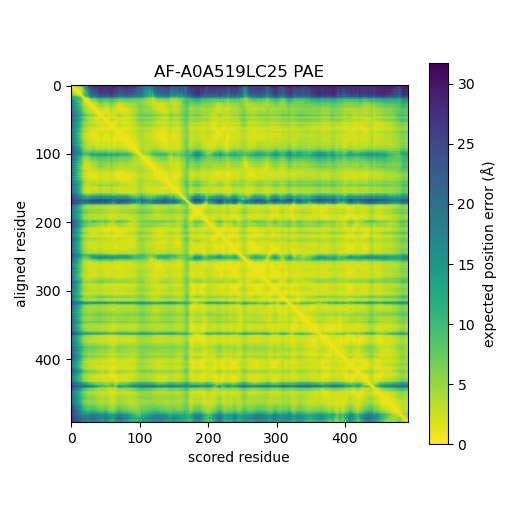M 2720 C C . LYS A 1 338 ? 6.476 -19.426 17.104 1.00 93.44 338 LYS A C 1
ATOM 2722 O O . LYS A 1 338 ? 6.443 -18.717 18.103 1.00 93.44 338 LYS A O 1
ATOM 2727 N N . ARG A 1 339 ? 6.773 -18.936 15.891 1.00 90.69 339 ARG A N 1
ATOM 2728 C CA . ARG A 1 339 ? 7.100 -17.509 15.686 1.00 90.69 339 ARG A CA 1
ATOM 2729 C C . ARG A 1 339 ? 5.877 -16.642 15.862 1.00 90.69 339 ARG A C 1
ATOM 2731 O O . ARG A 1 339 ? 6.009 -15.545 16.384 1.00 90.69 339 ARG A O 1
ATOM 2738 N N . ASN A 1 340 ? 4.726 -17.129 15.418 1.00 94.00 340 ASN A N 1
ATOM 2739 C CA . ASN A 1 340 ? 3.469 -16.441 15.605 1.00 94.00 340 ASN A CA 1
ATOM 2740 C C . ASN A 1 340 ? 3.133 -16.312 17.097 1.00 94.00 340 ASN A C 1
ATOM 2742 O O . ASN A 1 340 ? 2.852 -15.216 17.563 1.00 94.00 340 ASN A O 1
ATOM 2746 N N . ARG A 1 341 ? 3.284 -17.390 17.878 1.00 94.88 341 ARG A N 1
ATOM 2747 C CA . ARG A 1 341 ? 3.112 -17.343 19.344 1.00 94.88 341 ARG A CA 1
ATOM 2748 C C . ARG A 1 341 ? 4.076 -16.372 20.031 1.00 94.88 341 ARG A C 1
ATOM 2750 O O . ARG A 1 341 ? 3.645 -15.597 20.875 1.00 94.88 341 ARG A O 1
ATOM 2757 N N . GLU A 1 342 ? 5.356 -16.390 19.653 1.00 92.50 342 GLU A N 1
ATOM 2758 C CA . GLU A 1 342 ? 6.346 -15.409 20.132 1.00 92.50 342 GLU A CA 1
ATOM 2759 C C . GLU A 1 342 ? 5.938 -13.978 19.747 1.00 92.50 342 GLU A C 1
ATOM 2761 O O . GLU A 1 342 ? 5.998 -13.078 20.573 1.00 92.50 342 GLU A O 1
ATOM 2766 N N . GLN A 1 343 ? 5.479 -13.756 18.511 1.00 90.94 343 GLN A N 1
ATOM 2767 C CA . GLN A 1 343 ? 5.027 -12.445 18.041 1.00 90.94 343 GLN A CA 1
ATOM 2768 C C . GLN A 1 343 ? 3.817 -11.935 18.833 1.00 90.94 343 GLN A C 1
ATOM 2770 O O . GLN A 1 343 ? 3.789 -10.763 19.195 1.00 90.94 343 GLN A O 1
ATOM 2775 N N . ILE A 1 344 ? 2.840 -12.793 19.129 1.00 94.25 344 ILE A N 1
ATOM 2776 C CA . ILE A 1 344 ? 1.677 -12.442 19.956 1.00 94.25 344 ILE A CA 1
ATOM 2777 C C . ILE A 1 344 ? 2.126 -12.037 21.368 1.00 94.25 344 ILE A C 1
ATOM 2779 O O . ILE A 1 344 ? 1.683 -11.016 21.881 1.00 94.25 344 ILE A O 1
ATOM 2783 N N . ALA A 1 345 ? 3.039 -12.797 21.979 1.00 94.25 345 ALA A N 1
ATOM 2784 C CA . ALA A 1 345 ? 3.459 -12.576 23.363 1.00 94.25 345 ALA A CA 1
ATOM 2785 C C . ALA A 1 345 ? 4.442 -11.405 23.552 1.00 94.25 345 ALA A C 1
ATOM 2787 O O . ALA A 1 345 ? 4.421 -10.748 24.591 1.00 94.25 345 ALA A O 1
ATOM 2788 N N . GLU A 1 346 ? 5.330 -11.167 22.585 1.00 90.75 346 GLU A N 1
ATOM 2789 C CA . GLU A 1 346 ? 6.502 -10.294 22.758 1.00 90.75 346 GLU A CA 1
ATOM 2790 C C . GLU A 1 346 ? 6.418 -8.978 21.971 1.00 90.75 346 GLU A C 1
ATOM 2792 O O . GLU A 1 346 ? 7.297 -8.131 22.114 1.00 90.75 346 GLU A O 1
ATOM 2797 N N . SER A 1 347 ? 5.393 -8.784 21.134 1.00 90.56 347 SER A N 1
ATOM 2798 C CA . SER A 1 347 ? 5.247 -7.573 20.315 1.00 90.56 347 SER A CA 1
ATOM 2799 C C . SER A 1 347 ? 4.048 -6.713 20.717 1.00 90.56 347 SER A C 1
ATOM 2801 O O . SER A 1 347 ? 3.160 -7.119 21.463 1.00 90.56 347 SER A O 1
ATOM 2803 N N . HIS A 1 348 ? 3.983 -5.508 20.153 1.00 92.69 348 HIS A N 1
ATOM 2804 C CA . HIS A 1 348 ? 2.855 -4.588 20.287 1.00 92.69 348 HIS A CA 1
ATOM 2805 C C . HIS A 1 348 ? 1.618 -5.010 19.446 1.00 92.69 348 HIS A C 1
ATOM 2807 O O . HIS A 1 348 ? 0.598 -4.322 19.460 1.00 92.69 348 HIS A O 1
ATOM 2813 N N . SER A 1 349 ? 1.682 -6.137 18.718 1.00 94.38 349 SER A N 1
ATOM 2814 C CA . SER A 1 349 ? 0.610 -6.615 17.830 1.00 94.38 349 SER A CA 1
ATOM 2815 C C . SER A 1 349 ? -0.668 -7.019 18.567 1.00 94.38 349 SER A C 1
ATOM 2817 O O . SER A 1 349 ? -1.758 -6.653 18.129 1.00 94.38 349 SER A O 1
ATOM 2819 N N . GLU A 1 350 ? -0.545 -7.779 19.661 1.00 96.44 350 GLU A N 1
ATOM 2820 C CA . GLU A 1 350 ? -1.699 -8.198 20.473 1.00 96.44 350 GLU A CA 1
ATOM 2821 C C . GLU A 1 350 ? -2.312 -7.001 21.200 1.00 96.44 350 GLU A C 1
ATOM 2823 O O . GLU A 1 350 ? -3.520 -6.805 21.184 1.00 96.44 350 GLU A O 1
ATOM 2828 N N . TYR A 1 351 ? -1.468 -6.115 21.730 1.00 97.19 351 TYR A N 1
ATOM 2829 C CA . TYR A 1 351 ? -1.922 -4.900 22.403 1.00 97.19 351 TYR A CA 1
ATOM 2830 C C . TYR A 1 351 ? -2.806 -4.028 21.496 1.00 97.19 351 TYR A C 1
ATOM 2832 O O . TYR A 1 351 ? -3.858 -3.550 21.917 1.00 97.19 351 TYR A O 1
ATOM 2840 N N . ARG A 1 352 ? -2.405 -3.829 20.233 1.00 97.19 352 ARG A N 1
ATOM 2841 C CA . ARG A 1 352 ? -3.222 -3.088 19.258 1.00 97.19 352 ARG A CA 1
ATOM 2842 C C . ARG A 1 352 ? -4.505 -3.826 18.893 1.00 97.19 352 ARG A C 1
ATOM 2844 O O . ARG A 1 352 ? -5.519 -3.177 18.661 1.00 97.19 352 ARG A O 1
ATOM 2851 N N . TYR A 1 353 ? -4.479 -5.158 18.858 1.00 97.62 353 TYR A N 1
ATOM 2852 C CA . TYR A 1 353 ? -5.675 -5.967 18.624 1.00 97.62 353 TYR A CA 1
ATOM 2853 C C . TYR A 1 353 ? -6.699 -5.768 19.754 1.00 97.62 353 TYR A C 1
ATOM 2855 O O . TYR A 1 353 ? -7.854 -5.436 19.485 1.00 97.62 353 TYR A O 1
ATOM 2863 N N . GLU A 1 354 ? -6.261 -5.852 21.013 1.00 98.06 354 GLU A N 1
ATOM 2864 C CA . GLU A 1 354 ? -7.093 -5.553 22.187 1.00 98.06 354 GLU A CA 1
ATOM 2865 C C . GLU A 1 354 ? -7.598 -4.100 22.172 1.00 98.06 354 GLU A C 1
ATOM 2867 O O . GLU A 1 354 ? -8.756 -3.832 22.501 1.00 98.06 354 GLU A O 1
ATOM 2872 N N . LYS A 1 355 ? -6.766 -3.143 21.735 1.00 97.94 355 LYS A N 1
ATOM 2873 C CA . LYS A 1 355 ? -7.182 -1.738 21.633 1.00 97.94 355 LYS A CA 1
ATOM 2874 C C . LYS A 1 355 ? -8.272 -1.537 20.579 1.00 97.94 355 LYS A C 1
ATOM 2876 O O . LYS A 1 355 ? -9.223 -0.804 20.836 1.00 97.94 355 LYS A O 1
ATOM 2881 N N . LEU A 1 356 ? -8.200 -2.216 19.432 1.00 97.56 356 LEU A N 1
ATOM 2882 C CA . LEU A 1 356 ? -9.282 -2.195 18.439 1.00 97.56 356 LEU A CA 1
ATOM 2883 C C . LEU A 1 356 ? -10.589 -2.778 18.998 1.00 97.56 356 LEU A C 1
ATOM 2885 O O . LEU A 1 356 ? -11.658 -2.229 18.729 1.00 97.56 356 LEU A O 1
ATOM 2889 N N . GLN A 1 357 ? -10.515 -3.845 19.802 1.00 96.62 357 GLN A N 1
ATOM 2890 C CA . GLN A 1 357 ? -11.688 -4.393 20.494 1.00 96.62 357 GLN A CA 1
ATOM 2891 C C . GLN A 1 357 ? -12.322 -3.355 21.431 1.00 96.62 357 GLN A C 1
ATOM 2893 O O . GLN A 1 357 ? -13.530 -3.139 21.378 1.00 96.62 357 GLN A O 1
ATOM 2898 N N . GLU A 1 358 ? -11.515 -2.682 22.255 1.00 97.19 358 GLU A N 1
ATOM 2899 C CA . GLU A 1 358 ? -11.970 -1.619 23.162 1.00 97.19 358 GLU A CA 1
ATOM 2900 C C . GLU A 1 358 ? -12.637 -0.457 22.404 1.00 97.19 358 GLU A C 1
ATOM 2902 O O . GLU A 1 358 ? -13.720 0.008 22.778 1.00 97.19 358 GLU A O 1
ATOM 2907 N N . LEU A 1 359 ? -12.023 -0.024 21.300 1.00 96.56 359 LEU A N 1
ATOM 2908 C CA . LEU A 1 359 ? -12.542 1.061 20.474 1.00 96.56 359 LEU A CA 1
ATOM 2909 C C . LEU A 1 359 ? -13.867 0.680 19.799 1.00 96.56 359 LEU A C 1
ATOM 2911 O O . LEU A 1 359 ? -14.794 1.484 19.831 1.00 96.56 359 LEU A O 1
ATOM 2915 N N . LEU A 1 360 ? -14.026 -0.536 19.261 1.00 94.12 360 LEU A N 1
ATOM 2916 C CA . LEU A 1 360 ? -15.310 -0.953 18.672 1.00 94.12 360 LEU A CA 1
ATOM 2917 C C . LEU A 1 360 ? -16.436 -1.105 19.701 1.00 94.12 360 LEU A C 1
ATOM 2919 O O . LEU A 1 360 ? -17.592 -0.834 19.384 1.00 94.12 360 LEU A O 1
ATOM 2923 N N . LEU A 1 361 ? -16.128 -1.480 20.945 1.00 92.31 361 LEU A N 1
ATOM 2924 C CA . LEU A 1 361 ? -17.136 -1.486 22.014 1.00 92.31 361 LEU A CA 1
ATOM 2925 C C . LEU A 1 361 ? -17.634 -0.071 22.341 1.00 92.31 361 LEU A C 1
ATOM 2927 O O . LEU A 1 361 ? -18.794 0.110 22.720 1.00 92.31 361 LEU A O 1
ATOM 2931 N N . THR A 1 362 ? -16.763 0.925 22.173 1.00 91.25 362 THR A N 1
ATOM 2932 C CA . THR A 1 362 ? -17.081 2.343 22.368 1.00 91.25 362 THR A CA 1
ATOM 2933 C C . THR A 1 362 ? -17.870 2.894 21.178 1.00 91.25 362 THR A C 1
ATOM 2935 O O . THR A 1 362 ? -18.952 3.462 21.341 1.00 91.25 362 THR A O 1
ATOM 2938 N N . TYR A 1 363 ? -17.371 2.668 19.964 1.00 86.56 363 TYR A N 1
ATOM 2939 C CA . TYR A 1 363 ? -17.984 3.097 18.713 1.00 86.56 363 TYR A CA 1
ATOM 2940 C C . TYR A 1 363 ? -18.887 1.994 18.142 1.00 86.56 363 TYR A C 1
ATOM 2942 O O . TYR A 1 363 ? -18.528 1.313 17.187 1.00 86.56 363 TYR A O 1
ATOM 2950 N N . LYS A 1 364 ? -20.090 1.837 18.713 1.00 83.00 364 LYS A N 1
ATOM 2951 C CA . LYS A 1 364 ? -21.037 0.755 18.358 1.00 83.00 364 LYS A CA 1
ATOM 2952 C C . LYS A 1 364 ? -21.325 0.606 16.857 1.00 83.00 364 LYS A C 1
ATOM 2954 O O . LYS A 1 364 ? -21.518 -0.508 16.391 1.00 83.00 364 LYS A O 1
ATOM 2959 N N . LYS A 1 365 ? -21.430 1.721 16.126 1.00 95.44 365 LYS A N 1
ATOM 2960 C CA . LYS A 1 365 ? -21.659 1.746 14.675 1.00 95.44 365 LYS A CA 1
ATOM 2961 C C . LYS A 1 365 ? -20.732 2.746 14.016 1.00 95.44 365 LYS A C 1
ATOM 2963 O O . LYS A 1 365 ? -20.756 3.928 14.375 1.00 95.44 365 LYS A O 1
ATOM 2968 N N . LEU A 1 366 ? -19.945 2.266 13.062 1.00 98.06 366 LEU A N 1
ATOM 2969 C CA . LEU A 1 366 ? -18.974 3.072 12.344 1.00 98.06 366 LEU A CA 1
ATOM 2970 C C . LEU A 1 366 ? -19.554 3.672 11.064 1.00 98.06 366 LEU A C 1
ATOM 2972 O O . LEU A 1 366 ? -20.295 3.034 10.316 1.00 98.06 366 LEU A O 1
ATOM 2976 N N . ASP A 1 367 ? -19.124 4.897 10.816 1.00 98.25 367 ASP A N 1
ATOM 2977 C CA . ASP A 1 367 ? -19.148 5.608 9.546 1.00 98.25 367 ASP A CA 1
ATOM 2978 C C . ASP A 1 367 ? -17.683 5.979 9.198 1.00 98.25 367 ASP A C 1
ATOM 2980 O O . ASP A 1 367 ? -16.770 5.696 9.991 1.00 98.25 367 ASP A O 1
ATOM 2984 N N . PRO A 1 368 ? -17.404 6.578 8.025 1.00 98.56 368 PRO A N 1
ATOM 2985 C CA . PRO A 1 368 ? -16.043 6.972 7.670 1.00 98.56 368 PRO A CA 1
ATOM 2986 C C . PRO A 1 368 ? -15.374 7.927 8.676 1.00 98.56 368 PRO A C 1
ATOM 2988 O O . PRO A 1 368 ? -14.172 7.803 8.907 1.00 98.56 368 PRO A O 1
ATOM 2991 N N . GLU A 1 369 ? -16.112 8.837 9.316 1.00 98.25 369 GLU A N 1
ATOM 2992 C CA . GLU A 1 369 ? -15.540 9.790 10.276 1.00 98.25 369 GLU A CA 1
ATOM 2993 C C . GLU A 1 369 ? -15.095 9.092 11.565 1.00 98.25 369 GLU A C 1
ATOM 2995 O O . GLU A 1 369 ? -13.954 9.259 11.998 1.00 98.25 369 GLU A O 1
ATOM 3000 N N . LYS A 1 370 ? -15.942 8.228 12.135 1.00 98.50 370 LYS A N 1
ATOM 3001 C CA . LYS A 1 370 ? -15.595 7.417 13.314 1.00 98.50 370 LYS A CA 1
ATOM 3002 C C . LYS A 1 370 ? -14.464 6.442 13.016 1.00 98.50 370 LYS A C 1
ATOM 3004 O O . LYS A 1 370 ? -13.605 6.220 13.868 1.00 98.50 370 LYS A O 1
ATOM 3009 N N . MET A 1 371 ? -14.425 5.880 11.805 1.00 98.69 371 MET A N 1
ATOM 3010 C CA . MET A 1 371 ? -13.294 5.065 11.362 1.00 98.69 371 MET A CA 1
ATOM 3011 C C . MET A 1 371 ? -11.998 5.889 11.352 1.00 98.69 371 MET A C 1
ATOM 3013 O O . MET A 1 371 ? -10.980 5.422 11.860 1.00 98.69 371 MET A O 1
ATOM 3017 N N . ALA A 1 372 ? -12.027 7.131 10.853 1.00 98.62 372 ALA A N 1
ATOM 3018 C CA . ALA A 1 372 ? -10.871 8.025 10.916 1.00 98.62 372 ALA A CA 1
ATOM 3019 C C . ALA A 1 372 ? -10.457 8.324 12.367 1.00 98.62 372 ALA A C 1
ATOM 3021 O O . ALA A 1 372 ? -9.264 8.298 12.665 1.00 98.62 372 ALA A O 1
ATOM 3022 N N . SER A 1 373 ? -11.408 8.535 13.285 1.00 98.12 373 SER A N 1
ATOM 3023 C CA . SER A 1 373 ? -11.119 8.713 14.717 1.00 98.12 373 SER A CA 1
ATOM 3024 C C . SER A 1 373 ? -10.410 7.501 15.329 1.00 98.12 373 SER A C 1
ATOM 3026 O O . SER A 1 373 ? -9.419 7.676 16.032 1.00 98.12 373 SER A O 1
ATOM 3028 N N . ILE A 1 374 ? -10.848 6.275 15.017 1.00 98.38 374 ILE A N 1
ATOM 3029 C CA . ILE A 1 374 ? -10.173 5.039 15.457 1.00 98.38 374 ILE A CA 1
ATOM 3030 C C . ILE A 1 374 ? -8.744 4.979 14.915 1.00 98.38 374 ILE A C 1
ATOM 3032 O O . ILE A 1 374 ? -7.805 4.712 15.660 1.00 98.38 374 ILE A O 1
ATOM 3036 N N . LEU A 1 375 ? -8.558 5.257 13.622 1.00 98.44 375 LEU A N 1
ATOM 3037 C CA . LEU A 1 375 ? -7.238 5.233 12.988 1.00 98.44 375 LEU A CA 1
ATOM 3038 C C . LEU A 1 375 ? -6.302 6.319 13.533 1.00 98.44 375 LEU A C 1
ATOM 3040 O O . LEU A 1 375 ? -5.084 6.171 13.438 1.00 98.44 375 LEU A O 1
ATOM 3044 N N . ARG A 1 376 ? -6.844 7.392 14.114 1.00 98.06 376 ARG A N 1
ATOM 3045 C CA . ARG A 1 376 ? -6.089 8.493 14.721 1.00 98.06 376 ARG A CA 1
ATOM 3046 C C . ARG A 1 376 ? -5.801 8.295 16.208 1.00 98.06 376 ARG A C 1
ATOM 3048 O O . ARG A 1 376 ? -5.003 9.069 16.732 1.00 98.06 376 ARG A O 1
ATOM 3055 N N . ASP A 1 377 ? -6.364 7.274 16.855 1.00 97.69 377 ASP A N 1
ATOM 3056 C CA . ASP A 1 377 ? -6.246 7.061 18.299 1.00 97.69 377 ASP A CA 1
ATOM 3057 C C . ASP A 1 377 ? -4.797 6.816 18.758 1.00 97.69 377 ASP A C 1
ATOM 3059 O O . ASP A 1 377 ? -4.113 5.892 18.312 1.00 97.69 377 ASP A O 1
ATOM 3063 N N . GLN A 1 378 ? -4.338 7.662 19.678 1.00 96.94 378 GLN A N 1
ATOM 3064 C CA . GLN A 1 378 ? -2.981 7.654 20.245 1.00 96.94 378 GLN A CA 1
ATOM 3065 C C . GLN A 1 378 ? -2.947 7.090 21.672 1.00 96.94 378 GLN A C 1
ATOM 3067 O O . GLN A 1 378 ? -1.896 7.069 22.317 1.00 96.94 378 GLN A O 1
ATOM 3072 N N . SER A 1 379 ? -4.102 6.691 22.205 1.00 97.06 379 SER A N 1
ATOM 3073 C CA . SER A 1 379 ? -4.223 6.234 23.581 1.00 97.06 379 SER A CA 1
ATOM 3074 C C . SER A 1 379 ? -3.809 4.767 23.736 1.00 97.06 379 SER A C 1
ATOM 3076 O O . SER A 1 379 ? -3.828 3.967 22.801 1.00 97.06 379 SER A O 1
ATOM 3078 N N . GLY A 1 380 ? -3.409 4.395 24.950 1.00 97.69 380 GLY A N 1
ATOM 3079 C CA . GLY A 1 380 ? -3.265 2.997 25.335 1.00 97.69 380 GLY A CA 1
ATOM 3080 C C . GLY A 1 380 ? -4.606 2.376 25.726 1.00 97.69 380 GLY A C 1
ATOM 3081 O O . GLY A 1 380 ? -5.634 3.050 25.797 1.00 97.69 380 GLY A O 1
ATOM 3082 N N . LEU A 1 381 ? -4.584 1.084 26.048 1.00 97.75 381 LEU A N 1
ATOM 3083 C CA . LEU A 1 381 ? -5.720 0.374 26.642 1.00 97.75 381 LEU A CA 1
ATOM 3084 C C . LEU A 1 381 ? -6.246 1.113 27.875 1.00 97.75 381 LEU A C 1
ATOM 3086 O O . LEU A 1 381 ? -5.460 1.517 28.743 1.00 97.75 381 LEU A O 1
ATOM 3090 N N . LYS A 1 382 ? -7.573 1.212 27.976 1.00 96.81 382 LYS A N 1
ATOM 3091 C CA . LYS A 1 382 ? -8.312 1.919 29.030 1.00 96.81 382 LYS A CA 1
ATOM 3092 C C . LYS A 1 382 ? -7.915 3.392 29.113 1.00 96.81 382 LYS A C 1
ATOM 3094 O O . LYS A 1 382 ? -7.673 3.907 30.204 1.00 96.81 382 LYS A O 1
ATOM 3099 N N . ASP A 1 383 ? -7.741 4.010 27.947 1.00 95.38 383 ASP A N 1
ATOM 3100 C CA . ASP A 1 383 ? -7.353 5.413 27.752 1.00 95.38 383 ASP A CA 1
ATOM 3101 C C . ASP A 1 383 ? -6.070 5.834 28.490 1.00 95.38 383 ASP A C 1
ATOM 3103 O O . ASP A 1 383 ? -5.859 7.000 28.840 1.00 95.38 383 ASP A O 1
ATOM 3107 N N . LYS A 1 384 ? -5.167 4.878 28.745 1.00 97.62 384 LYS A N 1
ATOM 3108 C CA . LYS A 1 384 ? -3.892 5.171 29.404 1.00 97.62 384 LYS A CA 1
ATOM 3109 C C . LYS A 1 384 ? -3.025 6.059 28.519 1.00 97.62 384 LYS A C 1
ATOM 3111 O O . LYS A 1 384 ? -2.805 5.768 27.346 1.00 97.62 384 LYS A O 1
ATOM 3116 N N . LYS A 1 385 ? -2.425 7.088 29.116 1.00 96.38 385 LYS A N 1
ATOM 3117 C CA . LYS A 1 385 ? -1.366 7.874 28.473 1.00 96.38 385 LYS A CA 1
ATOM 3118 C C . LYS A 1 385 ? -0.089 7.033 28.403 1.00 96.38 385 LYS A C 1
ATOM 3120 O O . LYS A 1 385 ? 0.540 6.787 29.427 1.00 96.38 385 LYS A O 1
ATOM 3125 N N . ILE A 1 386 ? 0.267 6.581 27.202 1.00 96.19 386 ILE A N 1
ATOM 3126 C CA . ILE A 1 386 ? 1.451 5.741 26.936 1.00 96.19 386 ILE A CA 1
ATOM 3127 C C . ILE A 1 386 ? 2.587 6.498 26.224 1.00 96.19 386 ILE A C 1
ATOM 3129 O O . ILE A 1 386 ? 3.619 5.902 25.923 1.00 96.19 386 ILE A O 1
ATOM 3133 N N . GLY A 1 387 ? 2.412 7.805 26.002 1.00 94.56 387 GLY A N 1
ATOM 3134 C CA . GLY A 1 387 ? 3.346 8.667 25.273 1.00 94.56 387 GLY A CA 1
ATOM 3135 C C . GLY A 1 387 ? 3.091 8.673 23.762 1.00 94.56 387 GLY A C 1
ATOM 3136 O O . GLY A 1 387 ? 2.674 7.668 23.187 1.00 94.56 387 GLY A O 1
ATOM 3137 N N . TYR A 1 388 ? 3.331 9.818 23.120 1.00 94.56 388 TYR A N 1
ATOM 3138 C CA . TYR A 1 388 ? 3.236 9.954 21.665 1.00 94.56 388 TYR A CA 1
ATOM 3139 C C . TYR A 1 388 ? 4.398 9.228 20.983 1.00 94.56 388 TYR A C 1
ATOM 3141 O O . TYR A 1 388 ? 5.520 9.249 21.481 1.00 94.56 388 TYR A O 1
ATOM 3149 N N . GLY A 1 389 ? 4.134 8.578 19.849 1.00 91.56 389 GLY A N 1
ATOM 3150 C CA . GLY A 1 389 ? 5.135 7.746 19.172 1.00 91.56 389 GLY A CA 1
ATOM 3151 C C . GLY A 1 389 ? 5.245 6.310 19.699 1.00 91.56 389 GLY A C 1
ATOM 3152 O O . GLY A 1 389 ? 6.100 5.562 19.238 1.00 91.56 389 GLY A O 1
ATOM 3153 N N . ASN A 1 390 ? 4.408 5.903 20.660 1.00 93.19 390 ASN A N 1
ATOM 3154 C CA . ASN A 1 390 ? 4.462 4.558 21.229 1.00 93.19 390 ASN A CA 1
ATOM 3155 C C . ASN A 1 390 ? 3.847 3.513 20.281 1.00 93.19 390 ASN A C 1
ATOM 3157 O O . ASN A 1 390 ? 2.675 3.624 19.928 1.00 93.19 390 ASN A O 1
ATOM 3161 N N . GLU A 1 391 ? 4.592 2.450 19.958 1.00 92.00 391 GLU A N 1
ATOM 3162 C CA . GLU A 1 391 ? 4.166 1.375 19.039 1.00 92.00 391 GLU A CA 1
ATOM 3163 C C . GLU A 1 391 ? 2.892 0.626 19.468 1.00 92.00 391 GLU A C 1
ATOM 3165 O O . GLU A 1 391 ? 2.274 -0.094 18.684 1.00 92.00 391 GLU A O 1
ATOM 3170 N N . LYS A 1 392 ? 2.489 0.765 20.734 1.00 94.56 392 LYS A N 1
ATOM 3171 C CA . LYS A 1 392 ? 1.248 0.192 21.265 1.00 94.56 392 LYS A CA 1
ATOM 3172 C C . LYS A 1 392 ? -0.010 0.963 20.855 1.00 94.56 392 LYS A C 1
ATOM 3174 O O . LYS A 1 392 ? -1.096 0.394 20.944 1.00 94.56 392 LYS A O 1
ATOM 3179 N N . ALA A 1 393 ? 0.109 2.220 20.434 1.00 95.81 393 ALA A N 1
ATOM 3180 C CA . ALA A 1 393 ? -1.022 3.006 19.950 1.00 95.81 393 ALA A CA 1
ATOM 3181 C C . ALA A 1 393 ? -1.454 2.563 18.540 1.00 95.81 393 ALA A C 1
ATOM 3183 O O . ALA A 1 393 ? -0.642 2.074 17.755 1.00 95.81 393 ALA A O 1
ATOM 3184 N N . ILE A 1 394 ? -2.726 2.783 18.186 1.00 96.94 394 ILE A N 1
ATOM 3185 C CA . ILE A 1 394 ? -3.204 2.594 16.802 1.00 96.94 394 ILE A CA 1
ATOM 3186 C C . ILE A 1 394 ? -2.549 3.623 15.870 1.00 96.94 394 ILE A C 1
ATOM 3188 O O . ILE A 1 394 ? -2.188 3.312 14.731 1.00 96.94 394 ILE A O 1
ATOM 3192 N N . ASN A 1 395 ? -2.373 4.843 16.375 1.00 96.25 395 ASN A N 1
ATOM 3193 C CA . ASN A 1 395 ? -1.610 5.918 15.772 1.00 96.25 395 ASN A CA 1
ATOM 3194 C C . ASN A 1 395 ? -0.327 6.178 16.565 1.00 96.25 395 ASN A C 1
ATOM 3196 O O . ASN A 1 395 ? -0.295 6.964 17.510 1.00 96.25 395 ASN A O 1
ATOM 3200 N N . GLN A 1 396 ? 0.759 5.560 16.118 1.00 92.81 396 GLN A N 1
ATOM 3201 C CA . GLN A 1 396 ? 2.108 5.812 16.626 1.00 92.81 396 GLN A CA 1
ATOM 3202 C C . GLN A 1 396 ? 2.820 6.983 15.917 1.00 92.81 396 GLN A C 1
ATOM 3204 O O . GLN A 1 396 ? 4.027 7.134 16.049 1.00 92.81 396 GLN A O 1
ATOM 3209 N N . LEU A 1 397 ? 2.100 7.828 15.164 1.00 93.44 397 LEU A N 1
ATOM 3210 C CA . LEU A 1 397 ? 2.640 9.028 14.499 1.00 93.44 397 LEU A CA 1
ATOM 3211 C C . LEU A 1 397 ? 3.782 8.756 13.505 1.00 93.44 397 LEU A C 1
ATOM 3213 O O . LEU A 1 397 ? 4.698 9.563 13.356 1.00 93.44 397 LEU A O 1
ATOM 3217 N N . LEU A 1 398 ? 3.721 7.623 12.803 1.00 91.31 398 LEU A N 1
ATOM 3218 C CA . LEU A 1 398 ? 4.702 7.266 11.771 1.00 91.31 398 LEU A CA 1
ATOM 3219 C C . LEU A 1 398 ? 4.103 6.611 10.521 1.00 91.31 398 LEU A C 1
ATOM 3221 O O . LEU A 1 398 ? 4.852 6.177 9.643 1.00 91.31 398 LEU A O 1
ATOM 3225 N N . ALA A 1 399 ? 2.771 6.556 10.410 1.00 92.38 399 ALA A N 1
ATOM 3226 C CA . ALA A 1 399 ? 2.113 5.976 9.246 1.00 92.38 399 ALA A CA 1
ATOM 3227 C C . ALA A 1 399 ? 2.526 6.714 7.971 1.00 92.38 399 ALA A C 1
ATOM 3229 O O . ALA A 1 399 ? 2.419 7.940 7.885 1.00 92.38 399 ALA A O 1
ATOM 3230 N N . HIS A 1 400 ? 2.930 5.970 6.942 1.00 93.44 400 HIS A N 1
ATOM 3231 C CA . HIS A 1 400 ? 3.125 6.555 5.618 1.00 93.44 400 HIS A CA 1
ATOM 3232 C C . HIS A 1 400 ? 1.786 7.083 5.093 1.00 93.44 400 HIS A C 1
ATOM 3234 O O . HIS A 1 400 ? 1.688 8.190 4.561 1.00 93.44 400 HIS A O 1
ATOM 3240 N N . HIS A 1 401 ? 0.739 6.274 5.228 1.00 96.06 401 HIS A N 1
ATOM 3241 C CA . HIS A 1 401 ? -0.618 6.644 4.865 1.00 96.06 401 HIS A CA 1
ATOM 3242 C C . HIS A 1 401 ? -1.630 5.892 5.727 1.00 96.06 401 HIS A C 1
ATOM 3244 O O . HIS A 1 401 ? -1.353 4.810 6.250 1.00 96.06 401 HIS A O 1
ATOM 3250 N N . SER A 1 402 ? -2.826 6.459 5.802 1.00 97.81 402 SER A N 1
ATOM 3251 C CA . SER A 1 402 ? -4.019 5.796 6.296 1.00 97.81 402 SER A CA 1
ATOM 3252 C C . SER A 1 402 ? -5.099 5.836 5.227 1.00 97.81 402 SER A C 1
ATOM 3254 O O . SER A 1 402 ? -5.173 6.797 4.456 1.00 97.81 402 SER A O 1
ATOM 3256 N N . VAL A 1 403 ? -5.875 4.761 5.124 1.00 98.69 403 VAL A N 1
ATOM 3257 C CA . VAL A 1 403 ? -6.910 4.613 4.098 1.00 98.69 403 VAL A CA 1
ATOM 3258 C C . VAL A 1 403 ? -8.177 4.035 4.707 1.00 98.69 403 VAL A C 1
ATOM 3260 O O . VAL A 1 403 ? -8.113 3.122 5.532 1.00 98.69 403 VAL A O 1
ATOM 3263 N N . ILE A 1 404 ? -9.321 4.555 4.271 1.00 98.88 404 ILE A N 1
ATOM 3264 C CA . ILE A 1 404 ? -10.644 4.011 4.570 1.00 98.88 404 ILE A CA 1
ATOM 3265 C C . ILE A 1 404 ? -11.290 3.598 3.252 1.00 98.88 404 ILE A C 1
ATOM 3267 O O . ILE A 1 404 ? -11.307 4.380 2.306 1.00 98.88 404 ILE A O 1
ATOM 3271 N N . PHE A 1 405 ? -11.827 2.387 3.184 1.00 98.88 405 PHE A N 1
ATOM 3272 C CA . PHE A 1 405 ? -12.516 1.853 2.015 1.00 98.88 405 PHE A CA 1
ATOM 3273 C C . PHE A 1 405 ? -13.986 1.618 2.346 1.00 98.88 405 PHE A C 1
ATOM 3275 O O . PHE A 1 405 ? -14.296 0.990 3.358 1.00 98.88 405 PHE A O 1
ATOM 3282 N N . SER A 1 406 ? -14.875 2.050 1.454 1.00 98.75 406 SER A N 1
ATOM 3283 C CA . SER A 1 406 ? -16.275 1.627 1.405 1.00 98.75 406 SER A CA 1
ATOM 3284 C C . SER A 1 406 ? -16.499 0.868 0.094 1.00 98.75 406 SER A C 1
ATOM 3286 O O . SER A 1 406 ? -16.813 1.484 -0.935 1.00 98.75 406 SER A O 1
ATOM 3288 N N . PRO A 1 407 ? -16.284 -0.464 0.082 1.00 98.62 407 PRO A N 1
ATOM 3289 C CA . PRO A 1 407 ? -16.252 -1.231 -1.151 1.00 98.62 407 PRO A CA 1
ATOM 3290 C C . PRO A 1 407 ? -17.553 -1.169 -1.931 1.00 98.62 407 PRO A C 1
ATOM 3292 O O . PRO A 1 407 ? -17.500 -0.841 -3.111 1.00 98.62 407 PRO A O 1
ATOM 3295 N N . GLN A 1 408 ? -18.717 -1.390 -1.311 1.00 98.62 408 GLN A N 1
ATOM 3296 C CA . GLN A 1 408 ? -20.012 -1.321 -2.009 1.00 98.62 408 GLN A CA 1
ATOM 3297 C C . GLN A 1 408 ? -20.246 0.012 -2.727 1.00 98.62 408 GLN A C 1
ATOM 3299 O O . GLN A 1 408 ? -20.756 0.013 -3.845 1.00 98.62 408 GLN A O 1
ATOM 3304 N N . LYS A 1 409 ? -19.821 1.129 -2.128 1.00 98.50 409 LYS A N 1
ATOM 3305 C CA . LYS A 1 409 ? -19.975 2.475 -2.702 1.00 98.50 409 LYS A CA 1
ATOM 3306 C C . LYS A 1 409 ? -18.854 2.858 -3.665 1.00 98.50 409 LYS A C 1
ATOM 3308 O O . LYS A 1 409 ? -18.977 3.853 -4.370 1.00 98.50 409 LYS A O 1
ATOM 3313 N N . ARG A 1 410 ? -17.770 2.077 -3.701 1.00 98.50 410 ARG A N 1
ATOM 3314 C CA . ARG A 1 410 ? -16.523 2.369 -4.426 1.00 98.50 410 ARG A CA 1
ATOM 3315 C C . ARG A 1 410 ? -15.879 3.697 -4.013 1.00 98.50 410 ARG A C 1
ATOM 3317 O O . ARG A 1 410 ? -15.211 4.342 -4.820 1.00 98.50 410 ARG A O 1
ATOM 3324 N N . LEU A 1 411 ? -16.065 4.075 -2.749 1.00 98.75 411 LEU A N 1
ATOM 3325 C CA . LEU A 1 411 ? -15.461 5.266 -2.161 1.00 98.75 411 LEU A CA 1
ATOM 3326 C C . LEU A 1 411 ? -14.221 4.889 -1.360 1.00 98.75 411 LEU A C 1
ATOM 3328 O O . LEU A 1 411 ? -14.217 3.881 -0.644 1.00 98.75 411 LEU A O 1
ATOM 3332 N N . VAL A 1 412 ? -13.184 5.712 -1.468 1.00 98.81 412 VAL A N 1
ATOM 3333 C CA . VAL A 1 412 ? -11.936 5.548 -0.721 1.00 98.81 412 VAL A CA 1
ATOM 3334 C C . VAL A 1 412 ? -11.471 6.885 -0.188 1.00 98.81 412 VAL A C 1
ATOM 3336 O O . VAL A 1 412 ? -11.420 7.858 -0.927 1.00 98.81 412 VAL A O 1
ATOM 3339 N N . TRP A 1 413 ? -11.066 6.921 1.073 1.00 98.88 413 TRP A N 1
ATOM 3340 C CA . TRP A 1 413 ? -10.513 8.105 1.709 1.00 98.88 413 TRP A CA 1
ATOM 3341 C C . TRP A 1 413 ? -9.048 7.882 2.044 1.00 98.88 413 TRP A C 1
ATOM 3343 O O . TRP A 1 413 ? -8.725 6.909 2.718 1.00 98.88 413 TRP A O 1
ATOM 3353 N N . VAL A 1 414 ? -8.165 8.783 1.617 1.00 98.69 414 VAL A N 1
ATOM 3354 C CA . VAL A 1 414 ? -6.714 8.674 1.838 1.00 98.69 414 VAL A CA 1
ATOM 3355 C C . VAL A 1 414 ? -6.219 9.845 2.673 1.00 98.69 414 VAL A C 1
ATOM 3357 O O . VAL A 1 414 ? -6.454 11.002 2.321 1.00 98.69 414 VAL A O 1
ATOM 3360 N N . SER A 1 415 ? -5.494 9.564 3.756 1.00 98.19 415 SER A N 1
ATOM 3361 C CA . SER A 1 415 ? -4.961 10.607 4.629 1.00 98.19 415 SER A CA 1
ATOM 3362 C C . SER A 1 415 ? -3.863 11.433 3.950 1.00 98.19 415 SER A C 1
ATOM 3364 O O . SER A 1 415 ? -2.846 10.927 3.454 1.00 98.19 415 SER A O 1
ATOM 3366 N N . SER A 1 416 ? -4.024 12.749 3.987 1.00 96.94 416 SER A N 1
ATOM 3367 C CA . SER A 1 416 ? -2.962 13.707 3.676 1.00 96.94 416 SER A CA 1
ATOM 3368 C C . SER A 1 416 ? -1.956 13.824 4.827 1.00 96.94 416 SER A C 1
ATOM 3370 O O . SER A 1 416 ? -2.076 13.161 5.857 1.00 96.94 416 SER A O 1
ATOM 3372 N N . ASN A 1 417 ? -0.876 14.579 4.628 1.00 94.06 417 ASN A N 1
ATOM 3373 C CA . ASN A 1 417 ? 0.121 14.790 5.680 1.00 94.06 417 ASN A CA 1
ATOM 3374 C C . ASN A 1 417 ? -0.391 15.772 6.756 1.00 94.06 417 ASN A C 1
ATOM 3376 O O . ASN A 1 417 ? -1.169 16.665 6.424 1.00 94.06 417 ASN A O 1
ATOM 3380 N N . PRO A 1 418 ? 0.075 15.656 8.016 1.00 93.94 418 PRO A N 1
ATOM 3381 C CA . PRO A 1 418 ? 1.025 14.659 8.523 1.00 93.94 418 PRO A CA 1
ATOM 3382 C C . PRO A 1 418 ? 0.361 13.306 8.853 1.00 93.94 418 PRO A C 1
ATOM 3384 O O . PRO A 1 418 ? -0.699 13.251 9.474 1.00 93.94 418 PRO A O 1
ATOM 3387 N N . TYR A 1 419 ? 1.014 12.209 8.454 1.00 93.12 419 TYR A N 1
ATOM 3388 C CA . TYR A 1 419 ? 0.632 10.823 8.773 1.00 93.12 419 TYR A CA 1
ATOM 3389 C C . TYR A 1 419 ? -0.847 10.494 8.453 1.00 93.12 419 TYR A C 1
ATOM 3391 O O . TYR A 1 419 ? -1.268 10.612 7.297 1.00 93.12 419 TYR A O 1
ATOM 3399 N N . GLN A 1 420 ? -1.627 10.070 9.451 1.00 94.31 420 GLN A N 1
ATOM 3400 C CA . GLN A 1 420 ? -3.082 9.872 9.425 1.00 94.31 420 GLN A CA 1
ATOM 3401 C C . GLN A 1 420 ? -3.881 11.023 10.058 1.00 94.31 420 GLN A C 1
ATOM 3403 O O . GLN A 1 420 ? -5.105 10.959 10.150 1.00 94.31 420 GLN A O 1
ATOM 3408 N N . LEU A 1 421 ? -3.202 12.079 10.509 1.00 97.44 421 LEU A N 1
ATOM 3409 C CA . LEU A 1 421 ? -3.836 13.233 11.144 1.00 97.44 421 LEU A CA 1
ATOM 3410 C C . LEU A 1 421 ? -4.302 14.281 10.128 1.00 97.44 421 LEU A C 1
ATOM 3412 O O . LEU A 1 421 ? -5.194 15.069 10.428 1.00 97.44 421 LEU A O 1
ATOM 3416 N N . GLY A 1 422 ? -3.724 14.298 8.926 1.00 97.50 422 GLY A N 1
ATOM 3417 C CA . GLY A 1 422 ? -4.175 15.176 7.847 1.00 97.50 422 GLY A CA 1
ATOM 3418 C C . GLY A 1 422 ? -5.630 14.923 7.429 1.00 97.50 422 GLY A C 1
ATOM 3419 O O . GLY A 1 422 ? -6.257 13.933 7.816 1.00 97.50 422 GLY A O 1
ATOM 3420 N N . GLU A 1 423 ? -6.164 15.826 6.606 1.00 98.31 423 GLU A N 1
ATOM 3421 C CA . GLU A 1 423 ? -7.462 15.653 5.943 1.00 98.31 423 GLU A CA 1
ATOM 3422 C C . GLU A 1 423 ? -7.460 14.347 5.136 1.00 98.31 423 GLU A C 1
ATOM 3424 O O . GLU A 1 423 ? -6.492 14.044 4.432 1.00 98.31 423 GLU A O 1
ATOM 3429 N N . PHE A 1 424 ? -8.527 13.567 5.241 1.00 98.75 424 PHE A N 1
ATOM 3430 C CA . PHE A 1 424 ? -8.736 12.381 4.421 1.00 98.75 424 PHE A CA 1
ATOM 3431 C C . PHE A 1 424 ? -9.467 12.786 3.143 1.00 98.75 424 PHE A C 1
ATOM 3433 O O . PHE A 1 424 ? -10.629 13.193 3.184 1.00 98.75 424 PHE A O 1
ATOM 3440 N N . VAL A 1 425 ? -8.774 12.666 2.014 1.00 98.62 425 VAL A N 1
ATOM 3441 C CA . VAL A 1 425 ? -9.286 13.028 0.690 1.00 98.62 425 VAL A CA 1
ATOM 3442 C C . VAL A 1 425 ? -10.083 11.863 0.118 1.00 98.62 425 VAL A C 1
ATOM 3444 O O . VAL A 1 425 ? -9.548 10.758 0.021 1.00 98.62 425 VAL A O 1
ATOM 3447 N N . CYS A 1 426 ? -11.344 12.105 -0.239 1.00 98.56 426 CYS A N 1
ATOM 3448 C CA . CYS A 1 426 ? -12.242 11.104 -0.802 1.00 98.56 426 CYS A CA 1
ATOM 3449 C C . CYS A 1 426 ? -12.055 10.965 -2.317 1.00 98.56 426 CYS A C 1
ATOM 3451 O O . CYS A 1 426 ? -11.925 11.956 -3.032 1.00 98.56 426 CYS A O 1
ATOM 3453 N N . TYR A 1 427 ? -12.109 9.733 -2.809 1.00 98.31 427 TYR A N 1
ATOM 3454 C CA . TYR A 1 427 ? -12.066 9.364 -4.216 1.00 98.31 427 TYR A CA 1
ATOM 3455 C C . TYR A 1 427 ? -13.229 8.425 -4.529 1.00 98.31 427 TYR A C 1
ATOM 3457 O O . TYR A 1 427 ? -13.462 7.454 -3.808 1.00 98.31 427 TYR A O 1
ATOM 3465 N N . ASP A 1 428 ? -13.929 8.694 -5.630 1.00 97.81 428 ASP A N 1
ATOM 3466 C CA . ASP A 1 428 ? -15.028 7.867 -6.128 1.00 97.81 428 ASP A CA 1
ATOM 3467 C C . ASP A 1 428 ? -14.572 7.094 -7.367 1.00 97.81 428 ASP A C 1
ATOM 3469 O O . ASP A 1 428 ? -14.429 7.656 -8.456 1.00 97.81 428 ASP A O 1
ATOM 3473 N N . LEU A 1 429 ? -14.325 5.789 -7.218 1.00 97.88 429 LEU A N 1
ATOM 3474 C CA . LEU A 1 429 ? -13.801 4.982 -8.322 1.00 97.88 429 LEU A CA 1
ATOM 3475 C C . LEU A 1 429 ? -14.817 4.790 -9.452 1.00 97.88 429 LEU A C 1
ATOM 3477 O O . LEU A 1 429 ? -14.406 4.528 -10.585 1.00 97.88 429 LEU A O 1
ATOM 3481 N N . ASN A 1 430 ? -16.120 4.957 -9.188 1.00 96.31 430 ASN A N 1
ATOM 3482 C CA . ASN A 1 430 ? -17.118 4.946 -10.257 1.00 96.31 430 ASN A CA 1
ATOM 3483 C C . ASN A 1 430 ? -16.927 6.153 -11.176 1.00 96.31 430 ASN A C 1
ATOM 3485 O O . ASN A 1 430 ? -17.022 6.022 -12.394 1.00 96.31 430 ASN A O 1
ATOM 3489 N N . GLU A 1 431 ? -16.648 7.324 -10.602 1.00 95.31 431 GLU A N 1
ATOM 3490 C CA . GLU A 1 431 ? -16.415 8.547 -11.367 1.00 95.31 431 GLU A CA 1
ATOM 3491 C C . GLU A 1 431 ? -15.040 8.540 -12.036 1.00 95.31 431 GLU A C 1
ATOM 3493 O O . GLU A 1 431 ? -14.947 8.821 -13.235 1.00 95.31 431 GLU A O 1
ATOM 3498 N N . ILE A 1 432 ? -13.994 8.151 -11.301 1.00 95.56 432 ILE A N 1
ATOM 3499 C CA . ILE A 1 432 ? -12.609 8.159 -11.783 1.00 95.56 432 ILE A CA 1
ATOM 3500 C C . ILE A 1 432 ? -12.419 7.210 -12.963 1.00 95.56 432 ILE A C 1
ATOM 3502 O O . ILE A 1 432 ? -11.792 7.600 -13.943 1.00 95.56 432 ILE A O 1
ATOM 3506 N N . PHE A 1 433 ? -12.986 6.002 -12.933 1.00 95.44 433 PHE A N 1
ATOM 3507 C CA . PHE A 1 433 ? -12.914 5.056 -14.056 1.00 95.44 433 PHE A CA 1
ATOM 3508 C C . PHE A 1 433 ? -14.090 5.198 -15.035 1.00 95.44 433 PHE A C 1
ATOM 3510 O O . PHE A 1 433 ? -14.533 4.210 -15.632 1.00 95.44 433 PHE A O 1
ATOM 3517 N N . SER A 1 434 ? -14.613 6.417 -15.179 1.00 91.88 434 SER A N 1
ATOM 3518 C CA . SER A 1 434 ? -15.611 6.799 -16.180 1.00 91.88 434 SER A CA 1
ATOM 3519 C C . SER A 1 434 ? -15.191 8.074 -16.913 1.00 91.88 434 SER A C 1
ATOM 3521 O O . SER A 1 434 ? -14.302 8.805 -16.472 1.00 91.88 434 SER A O 1
ATOM 3523 N N . ASP A 1 435 ? -15.903 8.411 -17.988 1.00 85.81 435 ASP A N 1
ATOM 3524 C CA . ASP A 1 435 ? -15.673 9.652 -18.738 1.00 85.81 435 ASP A CA 1
ATOM 3525 C C . ASP A 1 435 ? -15.982 10.927 -17.930 1.00 85.81 435 ASP A C 1
ATOM 3527 O O . ASP A 1 435 ? -15.608 12.026 -18.344 1.00 85.81 435 ASP A O 1
ATOM 3531 N N . LYS A 1 436 ? -16.649 10.818 -16.767 1.00 83.31 436 LYS A N 1
ATOM 3532 C CA . LYS A 1 436 ? -16.920 11.970 -15.888 1.00 83.31 436 LYS A CA 1
ATOM 3533 C C . LYS A 1 436 ? -15.635 12.634 -15.398 1.00 83.31 436 LYS A C 1
ATOM 3535 O O . LYS A 1 436 ? -15.604 13.860 -15.307 1.00 83.31 436 LYS A O 1
ATOM 3540 N N . ARG A 1 437 ? -14.570 11.857 -15.174 1.00 84.88 437 ARG A N 1
ATOM 3541 C CA . ARG A 1 437 ? -13.248 12.357 -14.762 1.00 84.88 437 ARG A CA 1
ATOM 3542 C C . ARG A 1 437 ? -12.741 13.487 -15.665 1.00 84.88 437 ARG A C 1
ATOM 3544 O O . ARG A 1 437 ? -12.212 14.483 -15.186 1.00 84.88 437 ARG A O 1
ATOM 3551 N N . LEU A 1 438 ? -12.946 13.361 -16.978 1.00 77.00 438 LEU A N 1
ATOM 3552 C CA . LEU A 1 438 ? -12.463 14.331 -17.966 1.00 77.00 438 LEU A CA 1
ATOM 3553 C C . LEU A 1 438 ? -13.216 15.669 -17.926 1.00 77.00 438 LEU A C 1
ATOM 3555 O O . LEU A 1 438 ? -12.736 16.645 -18.495 1.00 77.00 438 LEU A O 1
ATOM 3559 N N . LYS A 1 439 ? -14.391 15.726 -17.286 1.00 72.81 439 LYS A N 1
ATOM 3560 C CA . LYS A 1 439 ? -15.231 16.931 -17.237 1.00 72.81 439 LYS A CA 1
ATOM 3561 C C . LYS A 1 439 ? -14.859 17.865 -16.091 1.00 72.81 439 LYS A C 1
ATOM 3563 O O . LYS A 1 439 ? -14.907 19.076 -16.273 1.00 72.81 439 LYS A O 1
ATOM 3568 N N . ASN A 1 440 ? -14.496 17.303 -14.939 1.00 65.12 440 ASN A N 1
ATOM 3569 C CA . ASN A 1 440 ? -14.294 18.075 -13.711 1.00 65.12 440 ASN A CA 1
ATOM 3570 C C . ASN A 1 440 ? -12.821 18.423 -13.460 1.00 65.12 440 ASN A C 1
ATOM 3572 O O . ASN A 1 440 ? -12.544 19.314 -12.669 1.00 65.12 440 ASN A O 1
ATOM 3576 N N . GLY A 1 441 ? -11.873 17.743 -14.119 1.00 68.31 441 GLY A N 1
ATOM 3577 C CA . GLY A 1 441 ? -10.434 18.019 -13.989 1.00 68.31 441 GLY A CA 1
ATOM 3578 C C . GLY A 1 441 ? -9.823 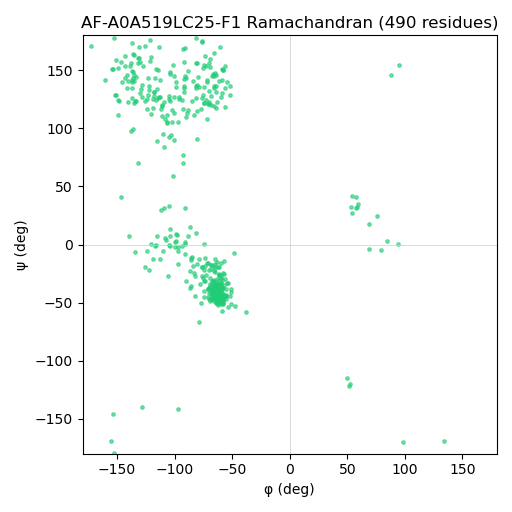17.674 -12.623 1.00 68.31 441 GLY A C 1
ATOM 3579 O O . GLY A 1 441 ? -8.608 17.764 -12.469 1.00 68.31 441 GLY A O 1
ATOM 3580 N N . GLU A 1 442 ? -10.637 17.240 -11.662 1.00 82.31 442 GLU A N 1
ATOM 3581 C CA . GLU A 1 442 ? -10.250 16.839 -10.310 1.00 82.31 442 GLU A CA 1
ATOM 3582 C C . GLU A 1 442 ? -10.578 15.357 -10.088 1.00 82.31 442 GLU A C 1
ATOM 3584 O O . GLU A 1 442 ? -11.594 14.854 -10.573 1.00 82.31 442 GLU A O 1
ATOM 3589 N N . PHE A 1 443 ? -9.717 14.645 -9.356 1.00 88.94 443 PHE A N 1
ATOM 3590 C CA . PHE A 1 443 ? -10.010 13.280 -8.905 1.00 88.94 443 PHE A CA 1
ATOM 3591 C C . PHE A 1 443 ? -10.791 13.243 -7.596 1.00 88.94 443 PHE A C 1
ATOM 3593 O O . PHE A 1 443 ? -11.579 12.325 -7.367 1.00 88.94 443 PHE A O 1
ATOM 3600 N N . ALA A 1 444 ? -10.492 14.189 -6.709 1.00 91.81 444 ALA A N 1
ATOM 3601 C CA . ALA A 1 444 ? -11.002 14.203 -5.355 1.00 91.81 444 ALA A CA 1
ATOM 3602 C C . ALA A 1 444 ? -12.475 14.620 -5.323 1.00 91.81 444 ALA A C 1
ATOM 3604 O O . ALA A 1 444 ? -12.872 15.622 -5.916 1.00 91.81 444 ALA A O 1
ATOM 3605 N N . LYS A 1 445 ? -13.267 13.892 -4.541 1.00 92.75 445 LYS A N 1
ATOM 3606 C CA . LYS A 1 445 ? -14.658 14.206 -4.217 1.00 92.75 445 LYS A CA 1
ATOM 3607 C C . LYS A 1 445 ? -14.705 15.017 -2.925 1.00 92.75 445 LYS A C 1
ATOM 3609 O O . LYS A 1 445 ? -15.036 14.507 -1.854 1.00 92.75 445 LYS A O 1
ATOM 3614 N N . SER A 1 446 ? -14.244 16.264 -3.026 1.00 90.88 446 SER A N 1
ATOM 3615 C CA . SER A 1 446 ? -13.886 17.115 -1.881 1.00 90.88 446 SER A CA 1
ATOM 3616 C C . SER A 1 446 ? -15.017 17.339 -0.871 1.00 90.88 446 SER A C 1
ATOM 3618 O O . SER A 1 446 ? -14.743 17.606 0.296 1.00 90.88 446 SER A O 1
ATOM 3620 N N . GLU A 1 447 ? -16.275 17.238 -1.295 1.00 95.31 447 GLU A N 1
ATOM 3621 C CA . GLU A 1 447 ? -17.461 17.354 -0.444 1.00 95.31 447 GLU A CA 1
ATOM 3622 C C . GLU A 1 447 ? -17.634 16.189 0.542 1.00 95.31 447 GLU A C 1
ATOM 3624 O O . GLU A 1 447 ? -18.371 16.321 1.514 1.00 95.31 447 GLU A O 1
ATOM 3629 N N . LEU A 1 448 ? -16.951 15.063 0.306 1.00 97.56 448 LEU A N 1
ATOM 3630 C CA . LEU A 1 448 ? -16.943 13.890 1.183 1.00 97.56 448 LEU A CA 1
ATOM 3631 C C . LEU A 1 448 ? -15.648 13.766 1.997 1.00 97.56 448 LEU A C 1
ATOM 3633 O O . LEU A 1 448 ? -15.432 12.734 2.632 1.00 97.56 448 LEU A O 1
ATOM 3637 N N . ASN A 1 449 ? -14.754 14.756 1.955 1.00 98.38 449 ASN A N 1
ATOM 3638 C CA . ASN A 1 449 ? -13.510 14.703 2.720 1.00 98.38 449 ASN A CA 1
ATOM 3639 C C . ASN A 1 449 ? -13.779 14.711 4.229 1.00 98.38 449 ASN A C 1
ATOM 3641 O O . ASN A 1 449 ? -14.694 15.378 4.705 1.00 98.38 449 ASN A O 1
ATOM 3645 N N . ILE A 1 450 ? -12.918 14.030 4.990 1.00 98.75 450 ILE A N 1
ATOM 3646 C CA . ILE A 1 450 ? -12.952 14.070 6.458 1.00 98.75 450 ILE A CA 1
ATOM 3647 C C . ILE A 1 450 ? -11.872 15.040 6.926 1.00 98.75 450 ILE A C 1
ATOM 3649 O O . ILE A 1 450 ? -10.703 14.917 6.545 1.00 98.75 450 ILE A O 1
ATOM 3653 N N . ALA A 1 451 ? -12.264 16.005 7.757 1.00 98.31 451 ALA A N 1
ATOM 3654 C CA . ALA A 1 451 ? -11.395 17.082 8.216 1.00 98.31 451 ALA A CA 1
ATOM 3655 C C . ALA A 1 451 ? -10.113 16.572 8.900 1.00 98.31 451 ALA A C 1
ATOM 3657 O O . ALA A 1 451 ? -10.067 15.471 9.467 1.00 98.31 451 ALA A O 1
ATOM 3658 N N . LYS A 1 452 ? -9.057 17.397 8.855 1.00 98.12 452 LYS A N 1
ATOM 3659 C CA . LYS A 1 452 ? -7.821 17.151 9.612 1.00 98.12 452 LYS A CA 1
ATOM 3660 C C . LYS A 1 452 ? -8.113 17.054 11.111 1.00 98.12 452 LYS A C 1
ATOM 3662 O O . LYS A 1 452 ? -9.044 17.683 11.610 1.00 98.12 452 LYS A O 1
ATOM 3667 N N . ASP A 1 453 ? -7.309 16.274 11.815 1.00 98.19 453 ASP A N 1
ATOM 3668 C CA . ASP A 1 453 ? -7.418 16.126 13.258 1.00 98.19 453 ASP A CA 1
ATOM 3669 C C . ASP A 1 453 ? -6.979 17.419 13.978 1.00 98.19 453 ASP A C 1
ATOM 3671 O O . ASP A 1 453 ? -5.904 17.942 13.659 1.00 98.19 453 ASP A O 1
ATOM 3675 N N . PRO A 1 454 ? -7.757 17.939 14.948 1.00 97.69 454 PRO A N 1
ATOM 3676 C CA . PRO A 1 454 ? -7.379 19.123 15.721 1.00 97.69 454 PRO A CA 1
ATOM 3677 C C . PRO A 1 454 ? -6.050 18.989 16.475 1.00 97.69 454 PRO A C 1
ATOM 3679 O O . PRO A 1 454 ? -5.400 19.999 16.735 1.00 97.69 454 PRO A O 1
ATOM 3682 N N . PHE A 1 455 ? -5.611 17.765 16.794 1.00 97.50 455 PHE A N 1
ATOM 3683 C CA . PHE A 1 455 ? -4.321 17.503 17.435 1.00 97.50 455 PHE A CA 1
ATOM 3684 C C . PHE A 1 455 ? -3.138 18.076 16.642 1.00 97.50 455 PHE A C 1
ATOM 3686 O O . PHE A 1 455 ? -2.149 18.483 17.237 1.00 97.50 455 PHE A O 1
ATOM 3693 N N . VAL A 1 456 ? -3.240 18.175 15.309 1.00 96.69 456 VAL A N 1
ATOM 3694 C CA . VAL A 1 456 ? -2.173 18.745 14.461 1.00 96.69 456 VAL A CA 1
ATOM 3695 C C . VAL A 1 456 ? -1.842 20.191 14.831 1.00 96.69 456 VAL A C 1
ATOM 3697 O O . VAL A 1 456 ? -0.707 20.617 14.640 1.00 96.69 456 VAL A O 1
ATOM 3700 N N . ASP A 1 457 ? -2.816 20.936 15.351 1.00 96.94 457 ASP A N 1
ATOM 3701 C CA . ASP A 1 457 ? -2.656 22.344 15.713 1.00 96.94 457 ASP A CA 1
ATOM 3702 C C . ASP A 1 457 ? -2.398 22.528 17.228 1.00 96.94 457 ASP A C 1
ATOM 3704 O O . ASP A 1 457 ? -2.442 23.650 17.733 1.00 96.94 457 ASP A O 1
ATOM 3708 N N . SER A 1 458 ? -2.162 21.440 17.976 1.00 97.75 458 SER A N 1
ATOM 3709 C CA . SER A 1 458 ? -1.993 21.469 19.433 1.00 97.75 458 SER A CA 1
ATOM 3710 C C . SER A 1 458 ? -0.530 21.628 19.868 1.00 97.75 458 SER A C 1
ATOM 3712 O O . SER A 1 458 ? 0.409 21.258 19.157 1.00 97.75 458 SER A O 1
ATOM 3714 N N . GLN A 1 459 ? -0.325 22.135 21.089 1.00 97.50 459 GLN A N 1
ATOM 3715 C CA . GLN A 1 459 ? 1.013 22.270 21.673 1.00 97.50 459 GLN A CA 1
ATOM 3716 C C . GLN A 1 459 ? 1.688 20.906 21.875 1.00 97.50 459 GLN A C 1
ATOM 3718 O O . GLN A 1 459 ? 2.900 20.779 21.743 1.00 97.50 459 GLN A O 1
ATOM 3723 N N . GLU A 1 460 ? 0.915 19.866 22.177 1.00 96.00 460 GLU A N 1
ATOM 3724 C CA . GLU A 1 460 ? 1.409 18.502 22.340 1.00 96.00 460 GLU A CA 1
ATOM 3725 C C . GLU A 1 460 ? 2.019 17.944 21.052 1.00 96.00 460 GLU A C 1
ATOM 3727 O O . GLU A 1 460 ? 3.048 17.269 21.111 1.00 96.00 460 GLU A O 1
ATOM 3732 N N . PHE A 1 461 ? 1.425 18.240 19.891 1.00 96.62 461 PHE A N 1
ATOM 3733 C CA . PHE A 1 461 ? 1.989 17.824 18.611 1.00 96.62 461 PHE A CA 1
ATOM 3734 C C . PHE A 1 461 ? 3.260 18.604 18.261 1.00 96.62 461 PHE A C 1
ATOM 3736 O O . PHE A 1 461 ? 4.224 18.014 17.768 1.00 96.62 461 PHE A O 1
ATOM 3743 N N . GLU A 1 462 ? 3.309 19.903 18.567 1.00 96.00 462 GLU A N 1
ATOM 3744 C CA . GLU A 1 462 ? 4.543 20.691 18.454 1.00 96.00 462 GLU A CA 1
ATOM 3745 C C . GLU A 1 462 ? 5.658 20.119 19.341 1.00 96.00 462 GLU A C 1
ATOM 3747 O O . GLU A 1 462 ? 6.758 19.858 18.851 1.00 96.00 462 GLU A O 1
ATOM 3752 N N . ASN A 1 463 ? 5.354 19.809 20.604 1.00 95.06 463 ASN A N 1
ATOM 3753 C CA . ASN A 1 463 ? 6.301 19.186 21.532 1.00 95.06 463 ASN A CA 1
ATOM 3754 C C . ASN A 1 463 ? 6.780 17.820 21.020 1.00 95.06 463 ASN A C 1
ATOM 3756 O O . ASN A 1 463 ? 7.966 17.516 21.100 1.00 95.06 463 ASN A O 1
ATOM 3760 N N . TYR A 1 464 ? 5.889 17.007 20.442 1.00 94.25 464 TYR A N 1
ATOM 3761 C CA . TYR A 1 464 ? 6.266 15.732 19.828 1.00 94.25 464 TYR A CA 1
ATOM 3762 C C . TYR A 1 464 ? 7.235 15.913 18.649 1.00 94.25 464 TYR A C 1
ATOM 3764 O O . TYR A 1 464 ? 8.191 15.149 18.512 1.00 94.25 464 TYR A O 1
ATOM 3772 N N . LYS A 1 465 ? 7.029 16.926 17.796 1.00 93.44 465 LYS A N 1
ATOM 3773 C CA . LYS A 1 465 ? 7.950 17.215 16.684 1.00 93.44 465 LYS A CA 1
ATOM 3774 C C . LYS A 1 465 ? 9.329 17.646 17.181 1.00 93.44 465 LYS A C 1
ATOM 3776 O O . LYS A 1 465 ? 10.327 17.211 16.607 1.00 93.44 465 LYS A O 1
ATOM 3781 N N . ILE A 1 466 ? 9.378 18.471 18.229 1.00 93.19 466 ILE A N 1
ATOM 3782 C CA . ILE A 1 466 ? 10.628 18.889 18.879 1.00 93.19 466 ILE A CA 1
ATOM 3783 C C . ILE A 1 466 ? 11.339 17.661 19.455 1.00 93.19 466 ILE A C 1
ATOM 3785 O O . ILE A 1 466 ? 12.472 17.386 19.064 1.00 93.19 466 ILE A O 1
ATOM 3789 N N . TYR A 1 467 ? 10.633 16.857 20.256 1.00 92.69 467 TYR A N 1
ATOM 3790 C CA . TYR A 1 467 ? 11.133 15.594 20.803 1.00 92.69 467 TYR A CA 1
ATOM 3791 C C . TYR A 1 467 ? 11.725 14.692 19.714 1.00 92.69 467 TYR A C 1
ATOM 3793 O O . TYR A 1 467 ? 12.869 14.270 19.825 1.00 92.69 467 TYR A O 1
ATOM 3801 N N . LYS A 1 468 ? 10.996 14.449 18.615 1.00 89.94 468 LYS A N 1
ATOM 3802 C CA . LYS A 1 468 ? 11.454 13.584 17.513 1.00 89.94 468 LYS A CA 1
ATOM 3803 C C . LYS A 1 468 ? 12.745 14.096 16.865 1.00 89.94 468 LYS A C 1
ATOM 3805 O O . LYS A 1 468 ? 13.585 13.298 16.453 1.00 89.94 468 LYS A O 1
ATOM 3810 N N . LYS A 1 469 ? 12.895 15.418 16.734 1.00 89.62 469 LYS A N 1
ATOM 3811 C CA . LYS A 1 469 ? 14.108 16.030 16.180 1.00 89.62 469 LYS A CA 1
ATOM 3812 C C . LYS A 1 469 ? 15.288 15.854 17.138 1.00 89.62 469 LYS A C 1
ATOM 3814 O O . LYS A 1 469 ? 16.342 15.403 16.701 1.00 89.62 469 LYS A O 1
ATOM 3819 N N . ILE A 1 470 ? 15.091 16.166 18.417 1.00 90.62 470 ILE A N 1
ATOM 3820 C CA . ILE A 1 470 ? 16.145 16.069 19.430 1.00 90.62 470 ILE A CA 1
ATOM 3821 C C . ILE A 1 470 ? 16.557 14.609 19.658 1.00 90.62 470 ILE A C 1
ATOM 3823 O O . ILE A 1 470 ? 17.747 14.314 19.684 1.00 90.62 470 ILE A O 1
ATOM 3827 N N . ASP A 1 471 ? 15.603 13.677 19.728 1.00 89.31 471 ASP A N 1
ATOM 3828 C CA . ASP A 1 471 ? 15.868 12.237 19.845 1.00 89.31 471 ASP A CA 1
ATOM 3829 C C . ASP A 1 471 ? 16.768 11.738 18.703 1.00 89.31 471 ASP A C 1
ATOM 3831 O O . ASP A 1 471 ? 17.766 11.055 18.937 1.00 89.31 471 ASP A O 1
ATOM 3835 N N . ALA A 1 472 ? 16.494 12.161 17.463 1.00 85.62 472 ALA A N 1
ATOM 3836 C CA . ALA A 1 472 ? 17.327 11.812 16.316 1.00 85.62 472 ALA A CA 1
ATOM 3837 C C . ALA A 1 472 ? 18.759 12.375 16.421 1.00 85.62 472 ALA A C 1
ATOM 3839 O O . ALA A 1 472 ? 19.711 11.679 16.058 1.00 85.62 472 ALA A O 1
ATOM 3840 N N . GLU A 1 473 ? 18.921 13.604 16.922 1.00 87.19 473 GLU A N 1
ATOM 3841 C CA . GLU A 1 473 ? 20.235 14.216 17.172 1.00 87.19 473 GLU A CA 1
ATOM 3842 C C . GLU A 1 473 ? 20.994 13.483 18.288 1.00 87.19 473 GLU A C 1
ATOM 3844 O O . GLU A 1 473 ? 22.184 13.195 18.136 1.00 87.19 473 GLU A O 1
ATOM 3849 N N . ILE A 1 474 ? 20.303 13.092 19.365 1.00 87.44 474 ILE A N 1
ATOM 3850 C CA . ILE A 1 474 ? 20.875 12.302 20.460 1.00 87.44 474 ILE A CA 1
ATOM 3851 C C . ILE A 1 474 ? 21.354 10.940 19.951 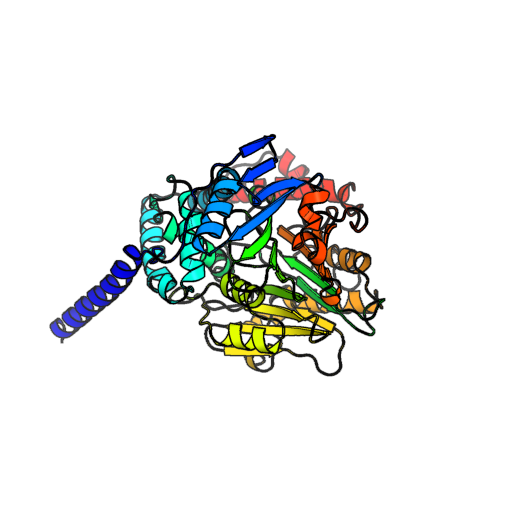1.00 87.44 474 ILE A C 1
ATOM 3853 O O . ILE A 1 474 ? 22.503 10.558 20.188 1.00 87.44 474 ILE A O 1
ATOM 3857 N N . VAL A 1 475 ? 20.509 10.216 19.212 1.00 85.38 475 VAL A N 1
ATOM 3858 C CA . VAL A 1 475 ? 20.837 8.891 18.666 1.00 85.38 475 VAL A CA 1
ATOM 3859 C C . VAL A 1 475 ? 22.021 8.960 17.694 1.00 85.38 475 VAL A C 1
ATOM 3861 O O . VAL A 1 475 ? 22.902 8.094 17.737 1.00 85.38 475 VAL A O 1
ATOM 3864 N N . ASP A 1 476 ? 22.088 9.981 16.834 1.00 84.31 476 ASP A N 1
ATOM 3865 C CA . ASP A 1 476 ? 23.232 10.166 15.933 1.00 84.31 476 ASP A CA 1
ATOM 3866 C C . ASP A 1 476 ? 24.515 10.529 16.699 1.00 84.31 476 ASP A C 1
ATOM 3868 O O . ASP A 1 476 ? 25.571 9.938 16.448 1.00 84.31 476 ASP A O 1
ATOM 3872 N N . GLY A 1 477 ? 24.420 11.411 17.699 1.00 86.25 477 GLY A N 1
ATOM 3873 C CA . GLY A 1 477 ? 25.524 11.753 18.596 1.00 86.25 477 GLY A CA 1
ATOM 3874 C C . GLY A 1 477 ? 26.087 10.529 19.322 1.00 86.25 477 GLY A C 1
ATOM 3875 O O . GLY A 1 477 ? 27.301 10.316 19.321 1.00 86.25 477 GLY A O 1
ATOM 3876 N N . MET A 1 478 ? 25.215 9.660 19.847 1.00 84.69 478 MET A N 1
ATOM 3877 C CA . MET A 1 478 ? 25.604 8.388 20.471 1.00 84.69 478 MET A CA 1
ATOM 3878 C C . MET A 1 478 ? 26.311 7.449 19.489 1.00 84.69 478 MET A C 1
ATOM 3880 O O . MET A 1 478 ? 27.297 6.804 19.841 1.00 84.69 478 MET A O 1
ATOM 3884 N N . LYS A 1 479 ? 25.832 7.365 18.245 1.00 81.81 479 LYS A N 1
ATOM 3885 C CA . LYS A 1 479 ? 26.418 6.496 17.216 1.00 81.81 479 LYS A CA 1
ATOM 3886 C C . LYS A 1 479 ? 27.798 6.978 16.758 1.00 81.81 479 LYS A C 1
ATOM 3888 O O . LYS A 1 479 ? 28.663 6.154 16.457 1.00 81.81 479 LYS A O 1
ATOM 3893 N N . ASN A 1 480 ? 27.992 8.294 16.703 1.00 84.56 480 ASN A N 1
ATOM 3894 C CA . ASN A 1 480 ? 29.215 8.930 16.216 1.00 84.56 480 ASN A CA 1
ATOM 3895 C C . ASN A 1 480 ? 30.191 9.326 17.343 1.00 84.56 480 ASN A C 1
ATOM 3897 O O . ASN A 1 480 ? 31.296 9.779 17.046 1.00 84.56 480 ASN A O 1
ATOM 3901 N N . ASN A 1 481 ? 29.828 9.100 18.613 1.00 84.81 481 ASN A N 1
ATOM 3902 C CA . ASN A 1 481 ? 30.555 9.560 19.804 1.00 84.81 481 ASN A CA 1
ATOM 3903 C C . ASN A 1 481 ? 30.818 11.079 19.795 1.00 84.81 481 ASN A C 1
ATOM 3905 O O . ASN A 1 481 ? 31.908 11.535 20.150 1.00 84.81 481 ASN A O 1
ATOM 3909 N N . THR A 1 482 ? 29.824 11.861 19.374 1.00 86.25 482 THR A N 1
ATOM 3910 C CA . THR A 1 482 ? 29.890 13.328 19.333 1.00 86.25 482 THR A CA 1
ATOM 3911 C C . THR A 1 482 ? 29.351 13.910 20.641 1.00 86.25 482 THR A C 1
ATOM 3913 O O . THR A 1 482 ? 28.316 13.465 21.133 1.00 86.25 482 THR A O 1
ATOM 3916 N N . LEU A 1 483 ? 30.036 14.911 21.205 1.00 83.88 483 LEU A N 1
ATOM 3917 C CA . LEU A 1 483 ? 29.538 15.647 22.370 1.00 83.88 483 LEU A CA 1
ATOM 3918 C C . LEU A 1 483 ? 28.378 16.555 21.935 1.00 83.88 483 LEU A C 1
ATOM 3920 O O . LEU A 1 483 ? 28.545 17.353 21.014 1.00 83.88 483 LEU A O 1
ATOM 3924 N N . LEU A 1 484 ? 27.223 16.419 22.580 1.00 83.75 484 LEU A N 1
ATOM 3925 C CA . LEU A 1 484 ? 26.055 17.266 22.338 1.00 83.75 484 LEU A CA 1
ATOM 3926 C C . LEU A 1 484 ? 26.117 18.503 23.239 1.00 83.75 484 LEU A C 1
ATOM 3928 O O . LEU A 1 484 ? 26.670 18.447 24.339 1.00 83.75 484 LEU A O 1
ATOM 3932 N N . GLU A 1 485 ? 25.564 19.618 22.769 1.00 82.88 485 GLU A N 1
ATOM 3933 C CA . GLU A 1 485 ? 25.459 20.840 23.567 1.00 82.88 485 GLU A CA 1
ATOM 3934 C C . GLU A 1 485 ? 24.469 20.646 24.740 1.00 82.88 485 GLU A C 1
ATOM 3936 O O . GLU A 1 485 ? 23.468 19.938 24.616 1.00 82.88 485 GLU A O 1
ATOM 3941 N N . GLU A 1 486 ? 24.735 21.259 25.902 1.00 80.25 486 GLU A N 1
ATOM 3942 C CA . GLU A 1 486 ? 23.915 21.072 27.119 1.00 80.25 486 GLU A CA 1
ATOM 3943 C C . GLU A 1 486 ? 22.462 21.554 26.963 1.00 80.25 486 GLU A C 1
ATOM 3945 O O . GLU A 1 486 ? 21.554 20.999 27.581 1.00 80.25 486 GLU A O 1
ATOM 3950 N N . ASN A 1 487 ? 22.230 22.564 26.123 1.00 82.00 487 ASN A N 1
ATOM 3951 C CA . ASN A 1 487 ? 20.899 23.075 25.773 1.00 82.00 487 ASN A CA 1
ATOM 3952 C C . ASN A 1 487 ? 20.006 21.999 25.127 1.00 82.00 487 ASN A C 1
ATOM 3954 O O . ASN A 1 487 ? 18.824 21.944 25.449 1.00 82.00 487 ASN A O 1
ATOM 3958 N N . ILE A 1 488 ? 20.563 21.113 24.293 1.00 79.31 488 ILE A N 1
ATOM 3959 C CA . ILE A 1 488 ? 19.827 20.025 23.628 1.00 79.31 488 ILE A CA 1
ATOM 3960 C C . ILE A 1 488 ? 19.256 19.054 24.670 1.00 79.31 488 ILE A C 1
ATOM 3962 O O . ILE A 1 488 ? 18.129 18.591 24.538 1.00 79.31 488 ILE A O 1
ATOM 3966 N N . ILE A 1 489 ? 20.010 18.780 25.739 1.00 74.88 489 ILE A N 1
ATOM 3967 C CA . ILE A 1 489 ? 19.584 17.879 26.821 1.00 74.88 489 ILE A CA 1
ATOM 3968 C C . ILE A 1 489 ? 18.522 18.535 27.713 1.00 74.88 489 ILE A C 1
ATOM 3970 O O . ILE A 1 489 ? 17.683 17.836 28.265 1.00 74.88 489 ILE A O 1
ATOM 3974 N N . GLN A 1 490 ? 18.560 19.860 27.883 1.00 79.44 490 GLN A N 1
ATOM 3975 C CA . GLN A 1 490 ? 17.549 20.589 28.662 1.00 79.44 490 GLN A CA 1
ATOM 3976 C C . GLN A 1 490 ? 16.219 20.739 27.915 1.00 79.44 490 GLN A C 1
ATOM 3978 O O . GLN A 1 490 ? 15.177 20.868 28.555 1.00 79.44 490 GLN A O 1
ATOM 3983 N N . GLU A 1 491 ? 16.267 20.779 26.583 1.00 81.12 491 GLU A N 1
ATOM 3984 C CA . GLU A 1 491 ? 15.092 20.880 25.714 1.00 81.12 491 GLU A CA 1
ATOM 3985 C C . GLU A 1 491 ? 14.419 19.514 25.456 1.00 81.12 491 GLU A C 1
ATOM 3987 O O . GLU A 1 491 ? 13.219 19.483 25.180 1.00 81.12 491 GLU A O 1
ATOM 3992 N N . TYR A 1 492 ? 15.172 18.409 25.568 1.00 77.88 492 TYR A N 1
ATOM 3993 C CA . TYR A 1 492 ? 14.676 17.023 25.514 1.00 77.88 492 TYR A CA 1
ATOM 3994 C C . TYR A 1 492 ? 13.865 16.641 26.758 1.00 77.88 492 TYR A C 1
ATOM 3996 O O . TYR A 1 492 ? 12.748 16.095 26.582 1.00 77.88 492 TYR A O 1
#

Mean predicted aligned error: 5.77 Å

Nearest PDB structures (foldseek):
  5u81-assembly1_A  TM=6.845E-01  e=1.232E-12  Heterocephalus glaber
  5u84-assembly2_B  TM=6.580E-01  e=4.803E-11  Balaenoptera acutorostrata
  6dxw-assembly4_D  TM=6.968E-01  e=2.763E-10  Homo sapiens
  6dy3-assembly4_H  TM=7.361E-01  e=5.261E-08  Caenorhabditis elegans
  6dy2-assembly2_D  TM=7.191E-01  e=4.951E-07  Cavia porcellus

Sequence (492 aa):
MKIRFFIYFLLMLNLLSCGVSKSVKHSPDVTQYSLEIPKVNKINDSTFSFNQNYLTKNRQQLWELYIKGNPLQVGYNNGALTQPLMQKQEEIFFSKVENFVPSKFKQKILRGFLKWYNRKMYLNIREDFQAELYGLSRYSSDKYDFIAPKFRRSMYLHGAHDIGHAMQDLMVVGCTSLAVWNENTEDGDLLIGRNFDFYVGDEFAKNKLVEFVEPEEGIPYMSVSWPGMIGVVSGMNKEGIMVTINAGKSKIPMTAKTPISLVTREILQYATTIDEAIAIAKKRKVFVSESILVGSANDKKAVIIEVSPKDFGVYDVKNSSQVFCTNHFQSEAYKDDKRNREQIAESHSEYRYEKLQELLLTYKKLDPEKMASILRDQSGLKDKKIGYGNEKAINQLLAHHSVIFSPQKRLVWVSSNPYQLGEFVCYDLNEIFSDKRLKNGEFAKSELNIAKDPFVDSQEFENYKIYKKIDAEIVDGMKNNTLLEENIIQEY

pLDDT: mean 90.65, std 11.62, range [38.66, 98.88]

Secondary structure (DSSP, 8-state):
-HHHHHHHHHHHHHHHHHHHHHHHH-----TTS--PPP--EE-SSSEEEETTEEEEE-TTS-EEEEEEESHHHHHHHHHHHTHHHHHHHHHHHHHHHHHH---HHHHHHHHHHHHHHTTTGGGTS-HHHHHHHHHHHTTS-GGGTTTS-HHHHHHHHHHHHHHHHHSTTS--B--EEEEE-GGGBSSS--EEEEEE-B-S-HHHHTT-EEEEEEESSS--EEEEE-TT--S-SEEEETTSEEEEEEEEP-PPPSS--B-HHHHHHHHHHH-SSHHHHHHHHHHS-BSSEEEEEEEETTTTEEEEEEE-SS-EEEE--TT-SEEEE-SS--SGGGTT-HHHHHHHHHSHHHHHHHHHHHHHHHSSSB-HHHHHHHHH----GGG----TT-TTSS--S--SEEEEEETTTTEEEEE-SSTTTS-EEEEEHHHHTSTTHHHHS--B-GGGPBPPPGGGGSHHHHHHHHHHHHHHHHHHHHHHTPPPPHHHHHH-

Radius of gyration: 22.77 Å; Cα contacts (8 Å, |Δi|>4): 1000; chains: 1; bounding box: 65×62×58 Å